Protein AF-A0A7J6W716-F1 (afdb_monomer)

Nearest PDB structures (foldseek):
  7cjy-assembly1_B  TM=8.929E-01  e=1.922E-19  Persicaria hydropiper
  1n24-assembly1_B  TM=8.857E-01  e=1.465E-18  Salvia officinalis
  1n22-assembly1_B  TM=8.892E-01  e=1.691E-17  Salvia officinalis
  2onh-assembly1_B  TM=9.138E-01  e=9.829E-16  Mentha spicata
  5c05-assembly1_B  TM=8.851E-01  e=3.634E-16  Thymus vulgaris

Radius of gyration: 28.32 Å; Cα contacts (8 Å, |Δi|>4): 798; chains: 1; bounding box: 72×81×78 Å

pLDDT: mean 77.02, std 19.98, range [22.62, 98.19]

Organism: Thalictrum thalictroides (NCBI:txid46969)

Solvent-accessible surface area (backbone atoms only — not comparable to full-atom values): 36866 Å² total; per-residue (Å²): 100,53,29,57,55,14,29,61,54,41,56,72,76,32,62,84,74,71,49,82,65,94,66,73,98,67,82,97,74,86,86,79,91,78,83,81,88,77,86,83,85,79,82,90,82,82,87,91,85,83,88,79,91,78,86,90,80,94,74,96,78,80,86,82,75,71,83,64,84,63,74,76,47,94,60,71,90,64,63,62,62,69,86,64,60,69,87,73,61,58,64,66,59,51,53,52,38,49,50,55,52,48,51,54,48,64,56,27,52,79,45,27,74,38,64,70,31,50,50,51,51,49,52,34,47,46,39,55,51,38,88,81,43,54,69,62,53,49,54,22,52,53,51,39,68,68,49,81,65,66,67,49,70,45,82,83,68,58,84,86,42,75,84,60,35,58,33,45,52,21,43,52,50,34,56,38,46,74,74,69,45,91,69,73,72,65,59,54,53,73,53,33,47,97,88,70,41,70,46,75,77,54,70,76,40,62,64,24,33,50,27,34,33,54,31,27,76,71,59,57,95,88,45,61,70,31,57,51,38,32,54,52,26,50,54,45,53,61,66,42,59,83,72,52,65,99,40,49,65,44,54,50,51,55,42,39,78,72,52,36,72,78,50,43,22,55,66,63,46,13,65,54,40,49,57,38,47,67,67,35,92,83,52,58,65,64,58,53,53,38,34,54,52,50,51,52,53,49,49,55,52,52,29,50,52,51,47,51,49,53,53,50,53,61,71,66,38,55,60,80,73,55,73,61,75,67,80,60,47,56,70,58,28,33,53,49,29,42,38,65,48,64,56,75,92,38,50,66,40,32,53,53,43,14,50,47,45,44,52,48,50,54,52,47,42,38,66,75,64,75,47,51,72,71,58,47,53,49,50,40,50,27,51,68,70,70,40,81,81,57,40,76,85,44,53,74,54,55,37,51,55,52,49,54,54,49,53,51,47,55,54,50,46,51,52,20,47,77,53,65,18,58,60,48,45,64,56,56,53,50,47,57,38,50,42,40,52,29,45,52,50,39,48,54,54,68,68,42,95,62,80,70,52,74,69,61,42,48,73,36,46,23,70,43,44,55,42,75,61,61,64,64,42,74,22,39,78,35,81,86,60,38,40,57,68,53,52,56,53,55,73,68,54,45,69,70,52,51,53,45,11,42,51,45,27,54,58,65,59,51,38,75,46,77,47,69,41,54,20,33,26,85,86,37,49,46,90,48,25,37,28,35,27,42,54,55,44,50,78,62,71,63,69,53,70,71,42,34,33,33,25,47,34,94,92,41,76,92,41,76,42,66,30,32,30,67,29,46,54,71,32,76,44,76,46,64,78,39,76,90,42,90,88,41,71,48,75,46,66,31,52,85,69,17,25,34,37,40,30,69,18,70,87,50,44,95,31,28,90,77,73,41,70,40,57,52,88,40,48,63,20,35,49,52,33,33,64,31,56,63,95,67,48,40,67,69,81,83,75,81,84,127

Structure (mmCIF, N/CA/C/O backbone):
data_AF-A0A7J6W716-F1
#
_entry.id   AF-A0A7J6W716-F1
#
loop_
_atom_site.group_PDB
_atom_site.id
_atom_site.type_symbol
_atom_site.label_atom_id
_atom_site.label_alt_id
_atom_site.label_comp_id
_atom_site.label_asym_id
_atom_site.label_entity_id
_atom_site.label_seq_id
_atom_site.pdbx_PDB_ins_code
_atom_site.Cartn_x
_atom_site.Cartn_y
_atom_site.Cartn_z
_atom_site.occupancy
_atom_site.B_iso_or_equiv
_atom_site.auth_seq_id
_atom_site.auth_comp_id
_atom_site.auth_asym_id
_atom_site.auth_atom_id
_atom_site.pdbx_PDB_model_num
ATOM 1 N N . MET A 1 1 ? -2.070 4.204 -4.199 1.00 32.66 1 MET A N 1
ATOM 2 C CA . MET A 1 1 ? -2.944 3.012 -4.345 1.00 32.66 1 MET A CA 1
ATOM 3 C C . MET A 1 1 ? -2.184 1.701 -4.316 1.00 32.66 1 MET A C 1
ATOM 5 O O . MET A 1 1 ? -2.396 0.956 -3.375 1.00 32.66 1 MET A O 1
ATOM 9 N N . ALA A 1 2 ? -1.282 1.422 -5.268 1.00 30.73 2 ALA A N 1
ATOM 10 C CA . ALA A 1 2 ? -0.441 0.216 -5.219 1.00 30.73 2 ALA A CA 1
ATOM 11 C C . ALA A 1 2 ? 0.304 0.091 -3.872 1.00 30.73 2 ALA A C 1
ATOM 13 O O . ALA A 1 2 ? 0.270 -0.961 -3.243 1.00 30.73 2 ALA A O 1
ATOM 14 N N . ALA A 1 3 ? 0.814 1.216 -3.354 1.00 37.56 3 ALA A N 1
ATOM 15 C CA . ALA A 1 3 ? 1.367 1.357 -2.006 1.00 37.56 3 ALA A CA 1
ATOM 16 C C . ALA A 1 3 ? 0.407 0.893 -0.884 1.00 37.56 3 ALA A C 1
ATOM 18 O O . ALA A 1 3 ? 0.750 -0.014 -0.133 1.00 37.56 3 ALA A O 1
ATOM 19 N N . LEU A 1 4 ? -0.828 1.408 -0.814 1.00 39.44 4 LEU A N 1
ATOM 20 C CA . LEU A 1 4 ? -1.859 0.954 0.140 1.00 39.44 4 LEU A CA 1
ATOM 21 C C . LEU A 1 4 ? -2.100 -0.561 0.051 1.00 39.44 4 LEU A C 1
ATOM 23 O O . LEU A 1 4 ? -2.164 -1.247 1.066 1.00 39.44 4 LEU A O 1
ATOM 27 N N . CYS A 1 5 ? -2.150 -1.105 -1.161 1.00 35.47 5 CYS A N 1
ATOM 28 C CA . CYS A 1 5 ? -2.485 -2.512 -1.370 1.00 35.47 5 CYS A CA 1
ATOM 29 C C . CYS A 1 5 ? -1.336 -3.454 -1.000 1.00 35.47 5 CYS A C 1
ATOM 31 O O . CYS A 1 5 ? -1.506 -4.448 -0.297 1.00 35.47 5 CYS A O 1
ATOM 33 N N . SER A 1 6 ? -0.127 -3.067 -1.385 1.00 38.44 6 SER A N 1
ATOM 34 C CA . SER A 1 6 ? 1.107 -3.732 -0.988 1.00 38.44 6 SER A CA 1
ATOM 35 C C . SER A 1 6 ? 1.318 -3.731 0.531 1.00 38.44 6 SER A C 1
ATOM 37 O O . SER A 1 6 ? 1.852 -4.686 1.093 1.00 38.44 6 SER A O 1
ATOM 39 N N . THR A 1 7 ? 0.831 -2.697 1.219 1.00 41.31 7 THR A N 1
ATOM 40 C CA . THR A 1 7 ? 0.965 -2.511 2.665 1.00 41.31 7 THR A CA 1
ATOM 41 C C . THR A 1 7 ? 0.164 -3.529 3.469 1.00 41.31 7 THR A C 1
ATOM 43 O O . THR A 1 7 ? 0.710 -4.140 4.387 1.00 41.31 7 THR A O 1
ATOM 46 N N . PHE A 1 8 ? -1.103 -3.765 3.113 1.00 35.91 8 PHE A N 1
ATOM 47 C CA . PHE A 1 8 ? -1.943 -4.750 3.806 1.00 35.91 8 PHE A CA 1
ATOM 48 C C . PHE A 1 8 ? -1.423 -6.180 3.640 1.00 35.91 8 PHE A C 1
ATOM 50 O O . PHE A 1 8 ? -1.408 -6.940 4.611 1.00 35.91 8 PHE A O 1
ATOM 57 N N . MET A 1 9 ? -0.929 -6.534 2.447 1.00 32.28 9 MET A N 1
ATOM 58 C CA . MET A 1 9 ? -0.270 -7.826 2.224 1.00 32.28 9 MET A CA 1
ATOM 59 C C . MET A 1 9 ? 1.047 -7.931 2.999 1.00 32.28 9 MET A C 1
ATOM 61 O O . MET A 1 9 ? 1.310 -8.943 3.647 1.00 32.28 9 MET A O 1
ATOM 65 N N . SER A 1 10 ? 1.849 -6.867 3.003 1.00 31.86 10 SER A N 1
ATOM 66 C CA . SER A 1 10 ? 3.148 -6.859 3.668 1.00 31.86 10 SER A CA 1
ATOM 67 C C . SER A 1 10 ? 3.013 -7.006 5.183 1.00 31.86 10 SER A C 1
ATOM 69 O O . SER A 1 10 ? 3.679 -7.862 5.757 1.00 31.86 10 SER A O 1
ATOM 71 N N . VAL A 1 11 ? 2.143 -6.226 5.844 1.00 32.84 11 VAL A N 1
ATOM 72 C CA . VAL A 1 11 ? 1.958 -6.261 7.314 1.00 32.84 11 VAL A CA 1
ATOM 73 C C . VAL A 1 11 ? 1.521 -7.649 7.794 1.00 32.84 11 VAL A C 1
ATOM 75 O O . VAL A 1 11 ? 1.956 -8.098 8.855 1.00 32.84 11 VAL A O 1
ATOM 78 N N . ARG A 1 12 ? 0.734 -8.370 6.983 1.00 34.41 12 ARG A N 1
ATOM 79 C CA . ARG A 1 12 ? 0.287 -9.743 7.273 1.00 34.41 12 ARG A CA 1
ATOM 80 C C . ARG A 1 12 ? 1.361 -10.808 7.019 1.00 34.41 12 ARG A C 1
ATOM 82 O O . ARG A 1 12 ? 1.456 -11.757 7.793 1.00 34.41 12 ARG A O 1
ATOM 89 N N . VAL A 1 13 ? 2.181 -10.662 5.976 1.00 30.59 13 VAL A N 1
ATOM 90 C CA . VAL A 1 13 ? 3.191 -11.668 5.580 1.00 30.59 13 VAL A CA 1
ATOM 91 C C . VAL A 1 13 ? 4.524 -11.480 6.315 1.00 30.59 13 VAL A C 1
ATOM 93 O O . VAL A 1 13 ? 5.177 -12.451 6.699 1.00 30.59 13 VAL A O 1
ATOM 96 N N . PHE A 1 14 ? 4.916 -10.234 6.566 1.00 29.53 14 PHE A N 1
ATOM 97 C CA . PHE A 1 14 ? 6.269 -9.856 6.965 1.00 29.53 14 PHE A CA 1
ATOM 98 C C . PHE A 1 14 ? 6.314 -9.058 8.273 1.00 29.53 14 PHE A C 1
ATOM 100 O O . PHE A 1 14 ? 7.301 -8.370 8.506 1.00 29.53 14 PHE A O 1
ATOM 107 N N . GLY A 1 15 ? 5.306 -9.139 9.150 1.00 27.08 15 GLY A N 1
ATOM 108 C CA . GLY A 1 15 ? 5.210 -8.315 10.372 1.00 27.08 15 GLY A CA 1
ATOM 109 C C . GLY A 1 15 ? 6.507 -8.173 11.198 1.00 27.08 15 GLY A C 1
ATOM 110 O O . GLY A 1 15 ? 6.764 -7.104 11.741 1.00 27.08 15 GLY A O 1
ATOM 111 N N . ASN A 1 16 ? 7.385 -9.186 11.205 1.00 26.75 16 ASN A N 1
ATOM 112 C CA . ASN A 1 16 ? 8.697 -9.129 11.872 1.00 26.75 16 ASN A CA 1
ATOM 113 C C . ASN A 1 16 ? 9.864 -8.604 11.000 1.00 26.75 16 ASN A C 1
ATOM 115 O O . ASN A 1 16 ? 10.894 -8.214 11.540 1.00 26.75 16 ASN A O 1
ATOM 119 N N . HIS A 1 17 ? 9.735 -8.611 9.671 1.00 28.97 17 HIS A N 1
ATOM 120 C CA . HIS A 1 17 ? 10.759 -8.183 8.703 1.00 28.97 17 HIS A CA 1
ATOM 121 C C . HIS A 1 17 ? 10.520 -6.780 8.120 1.00 28.97 17 HIS A C 1
ATOM 123 O O . HIS A 1 17 ? 11.457 -6.178 7.603 1.00 28.97 17 HIS A O 1
ATOM 129 N N . LEU A 1 18 ? 9.294 -6.254 8.208 1.00 31.28 18 LEU A N 1
ATOM 130 C CA . LEU A 1 18 ? 8.938 -4.911 7.724 1.00 31.28 18 LEU A CA 1
ATOM 131 C C . LEU A 1 18 ? 9.355 -3.790 8.652 1.00 31.28 18 LEU A C 1
ATOM 133 O O . LEU A 1 18 ? 9.464 -2.638 8.236 1.00 31.28 18 LEU A O 1
ATOM 137 N N . LEU A 1 19 ? 9.506 -4.110 9.930 1.00 37.53 19 LEU A N 1
ATOM 138 C CA . LEU A 1 19 ? 9.822 -3.107 10.920 1.00 37.53 19 LEU A CA 1
ATOM 139 C C . LEU A 1 19 ? 11.321 -2.847 10.854 1.00 37.53 19 LEU A C 1
ATOM 141 O O . LEU A 1 19 ? 12.100 -3.793 10.710 1.00 37.53 19 LEU A O 1
ATOM 145 N N . PRO A 1 20 ? 11.731 -1.567 10.878 1.00 34.78 20 PRO A N 1
ATOM 146 C CA . PRO A 1 20 ? 13.106 -1.172 10.637 1.00 34.78 20 PRO A CA 1
ATOM 147 C C . PRO A 1 20 ? 14.020 -2.009 11.520 1.00 34.78 20 PRO A C 1
ATOM 149 O O . PRO A 1 20 ? 13.976 -1.884 12.745 1.00 34.78 20 PRO A O 1
ATOM 152 N N . SER A 1 21 ? 14.832 -2.872 10.897 1.00 34.19 21 SER A N 1
ATOM 153 C CA . SER A 1 21 ? 15.797 -3.680 11.633 1.00 34.19 21 SER A CA 1
ATOM 154 C C . SER A 1 21 ? 16.558 -2.761 12.582 1.00 34.19 21 SER A C 1
ATOM 156 O O . SER A 1 21 ? 17.002 -1.682 12.181 1.00 34.19 21 SER A O 1
ATOM 158 N N . SER A 1 22 ? 16.738 -3.179 13.833 1.00 31.70 22 SER A N 1
ATOM 159 C CA . SER A 1 22 ? 17.485 -2.404 14.833 1.00 31.70 22 SER A CA 1
ATOM 160 C C . SER A 1 22 ? 18.919 -2.076 14.389 1.00 31.70 22 SER A C 1
ATOM 162 O O . SER A 1 22 ? 19.551 -1.187 14.954 1.00 31.70 22 SER A O 1
ATOM 164 N N . ARG A 1 23 ? 19.417 -2.746 13.340 1.00 38.34 23 ARG A N 1
ATOM 165 C CA . ARG A 1 23 ? 20.729 -2.526 12.737 1.00 38.34 23 ARG A CA 1
ATOM 166 C C . ARG A 1 23 ? 20.658 -1.518 11.580 1.00 38.34 23 ARG A C 1
ATOM 168 O O . ARG A 1 23 ? 20.037 -1.833 10.563 1.00 38.34 23 ARG A O 1
ATOM 175 N N . PRO A 1 24 ? 21.305 -0.345 11.699 1.00 43.06 24 PRO A N 1
ATOM 176 C CA . PRO A 1 24 ? 21.602 0.481 10.536 1.00 43.06 24 PRO A CA 1
ATOM 177 C C . PRO A 1 24 ? 22.583 -0.251 9.608 1.00 43.06 24 PRO A C 1
ATOM 179 O O . PRO A 1 24 ? 23.283 -1.174 10.037 1.00 43.06 24 PRO A O 1
ATOM 182 N N . PHE A 1 25 ? 22.659 0.167 8.343 1.00 43.25 25 PHE A N 1
ATOM 183 C CA . PHE A 1 25 ? 23.738 -0.263 7.449 1.00 43.25 25 PHE A CA 1
ATOM 184 C C . PHE A 1 25 ? 25.066 0.323 7.959 1.00 43.25 25 PHE A C 1
ATOM 186 O O . PHE A 1 25 ? 25.418 1.451 7.624 1.00 43.25 25 PHE A O 1
ATOM 193 N N . ILE A 1 26 ? 25.770 -0.408 8.827 1.00 36.31 26 ILE A N 1
ATOM 194 C CA . ILE A 1 26 ? 27.101 -0.041 9.328 1.00 36.31 26 ILE A CA 1
ATOM 195 C C . ILE A 1 26 ? 28.150 -0.882 8.593 1.00 36.31 26 ILE A C 1
ATOM 197 O O . ILE A 1 26 ? 27.977 -2.084 8.408 1.00 36.31 26 ILE A O 1
ATOM 201 N N . ASN A 1 27 ? 29.256 -0.239 8.219 1.00 29.80 27 ASN A N 1
ATOM 202 C CA . ASN A 1 27 ? 30.462 -0.868 7.680 1.00 29.80 27 ASN A CA 1
ATOM 203 C C . ASN A 1 27 ? 31.002 -1.951 8.653 1.00 29.80 27 ASN A C 1
ATOM 205 O O . ASN A 1 27 ? 31.122 -1.669 9.850 1.00 29.80 27 ASN A O 1
ATOM 209 N N . PRO A 1 28 ? 31.351 -3.174 8.212 1.00 24.73 28 PRO A N 1
ATOM 210 C CA . PRO A 1 28 ? 31.671 -4.264 9.125 1.00 24.73 28 PRO A CA 1
ATOM 211 C C . PRO A 1 28 ? 33.100 -4.130 9.662 1.00 24.73 28 PRO A C 1
ATOM 213 O O . PRO A 1 28 ? 34.038 -4.707 9.120 1.00 24.73 28 PRO A O 1
ATOM 216 N N . ARG A 1 29 ? 33.287 -3.400 10.768 1.00 25.22 29 ARG A N 1
ATOM 217 C CA . ARG A 1 29 ? 34.438 -3.600 11.663 1.00 25.22 29 ARG A CA 1
ATOM 218 C C . ARG A 1 29 ? 34.006 -3.516 13.127 1.00 25.22 29 ARG A C 1
ATOM 220 O O . ARG A 1 29 ? 33.436 -2.523 13.562 1.00 25.22 29 ARG A O 1
ATOM 227 N N . SER A 1 30 ? 34.357 -4.572 13.865 1.00 27.58 30 SER A N 1
ATOM 228 C CA . SER A 1 30 ? 34.134 -4.848 15.297 1.00 27.58 30 SER A CA 1
ATOM 229 C C . SER A 1 30 ? 32.725 -5.324 15.706 1.00 27.58 30 SER A C 1
ATOM 231 O O . SER A 1 30 ? 31.849 -4.552 16.078 1.00 27.58 30 SER A O 1
ATOM 233 N N . VAL A 1 31 ? 32.527 -6.649 15.690 1.00 27.42 31 VAL A N 1
ATOM 234 C CA . VAL A 1 31 ? 31.437 -7.323 16.414 1.00 27.42 31 VAL A CA 1
ATOM 235 C C . VAL A 1 31 ? 32.018 -7.875 17.714 1.00 27.42 31 VAL A C 1
ATOM 237 O O . VAL A 1 31 ? 32.787 -8.832 17.699 1.00 27.42 31 VAL A O 1
ATOM 240 N N . GLY A 1 32 ? 31.671 -7.245 18.834 1.00 25.17 32 GLY A N 1
ATOM 241 C CA . GLY A 1 32 ? 31.781 -7.844 20.161 1.00 25.17 32 GLY A CA 1
ATOM 242 C C . GLY A 1 32 ? 30.534 -8.682 20.442 1.00 25.17 32 GLY A C 1
ATOM 243 O O . GLY A 1 32 ? 29.415 -8.221 20.217 1.00 25.17 32 GLY A O 1
ATOM 244 N N . ASN A 1 33 ? 30.733 -9.916 20.903 1.00 28.59 33 ASN A N 1
ATOM 245 C CA . ASN A 1 33 ? 29.673 -10.856 21.270 1.00 28.59 33 ASN A CA 1
ATOM 246 C C . ASN A 1 33 ? 28.765 -10.287 22.375 1.00 28.59 33 ASN A C 1
ATOM 248 O O . ASN A 1 33 ? 29.259 -9.867 23.419 1.00 28.59 33 ASN A O 1
ATOM 252 N N . LEU A 1 34 ? 27.444 -10.359 22.181 1.00 26.27 34 LEU A N 1
ATOM 253 C CA . LEU A 1 34 ? 26.431 -10.166 23.228 1.00 26.27 34 LEU A CA 1
ATOM 254 C C . LEU A 1 34 ? 25.325 -11.238 23.108 1.00 26.27 34 LEU A C 1
ATOM 256 O O . LEU A 1 34 ? 25.131 -11.791 22.023 1.00 26.27 34 LEU A O 1
ATOM 260 N N . PRO A 1 35 ? 24.656 -11.589 24.224 1.00 24.94 35 PRO A N 1
ATOM 261 C CA . PRO A 1 35 ? 24.131 -12.931 24.460 1.00 24.94 35 PRO A CA 1
ATOM 262 C C . PRO A 1 35 ? 22.679 -13.130 24.002 1.00 24.94 35 PRO A C 1
ATOM 264 O O . PRO A 1 35 ? 21.895 -12.189 23.896 1.00 24.94 35 PRO A O 1
ATOM 267 N N . SER A 1 36 ? 22.322 -14.397 23.776 1.00 23.77 36 SER A N 1
ATOM 268 C CA . SER A 1 36 ? 20.973 -14.868 23.439 1.00 23.77 36 SER A CA 1
ATOM 269 C C . SER A 1 36 ? 19.940 -14.545 24.534 1.00 23.77 36 SER A C 1
ATOM 271 O O . SER A 1 36 ? 20.248 -14.759 25.714 1.00 23.77 36 SER A O 1
ATOM 273 N N . PRO A 1 37 ? 18.696 -14.150 24.199 1.00 26.02 37 PRO A N 1
ATOM 274 C CA . PRO A 1 37 ? 17.634 -14.014 25.190 1.00 26.02 37 PRO A CA 1
ATOM 275 C C . PRO A 1 37 ? 17.253 -15.387 25.757 1.00 26.02 37 PRO A C 1
ATOM 277 O O . PRO A 1 37 ? 16.909 -16.310 25.018 1.00 26.02 37 PRO A O 1
ATOM 280 N N . ARG A 1 38 ? 17.331 -15.516 27.084 1.00 23.31 38 ARG A N 1
ATOM 281 C CA . ARG A 1 38 ? 16.851 -16.673 27.846 1.00 23.31 38 ARG A CA 1
ATOM 282 C C . ARG A 1 38 ? 15.326 -16.767 27.756 1.00 23.31 38 ARG A C 1
ATOM 284 O O . ARG A 1 38 ? 14.631 -15.774 27.947 1.00 23.31 38 ARG A O 1
ATOM 291 N N . SER A 1 39 ? 14.830 -17.981 27.539 1.00 25.55 39 SER A N 1
ATOM 292 C CA . SER A 1 39 ? 13.426 -18.365 27.678 1.00 25.55 39 SER A CA 1
ATOM 293 C C . SER A 1 39 ? 12.932 -18.105 29.106 1.00 25.55 39 SER A C 1
ATOM 295 O O . SER A 1 39 ? 13.405 -18.746 30.048 1.00 25.55 39 SER A O 1
ATOM 297 N N . ALA A 1 40 ? 11.977 -17.193 29.272 1.00 23.31 40 ALA A N 1
ATOM 298 C CA . ALA A 1 40 ? 11.234 -17.055 30.517 1.00 23.31 40 ALA A CA 1
ATOM 299 C C . ALA A 1 40 ? 10.070 -18.056 30.511 1.00 23.31 40 ALA A C 1
ATOM 301 O O . ALA A 1 40 ? 9.108 -17.917 29.763 1.00 23.31 40 ALA A O 1
ATOM 302 N N . ILE A 1 41 ? 10.213 -19.096 31.329 1.00 25.94 41 ILE A N 1
ATOM 303 C CA . ILE A 1 41 ? 9.141 -19.998 31.746 1.00 25.94 41 ILE A CA 1
ATOM 304 C C . ILE A 1 41 ? 8.412 -19.301 32.899 1.00 25.94 41 ILE A C 1
ATOM 306 O O . ILE A 1 41 ? 9.063 -18.916 33.872 1.00 25.94 41 ILE A O 1
ATOM 310 N N . THR A 1 42 ? 7.085 -19.191 32.838 1.00 23.81 42 THR A N 1
ATOM 311 C CA . THR A 1 42 ? 6.261 -18.828 34.004 1.00 23.81 42 THR A CA 1
ATOM 312 C C . THR A 1 42 ? 5.067 -19.782 34.159 1.00 23.81 42 THR A C 1
ATOM 314 O O . THR A 1 42 ? 4.586 -20.325 33.163 1.00 23.81 42 THR A O 1
ATOM 317 N N . PRO A 1 43 ? 4.646 -20.067 35.409 1.00 24.97 43 PRO A N 1
ATOM 318 C CA . PRO A 1 43 ? 3.980 -21.312 35.785 1.00 24.97 43 PRO A CA 1
ATOM 319 C C . PRO A 1 43 ? 2.447 -21.246 35.754 1.00 24.97 43 PRO A C 1
ATOM 321 O O . PRO A 1 43 ? 1.840 -20.179 35.758 1.00 24.97 43 PRO A O 1
ATOM 324 N N . GLY A 1 44 ? 1.844 -22.439 35.733 1.00 26.77 44 GLY A N 1
ATOM 325 C CA . GLY A 1 44 ? 0.420 -22.679 35.520 1.00 26.77 44 GLY A CA 1
ATOM 326 C C . GLY A 1 44 ? -0.536 -22.014 36.510 1.00 26.77 44 GLY A C 1
ATOM 327 O O . GLY A 1 44 ? -0.262 -21.890 37.704 1.00 26.77 44 GLY A O 1
ATOM 328 N N . LEU A 1 45 ? -1.717 -21.680 35.992 1.00 24.34 45 LEU A N 1
ATOM 329 C CA . LEU A 1 45 ? -2.880 -21.278 36.771 1.00 24.34 45 LEU A CA 1
ATOM 330 C C . LEU A 1 45 ? -4.028 -22.260 36.530 1.00 24.34 45 LEU A C 1
ATOM 332 O O . LEU A 1 45 ? -4.326 -22.661 35.407 1.00 24.34 45 LEU A O 1
ATOM 336 N N . LYS A 1 46 ? -4.586 -22.700 37.657 1.00 24.34 46 LYS A N 1
ATOM 337 C CA . LYS A 1 46 ? -5.566 -23.769 37.821 1.00 24.34 46 LYS A CA 1
ATOM 338 C C . LYS A 1 46 ? -6.966 -23.339 37.368 1.00 24.34 46 LYS A C 1
ATOM 340 O O . LYS A 1 46 ? -7.385 -22.218 37.623 1.00 24.34 46 LYS A O 1
ATOM 345 N N . ASN A 1 47 ? -7.663 -24.310 36.780 1.00 24.36 47 ASN A N 1
ATOM 346 C CA . ASN A 1 47 ? -9.108 -24.478 36.599 1.00 24.36 47 ASN A CA 1
ATOM 347 C C . ASN A 1 47 ? -10.036 -23.540 37.386 1.00 24.36 47 ASN A C 1
ATOM 349 O O . ASN A 1 47 ? -9.998 -23.565 38.613 1.00 24.36 47 ASN A O 1
ATOM 353 N N . VAL A 1 48 ? -11.022 -22.959 36.688 1.00 24.34 48 VAL A N 1
ATOM 354 C CA . VAL A 1 48 ? -12.445 -23.080 37.060 1.00 24.34 48 VAL A CA 1
ATOM 355 C C . VAL A 1 48 ? -13.279 -23.171 35.777 1.00 24.34 48 VAL A C 1
ATOM 357 O O . VAL A 1 48 ? -13.484 -22.186 35.076 1.00 24.34 48 VAL A O 1
ATOM 360 N N . ALA A 1 49 ? -13.758 -24.375 35.475 1.00 22.62 49 ALA A N 1
ATOM 361 C CA . ALA A 1 49 ? -14.862 -24.615 34.560 1.00 22.62 49 ALA A CA 1
ATOM 362 C C . ALA A 1 49 ? -15.960 -25.300 35.372 1.00 22.62 49 ALA A C 1
ATOM 364 O O . ALA A 1 49 ? -15.764 -26.422 35.836 1.00 22.62 49 ALA A O 1
ATOM 365 N N . THR A 1 50 ? -17.108 -24.643 35.521 1.00 25.56 50 THR A N 1
ATOM 366 C CA . THR A 1 50 ? -18.331 -25.308 35.974 1.00 25.56 50 THR A CA 1
ATOM 367 C C . THR A 1 50 ? -19.517 -24.715 35.222 1.00 25.56 50 THR A C 1
ATOM 369 O O . THR A 1 50 ? -19.984 -23.622 35.528 1.00 25.56 50 THR A O 1
ATOM 372 N N . ARG A 1 51 ? -19.999 -25.443 34.210 1.00 25.50 51 ARG A N 1
ATOM 373 C CA . ARG A 1 51 ? -21.373 -25.328 33.711 1.00 25.50 51 ARG A CA 1
ATOM 374 C C . ARG A 1 51 ? -22.207 -26.359 34.464 1.00 25.50 51 ARG A C 1
ATOM 376 O O . ARG A 1 51 ? -21.873 -27.537 34.411 1.00 25.50 51 ARG A O 1
ATOM 383 N N . CYS A 1 52 ? -23.305 -25.930 35.073 1.00 22.91 52 CYS A N 1
ATOM 384 C CA . CYS A 1 52 ? -24.448 -26.801 35.318 1.00 22.91 52 CYS A CA 1
ATOM 385 C C . CYS A 1 52 ? -25.702 -26.127 34.775 1.00 22.91 52 CYS A C 1
ATOM 387 O O . CYS A 1 52 ? -26.124 -25.072 35.237 1.00 22.91 52 CYS A O 1
ATOM 389 N N . SER A 1 53 ? -26.271 -26.779 33.772 1.00 26.31 53 SER A N 1
ATOM 390 C CA . SER A 1 53 ? -27.666 -26.703 33.378 1.00 26.31 53 SER A CA 1
ATOM 391 C C . SER A 1 53 ? -28.580 -27.088 34.543 1.00 26.31 53 SER A C 1
ATOM 393 O O . SER A 1 53 ? -28.410 -28.167 35.106 1.00 26.31 53 SER A O 1
ATOM 395 N N . ASN A 1 54 ? -29.570 -26.249 34.848 1.00 24.66 54 ASN A N 1
ATOM 396 C CA . ASN A 1 54 ? -30.936 -26.679 35.154 1.00 24.66 54 ASN A CA 1
ATOM 397 C C . ASN A 1 54 ? -31.907 -25.494 35.061 1.00 24.66 54 ASN A C 1
ATOM 399 O O . ASN A 1 54 ? -31.574 -24.364 35.406 1.00 24.66 54 ASN A O 1
ATOM 403 N N . ALA A 1 55 ? -33.084 -25.789 34.518 1.00 29.66 55 ALA A N 1
ATOM 404 C CA . ALA A 1 55 ? -34.128 -24.848 34.151 1.00 29.66 55 ALA A CA 1
ATOM 405 C C . ALA A 1 55 ? -34.880 -24.240 35.353 1.00 29.66 55 ALA A C 1
ATOM 407 O O . ALA A 1 55 ? -34.947 -24.839 36.425 1.00 29.66 55 ALA A O 1
ATOM 408 N N . ASN A 1 56 ? -35.543 -23.115 35.055 1.00 27.83 56 ASN A N 1
ATOM 409 C CA . ASN A 1 56 ? -36.611 -22.418 35.788 1.00 27.83 56 ASN A CA 1
ATOM 410 C C . ASN A 1 56 ? -36.203 -21.519 36.968 1.00 27.83 56 ASN A C 1
ATOM 412 O O . ASN A 1 56 ? -36.174 -21.950 38.116 1.00 27.83 56 ASN A O 1
ATOM 416 N N . ASN A 1 57 ? -36.028 -20.222 36.694 1.00 24.23 57 ASN A N 1
ATOM 417 C CA . ASN A 1 57 ? -36.941 -19.166 37.158 1.00 24.23 57 ASN A CA 1
ATOM 418 C C . ASN A 1 57 ? -36.513 -17.794 36.615 1.00 24.23 57 ASN A C 1
ATOM 420 O O . ASN A 1 57 ? -35.336 -17.526 36.401 1.00 24.23 57 ASN A O 1
ATOM 424 N N . VAL A 1 58 ? -37.511 -16.950 36.366 1.00 35.81 58 VAL A N 1
ATOM 425 C CA . VAL A 1 58 ? -37.399 -15.581 35.855 1.00 35.81 58 VAL A CA 1
ATOM 426 C C . VAL A 1 58 ? -36.629 -14.688 36.836 1.00 35.81 58 VAL A C 1
ATOM 428 O O . VAL A 1 58 ? -37.062 -14.521 37.972 1.00 35.81 58 VAL A O 1
ATOM 431 N N . SER A 1 59 ? -35.562 -14.045 36.362 1.00 24.09 59 SER A N 1
ATOM 432 C CA . SER A 1 59 ? -35.165 -12.694 36.778 1.00 24.09 59 SER A CA 1
ATOM 433 C C . SER A 1 59 ? -34.291 -12.064 35.694 1.00 24.09 59 SER A C 1
ATOM 435 O O . SER A 1 59 ? -33.280 -12.634 35.288 1.00 24.09 59 SER A O 1
ATOM 437 N N . SER A 1 60 ? -34.717 -10.899 35.224 1.00 36.69 60 SER A N 1
ATOM 438 C CA . SER A 1 60 ? -33.962 -9.966 34.394 1.00 36.69 60 SER A CA 1
ATOM 439 C C . SER A 1 60 ? -32.660 -9.551 35.083 1.00 36.69 60 SER A C 1
ATOM 441 O O . SER A 1 60 ? -32.743 -8.916 36.129 1.00 36.69 60 SER A O 1
ATOM 443 N N . ASP A 1 61 ? -31.500 -9.894 34.516 1.00 26.41 61 ASP A N 1
ATOM 444 C CA . ASP A 1 61 ? -30.319 -9.018 34.509 1.00 26.41 61 ASP A CA 1
ATOM 445 C C . ASP A 1 61 ? -29.130 -9.585 33.714 1.00 26.41 61 ASP A C 1
ATOM 447 O O . ASP A 1 61 ? -28.910 -10.794 33.650 1.00 26.41 61 ASP A O 1
ATOM 451 N N . ALA A 1 62 ? -28.343 -8.634 33.201 1.00 26.98 62 ALA A N 1
ATOM 452 C CA . ALA A 1 62 ? -26.991 -8.714 32.643 1.00 26.98 62 ALA A CA 1
ATOM 453 C C . ALA A 1 62 ? -26.817 -9.239 31.202 1.00 26.98 62 ALA A C 1
ATOM 455 O O . ALA A 1 62 ? -26.774 -10.437 30.915 1.00 26.98 62 ALA A O 1
ATOM 456 N N . SER A 1 63 ? -26.583 -8.278 30.303 1.00 30.19 63 SER A N 1
ATOM 457 C CA . SER A 1 63 ? -25.935 -8.460 29.009 1.00 30.19 63 SER A CA 1
ATOM 458 C C . SER A 1 63 ? -24.625 -9.240 29.172 1.00 30.19 63 SER A C 1
ATOM 460 O O . SER A 1 63 ? -23.665 -8.788 29.799 1.00 30.19 63 SER A O 1
ATOM 462 N N . ALA A 1 64 ? -24.573 -10.439 28.596 1.00 27.86 64 ALA A N 1
ATOM 463 C CA . ALA A 1 64 ? -23.339 -11.199 28.473 1.00 27.86 64 ALA A CA 1
ATOM 464 C C . ALA A 1 64 ? -22.422 -10.484 27.466 1.00 27.86 64 ALA A C 1
ATOM 466 O O . ALA A 1 64 ? -22.440 -10.775 26.273 1.00 27.86 64 ALA A O 1
ATOM 467 N N . THR A 1 65 ? -21.642 -9.514 27.942 1.00 37.75 65 THR A N 1
ATOM 468 C CA . THR A 1 65 ? -20.564 -8.903 27.163 1.00 37.75 65 THR A CA 1
ATOM 469 C C . THR A 1 65 ? -19.522 -9.986 26.907 1.00 37.75 65 THR A C 1
ATOM 471 O O . THR A 1 65 ? -18.915 -10.536 27.827 1.00 37.75 65 THR A O 1
ATOM 474 N N . GLN A 1 66 ? -19.367 -10.364 25.643 1.00 41.53 66 GLN A N 1
ATOM 475 C CA . GLN A 1 66 ? -18.396 -11.357 25.218 1.00 41.53 66 GLN A CA 1
ATOM 476 C C . GLN A 1 66 ? -16.999 -10.763 25.459 1.00 41.53 66 GLN A C 1
ATOM 478 O O . GLN A 1 66 ? -16.591 -9.825 24.782 1.00 41.53 66 GLN A O 1
ATOM 483 N N . HIS A 1 67 ? -16.277 -11.242 26.475 1.00 44.31 67 HIS A N 1
ATOM 484 C CA . HIS A 1 67 ? -14.915 -10.776 26.743 1.00 44.31 67 HIS A CA 1
ATOM 485 C C . HIS A 1 67 ? -13.971 -11.292 25.651 1.00 44.31 67 HIS A C 1
ATOM 487 O O . HIS A 1 67 ? -13.482 -12.421 25.712 1.00 44.31 67 HIS A O 1
ATOM 493 N N . PHE A 1 68 ? -13.729 -10.467 24.635 1.00 52.84 68 PHE A N 1
ATOM 494 C CA . PHE A 1 68 ? -12.630 -10.665 23.699 1.00 52.84 68 PHE A CA 1
ATOM 495 C C . PHE A 1 68 ? -11.320 -10.325 24.407 1.00 52.84 68 PHE A C 1
ATOM 497 O O . PHE A 1 68 ? -11.226 -9.279 25.041 1.00 52.84 68 PHE A O 1
ATOM 504 N N . GLN A 1 69 ? -10.335 -11.224 24.325 1.00 64.12 69 GLN A N 1
ATOM 505 C CA . GLN A 1 69 ? -8.993 -10.979 24.846 1.00 64.12 69 GLN A CA 1
ATOM 506 C C . GLN A 1 69 ? -8.034 -10.746 23.675 1.00 64.12 69 GLN A C 1
ATOM 508 O O . GLN A 1 69 ? -7.703 -11.680 22.936 1.00 64.12 69 GLN A O 1
ATOM 513 N N . PHE A 1 70 ? -7.603 -9.505 23.480 1.00 71.62 70 PHE A N 1
ATOM 514 C CA . PHE A 1 70 ? -6.633 -9.133 22.463 1.00 71.62 70 PHE A CA 1
ATOM 515 C C . PHE A 1 70 ? -5.207 -9.329 22.981 1.00 71.62 70 PHE A C 1
ATOM 517 O O . PHE A 1 70 ? -4.889 -9.132 24.152 1.00 71.62 70 PHE A O 1
ATOM 524 N N . HIS A 1 71 ? -4.302 -9.732 22.087 1.00 73.62 71 HIS A N 1
ATOM 525 C CA . HIS A 1 71 ? -2.886 -9.817 22.438 1.00 73.62 71 HIS A CA 1
ATOM 526 C C . HIS A 1 71 ? -2.305 -8.400 22.620 1.00 73.62 71 HIS A C 1
ATOM 528 O O . HIS A 1 71 ? -2.542 -7.555 21.740 1.00 73.62 71 HIS A O 1
ATOM 534 N N . PRO A 1 72 ? -1.486 -8.146 23.664 1.00 75.56 72 PRO A N 1
ATOM 535 C CA . PRO A 1 72 ? -0.834 -6.852 23.883 1.00 75.56 72 PRO A CA 1
ATOM 536 C C . PRO A 1 72 ? 0.044 -6.436 22.696 1.00 75.56 72 PRO A C 1
ATOM 538 O O . PRO A 1 72 ? 0.343 -7.245 21.809 1.00 75.56 72 PRO A O 1
ATOM 541 N N . SER A 1 73 ? 0.455 -5.168 22.640 1.00 80.50 73 SER A N 1
ATOM 542 C CA . SER A 1 73 ? 1.375 -4.750 21.583 1.00 80.50 73 SER A CA 1
ATOM 543 C C . SER A 1 73 ? 2.745 -5.371 21.834 1.00 80.50 73 SER A C 1
ATOM 545 O O . SER A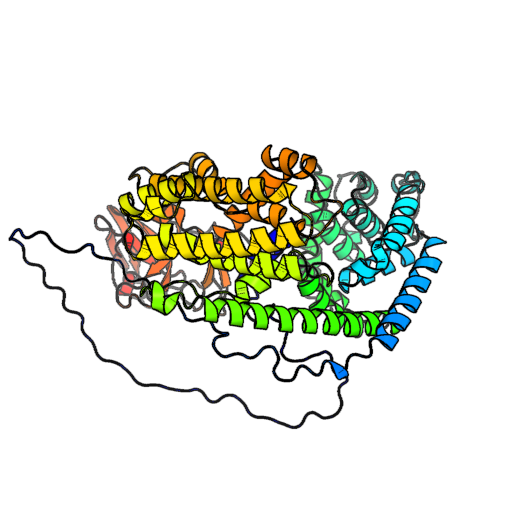 1 73 ? 3.285 -5.312 22.937 1.00 80.50 73 SER A O 1
ATOM 547 N N . VAL A 1 74 ? 3.352 -5.942 20.794 1.00 82.38 74 VAL A N 1
ATOM 548 C CA . VAL A 1 74 ? 4.726 -6.467 20.885 1.00 82.38 74 VAL A CA 1
ATOM 549 C C . VAL A 1 74 ? 5.770 -5.348 21.038 1.00 82.38 74 VAL A C 1
ATOM 551 O O . VAL A 1 74 ? 6.938 -5.627 21.295 1.00 82.38 74 VAL A O 1
ATOM 554 N N . TRP A 1 75 ? 5.346 -4.087 20.894 1.00 82.50 75 TRP A N 1
ATOM 555 C CA . TRP A 1 75 ? 6.168 -2.878 21.001 1.00 82.50 75 TRP A CA 1
ATOM 556 C C . TRP A 1 75 ? 5.973 -2.129 22.320 1.00 82.50 75 TRP A C 1
ATOM 558 O O . TRP A 1 75 ? 6.525 -1.037 22.491 1.00 82.50 75 TRP A O 1
ATOM 568 N N . ASP A 1 76 ? 5.183 -2.672 23.247 1.00 79.50 76 ASP A N 1
ATOM 569 C CA . ASP A 1 76 ? 4.938 -2.025 24.531 1.00 79.50 76 ASP A CA 1
ATOM 570 C C . ASP A 1 76 ? 6.256 -1.831 25.298 1.00 79.50 76 ASP A C 1
ATOM 572 O O . ASP A 1 76 ? 7.046 -2.752 25.502 1.00 79.50 76 ASP A O 1
ATOM 576 N N . GLY A 1 77 ? 6.522 -0.581 25.689 1.00 76.31 77 GLY A N 1
ATOM 577 C CA . GLY A 1 77 ? 7.759 -0.191 26.372 1.00 76.31 77 GLY A CA 1
ATOM 578 C C . GLY A 1 77 ? 8.996 -0.046 25.475 1.00 76.31 77 GLY A C 1
ATOM 579 O O . GLY A 1 77 ? 10.043 0.352 25.981 1.00 76.31 77 GLY A O 1
ATOM 580 N N . TYR A 1 78 ? 8.899 -0.308 24.168 1.00 83.44 78 TYR A N 1
ATOM 581 C CA . TYR A 1 78 ? 10.026 -0.134 23.250 1.00 83.44 78 TYR A CA 1
ATOM 582 C C . TYR A 1 78 ? 10.315 1.352 22.990 1.00 83.44 78 TYR A C 1
ATOM 584 O O . TYR A 1 78 ? 9.414 2.115 22.637 1.00 83.44 78 TYR A O 1
ATOM 592 N N . ASP A 1 79 ? 11.583 1.752 23.120 1.00 83.81 79 ASP A N 1
ATOM 593 C CA . ASP A 1 79 ? 12.058 3.101 22.807 1.00 83.81 79 ASP A CA 1
ATOM 594 C C . ASP A 1 79 ? 12.716 3.137 21.419 1.00 83.81 79 ASP A C 1
ATOM 596 O O . ASP A 1 79 ? 13.866 2.733 21.236 1.00 83.81 79 ASP A O 1
ATOM 600 N N . PHE A 1 80 ? 11.997 3.673 20.429 1.00 83.38 80 PHE A N 1
ATOM 601 C CA . PHE A 1 80 ? 12.502 3.833 19.060 1.00 83.38 80 PHE A CA 1
ATOM 602 C C . PHE A 1 80 ? 13.600 4.896 18.921 1.00 83.38 80 PHE A C 1
ATOM 604 O O . PHE A 1 80 ? 14.252 4.972 17.878 1.00 83.38 80 PHE A O 1
ATOM 611 N N . THR A 1 81 ? 13.837 5.700 19.958 1.00 78.62 81 THR A N 1
ATOM 612 C CA . THR A 1 81 ? 14.923 6.683 20.004 1.00 78.62 81 THR A CA 1
ATOM 613 C C . THR A 1 81 ? 16.182 6.160 20.694 1.00 78.62 81 THR A C 1
ATOM 615 O O . THR A 1 81 ? 17.249 6.764 20.545 1.00 78.62 81 THR A O 1
ATOM 618 N N . ALA A 1 82 ? 16.111 5.004 21.363 1.00 76.38 82 ALA A N 1
ATOM 619 C CA . ALA A 1 82 ? 17.266 4.380 21.991 1.00 76.38 82 ALA A CA 1
ATOM 620 C C . ALA A 1 82 ? 18.354 4.070 20.947 1.00 76.38 82 ALA A C 1
ATOM 622 O O . ALA A 1 82 ? 18.140 3.352 19.968 1.00 76.38 82 ALA A O 1
ATOM 623 N N . GLY A 1 83 ? 19.546 4.642 21.138 1.00 67.81 83 GLY A N 1
ATOM 624 C CA . GLY A 1 83 ? 20.674 4.463 20.220 1.00 67.81 83 GLY A CA 1
ATOM 625 C C . GLY A 1 83 ? 20.574 5.241 18.899 1.00 67.81 83 GLY A C 1
ATOM 626 O O . GLY A 1 83 ? 21.437 5.057 18.038 1.00 67.81 83 GLY A O 1
ATOM 627 N N . CYS A 1 84 ? 19.586 6.130 18.724 1.00 65.69 84 CYS A N 1
ATOM 628 C CA . CYS A 1 84 ? 19.535 7.051 17.586 1.00 65.69 84 CYS A CA 1
ATOM 629 C C . CYS A 1 84 ? 20.686 8.060 17.663 1.00 65.69 84 CYS A C 1
ATOM 631 O O . CYS A 1 84 ? 20.604 9.096 18.319 1.00 65.69 84 CYS A O 1
ATOM 633 N N . LYS A 1 85 ? 21.775 7.775 16.952 1.00 67.19 85 LYS A N 1
ATOM 634 C CA . LYS A 1 85 ? 22.910 8.689 16.824 1.00 67.19 85 LYS A CA 1
ATOM 635 C C . LYS A 1 85 ? 22.670 9.666 15.671 1.00 67.19 85 LYS A C 1
ATOM 637 O O . LYS A 1 85 ? 23.318 9.574 14.637 1.00 67.19 85 LYS A O 1
ATOM 642 N N . SER A 1 86 ? 21.721 10.592 15.835 1.00 63.50 86 SER A N 1
ATOM 643 C CA . SER A 1 86 ? 21.372 11.571 14.787 1.00 63.50 86 SER A CA 1
ATOM 644 C C . SER A 1 86 ? 22.565 12.417 14.328 1.00 63.50 86 SER A C 1
ATOM 646 O O . SER A 1 86 ? 22.637 12.777 13.162 1.00 63.50 86 SER A O 1
ATOM 648 N N . HIS A 1 87 ? 23.526 12.673 15.220 1.00 62.31 87 HIS A N 1
ATOM 649 C CA . HIS A 1 87 ? 24.775 13.385 14.927 1.00 62.31 87 HIS A CA 1
ATOM 650 C C . HIS A 1 87 ? 25.747 12.613 14.014 1.00 62.31 87 HIS A C 1
ATOM 652 O O . HIS A 1 87 ? 26.737 13.187 13.580 1.00 62.31 87 HIS A O 1
ATOM 658 N N . LEU A 1 88 ? 25.511 11.320 13.750 1.00 60.62 88 LEU A N 1
ATOM 659 C CA . LEU A 1 88 ? 26.326 10.527 12.821 1.00 60.62 88 LEU A CA 1
ATOM 660 C C . LEU A 1 88 ? 25.848 10.615 11.371 1.00 60.62 88 LEU A C 1
ATOM 662 O O . LEU A 1 88 ? 26.517 10.075 10.490 1.00 60.62 88 LEU A O 1
ATOM 666 N N . ILE A 1 89 ? 24.700 11.246 11.107 1.00 70.62 89 ILE A N 1
ATOM 667 C CA . ILE A 1 89 ? 24.308 11.520 9.730 1.00 70.62 89 ILE A CA 1
ATOM 668 C C . ILE A 1 89 ? 25.064 12.761 9.272 1.00 70.62 89 ILE A C 1
ATOM 670 O O . ILE A 1 89 ? 24.787 13.875 9.708 1.00 70.62 89 ILE A O 1
ATOM 674 N N . ASP A 1 90 ? 25.994 12.555 8.350 1.00 83.19 90 ASP A N 1
ATOM 675 C CA . ASP A 1 90 ? 26.647 13.638 7.633 1.00 83.19 90 ASP A CA 1
ATOM 676 C C . ASP A 1 90 ? 25.707 14.181 6.540 1.00 83.19 90 ASP A C 1
ATOM 678 O O . ASP A 1 90 ? 25.672 13.690 5.407 1.00 83.19 90 ASP A O 1
ATOM 682 N N . GLU A 1 91 ? 24.891 15.175 6.903 1.00 86.06 91 GLU A N 1
ATOM 683 C CA . GLU A 1 91 ? 23.957 15.834 5.979 1.00 86.06 91 GLU A CA 1
ATOM 684 C C . GLU A 1 91 ? 24.670 16.530 4.812 1.00 86.06 91 GLU A C 1
ATOM 686 O O . GLU A 1 91 ? 24.113 16.612 3.714 1.00 86.06 91 GLU A O 1
ATOM 691 N N . TRP A 1 92 ? 25.893 17.024 5.026 1.00 88.50 92 TRP A N 1
ATOM 692 C CA . TRP A 1 92 ? 26.691 17.643 3.969 1.00 88.50 92 TRP A CA 1
ATOM 693 C C . TRP A 1 92 ? 27.096 16.601 2.942 1.00 88.50 92 TRP A C 1
ATOM 695 O O . TRP A 1 92 ? 26.821 16.770 1.753 1.00 88.50 92 TRP A O 1
ATOM 705 N N . ARG A 1 93 ? 27.624 15.463 3.401 1.00 92.19 93 ARG A N 1
ATOM 706 C CA . ARG A 1 93 ? 27.966 14.365 2.501 1.00 92.19 93 ARG A CA 1
ATOM 707 C C . ARG A 1 93 ? 26.745 13.809 1.768 1.00 92.19 93 ARG A C 1
ATOM 709 O O . ARG A 1 93 ? 26.865 13.468 0.593 1.00 92.19 93 ARG A O 1
ATOM 716 N N . LEU A 1 94 ? 25.573 13.751 2.409 1.00 92.31 94 LEU A N 1
ATOM 717 C CA . LEU A 1 94 ? 24.325 13.353 1.743 1.00 92.31 94 LEU A CA 1
ATOM 718 C C . LEU A 1 94 ? 23.959 14.312 0.596 1.00 92.31 94 LEU A C 1
ATOM 720 O O . LEU A 1 94 ? 23.584 13.856 -0.485 1.00 92.31 94 LEU A O 1
ATOM 724 N N . LYS A 1 95 ? 24.096 15.630 0.802 1.00 94.12 95 LYS A N 1
ATOM 725 C CA . LYS A 1 95 ? 23.856 16.648 -0.238 1.00 94.12 95 LYS A CA 1
ATOM 726 C C . LYS A 1 95 ? 24.851 16.538 -1.394 1.00 94.12 95 LYS A C 1
ATOM 728 O O . LYS A 1 95 ? 24.437 16.640 -2.549 1.00 94.12 95 LYS A O 1
ATOM 733 N N . ASP A 1 96 ? 26.124 16.291 -1.099 1.00 96.00 96 ASP A N 1
ATOM 734 C CA . ASP A 1 96 ? 27.156 16.111 -2.126 1.00 96.00 96 ASP A CA 1
ATOM 735 C C . ASP A 1 96 ? 26.881 14.870 -2.980 1.00 96.00 96 ASP A C 1
ATOM 737 O O . ASP A 1 96 ? 26.840 14.959 -4.206 1.00 96.00 96 ASP A O 1
ATOM 741 N N . LEU A 1 97 ? 26.584 13.734 -2.342 1.00 97.19 97 LEU A N 1
ATOM 742 C CA . LEU A 1 97 ? 26.200 12.501 -3.034 1.00 97.19 97 LEU A CA 1
ATOM 743 C C . LEU A 1 97 ? 24.941 12.691 -3.888 1.00 97.19 97 LEU A C 1
ATOM 745 O O . LEU A 1 97 ? 24.909 12.242 -5.032 1.00 97.19 97 LEU A O 1
ATOM 749 N N . LYS A 1 98 ? 23.926 13.406 -3.378 1.00 97.44 98 LYS A N 1
ATOM 750 C CA . LYS A 1 98 ? 22.730 13.753 -4.160 1.00 97.44 98 LYS A CA 1
ATOM 751 C C . LYS A 1 98 ? 23.104 14.515 -5.434 1.00 97.44 98 LYS A C 1
ATOM 753 O O . LYS A 1 98 ? 22.568 14.221 -6.499 1.00 97.44 98 LYS A O 1
ATOM 758 N N . LYS A 1 99 ? 24.018 15.485 -5.342 1.00 97.31 99 LYS A N 1
ATOM 759 C CA . LYS A 1 99 ? 24.491 16.259 -6.499 1.00 97.31 99 LYS A CA 1
ATOM 760 C C . LYS A 1 99 ? 25.255 15.384 -7.497 1.00 97.31 99 LYS A C 1
ATOM 762 O O . LYS A 1 99 ? 25.047 15.528 -8.696 1.00 97.31 99 LYS A O 1
ATOM 767 N N . GLU A 1 100 ? 26.105 14.476 -7.019 1.00 97.38 100 GLU A N 1
ATOM 768 C CA . GLU A 1 100 ? 26.822 13.523 -7.875 1.00 97.38 100 GLU A CA 1
ATOM 769 C C . GLU A 1 100 ? 25.847 12.615 -8.648 1.00 97.38 100 GLU A C 1
ATOM 771 O O . GLU A 1 100 ? 25.962 12.502 -9.867 1.00 97.38 100 GLU A O 1
ATOM 776 N N . VAL A 1 101 ? 24.841 12.039 -7.978 1.00 97.19 101 VAL A N 1
ATOM 777 C CA . VAL A 1 101 ? 23.812 11.202 -8.628 1.00 97.19 101 VAL A CA 1
ATOM 778 C C . VAL A 1 101 ? 22.962 12.019 -9.607 1.00 97.19 101 VAL A C 1
ATOM 780 O O . VAL A 1 101 ? 22.701 11.564 -10.719 1.00 97.19 101 VAL A O 1
ATOM 783 N N . LYS A 1 102 ? 22.594 13.257 -9.253 1.00 96.75 102 LYS A N 1
ATOM 784 C CA . LYS A 1 102 ? 21.907 14.176 -10.172 1.00 96.75 102 LYS A CA 1
ATOM 785 C C . LYS A 1 102 ? 22.725 14.421 -11.444 1.00 96.75 102 LYS A C 1
ATOM 787 O O . LYS A 1 102 ? 22.169 14.362 -12.532 1.00 96.75 102 LYS A O 1
ATOM 792 N N . ASN A 1 103 ? 24.039 14.620 -11.331 1.00 95.00 103 ASN A N 1
ATOM 793 C CA . ASN A 1 103 ? 24.907 14.773 -12.502 1.00 95.00 103 ASN A CA 1
ATOM 794 C C . ASN A 1 103 ? 24.940 13.506 -13.374 1.00 95.00 103 ASN A C 1
ATOM 796 O O . ASN A 1 103 ? 24.991 13.624 -14.595 1.00 95.00 103 ASN A O 1
ATOM 800 N N . MET A 1 104 ? 24.892 12.306 -12.779 1.00 94.62 104 MET A N 1
ATOM 801 C CA . MET A 1 104 ? 24.787 11.056 -13.547 1.00 94.62 104 MET A CA 1
ATOM 802 C C . MET A 1 104 ? 23.503 11.025 -14.385 1.00 94.62 104 MET A C 1
ATOM 804 O O . MET A 1 104 ? 23.556 10.688 -15.565 1.00 94.62 104 MET A O 1
ATOM 808 N N . LEU A 1 105 ? 22.370 11.434 -13.803 1.00 92.88 105 LEU A N 1
ATOM 809 C CA . LEU A 1 105 ? 21.102 11.561 -14.527 1.00 92.88 105 LEU A CA 1
ATOM 810 C C . LEU A 1 105 ? 21.171 12.639 -15.615 1.00 92.88 105 LEU A C 1
ATOM 812 O O . LEU A 1 105 ? 20.774 12.378 -16.745 1.00 92.88 105 LEU A O 1
ATOM 816 N N . SER A 1 106 ? 21.750 13.811 -15.331 1.00 90.56 106 SER A N 1
ATOM 817 C CA . SER A 1 106 ? 21.956 14.862 -16.342 1.00 90.56 106 SER A CA 1
ATOM 818 C C . SER A 1 106 ? 22.782 14.385 -17.544 1.00 90.56 106 SER A C 1
ATOM 820 O O . SER A 1 106 ? 22.567 14.862 -18.653 1.00 90.56 106 SER A O 1
ATOM 822 N N . LEU A 1 107 ? 23.731 13.462 -17.348 1.00 89.56 107 LEU A N 1
ATOM 823 C CA . LEU A 1 107 ? 24.477 12.844 -18.448 1.00 89.56 107 LEU A CA 1
ATOM 824 C C . LEU A 1 107 ? 23.620 11.820 -19.206 1.00 89.56 107 LEU A C 1
ATOM 826 O O . LEU A 1 107 ? 23.655 11.791 -20.434 1.00 89.56 107 LEU A O 1
ATOM 830 N N . ALA A 1 108 ? 22.818 11.026 -18.492 1.00 84.81 108 ALA A N 1
ATOM 831 C CA . ALA A 1 108 ? 21.900 10.053 -19.087 1.00 84.81 108 ALA A CA 1
ATOM 832 C C . ALA A 1 108 ? 20.825 10.710 -19.975 1.00 84.81 108 ALA A C 1
ATOM 834 O O . ALA A 1 108 ? 20.431 10.137 -20.984 1.00 84.81 108 ALA A O 1
ATOM 835 N N . VAL A 1 109 ? 20.422 11.946 -19.667 1.00 80.44 109 VAL A N 1
ATOM 836 C CA . VAL A 1 109 ? 19.497 12.766 -20.472 1.00 80.44 109 VAL A CA 1
ATOM 837 C C . VAL A 1 109 ? 19.953 12.946 -21.934 1.00 80.44 109 VAL A C 1
ATOM 839 O O . VAL A 1 109 ? 19.116 13.140 -22.819 1.00 80.44 109 VAL A O 1
ATOM 842 N N . VAL A 1 110 ? 21.261 12.880 -22.215 1.00 78.69 110 VAL A N 1
ATOM 843 C CA . VAL A 1 110 ? 21.816 12.998 -23.580 1.00 78.69 110 VAL A CA 1
ATOM 844 C C . VAL A 1 110 ? 21.543 11.745 -24.424 1.00 78.69 110 VAL A C 1
ATOM 846 O O . VAL A 1 110 ? 21.439 11.850 -25.641 1.00 78.69 110 VAL A O 1
ATOM 849 N N . ALA A 1 111 ? 21.386 10.585 -23.785 1.00 78.12 111 ALA A N 1
ATOM 850 C CA . ALA A 1 111 ? 21.085 9.296 -24.406 1.00 78.12 111 ALA A CA 1
ATOM 851 C C . ALA A 1 111 ? 19.848 8.680 -23.732 1.00 78.12 111 ALA A C 1
ATOM 853 O O . ALA A 1 111 ? 19.896 7.564 -23.211 1.00 78.12 111 ALA A O 1
ATOM 854 N N . ALA A 1 112 ? 18.769 9.464 -23.649 1.00 72.56 112 ALA A N 1
ATOM 855 C CA . ALA A 1 112 ? 17.608 9.170 -22.810 1.00 72.56 112 ALA A CA 1
ATOM 856 C C . ALA A 1 112 ? 16.921 7.832 -23.147 1.00 72.56 112 ALA A C 1
ATOM 858 O O . ALA A 1 112 ? 16.397 7.175 -22.255 1.00 72.56 112 ALA A O 1
ATOM 859 N N . ASP A 1 113 ? 16.969 7.420 -24.410 1.00 72.25 113 AS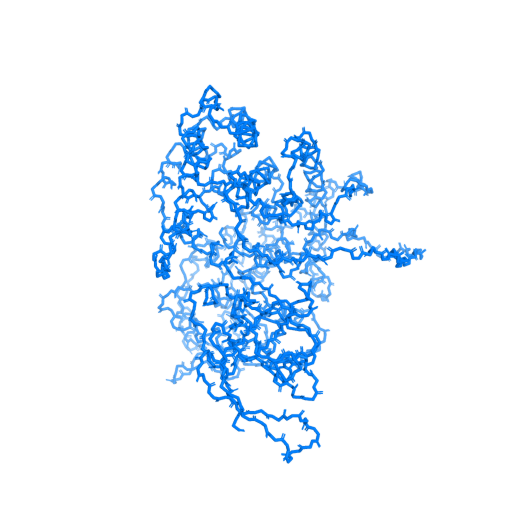P A N 1
ATOM 860 C CA . ASP A 1 113 ? 16.420 6.180 -24.955 1.00 72.25 113 ASP A CA 1
ATOM 861 C C . ASP A 1 113 ? 17.354 4.964 -24.807 1.00 72.25 113 ASP A C 1
ATOM 863 O O . ASP A 1 113 ? 16.941 3.837 -25.086 1.00 72.25 113 ASP A O 1
ATOM 867 N N . SER A 1 114 ? 18.591 5.154 -24.340 1.00 83.44 114 SER A N 1
ATOM 868 C CA . SER A 1 114 ? 19.552 4.064 -24.149 1.00 83.44 114 SER A CA 1
ATOM 869 C C . SER A 1 114 ? 19.154 3.120 -23.010 1.00 83.44 114 SER A C 1
ATOM 871 O O . SER A 1 114 ? 18.533 3.520 -22.017 1.00 83.44 114 SER A O 1
ATOM 873 N N . PHE A 1 115 ? 19.573 1.854 -23.101 1.00 85.94 115 PHE A N 1
ATOM 874 C CA . PHE A 1 115 ? 19.374 0.894 -22.012 1.00 85.94 115 PHE A CA 1
ATOM 875 C C . PHE A 1 115 ? 20.004 1.389 -20.702 1.00 85.94 115 PHE A C 1
ATOM 877 O O . PHE A 1 115 ? 19.405 1.250 -19.640 1.00 85.94 115 PHE A O 1
ATOM 884 N N . GLN A 1 116 ? 21.176 2.024 -20.769 1.00 90.31 116 GLN A N 1
ATOM 885 C CA . GLN A 1 116 ? 21.917 2.5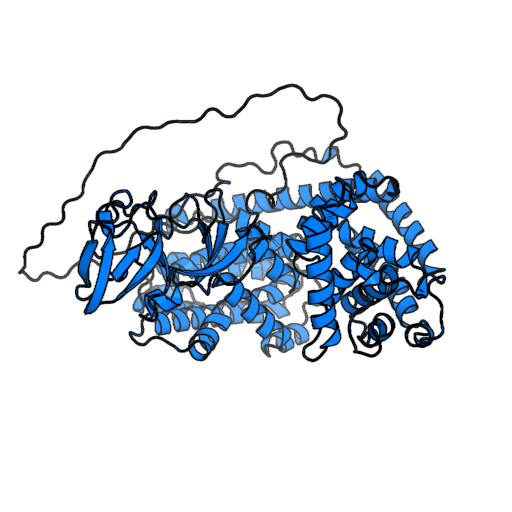01 -19.602 1.00 90.31 116 GLN A CA 1
ATOM 886 C C . GLN A 1 116 ? 21.178 3.631 -18.868 1.00 90.31 116 GLN A C 1
ATOM 888 O O . GLN A 1 116 ? 21.216 3.683 -17.637 1.00 90.31 116 GLN A O 1
ATOM 893 N N . ALA A 1 117 ? 20.484 4.517 -19.592 1.00 92.38 117 ALA A N 1
ATOM 894 C CA . ALA A 1 117 ? 19.667 5.564 -18.981 1.00 92.38 117 ALA A CA 1
ATOM 895 C C . ALA A 1 117 ? 18.463 4.972 -18.229 1.00 92.38 117 ALA A C 1
ATOM 897 O O . ALA A 1 117 ? 18.218 5.322 -17.072 1.00 92.38 117 ALA A O 1
ATOM 898 N N . LEU A 1 118 ? 17.751 4.030 -18.854 1.00 94.19 118 LEU A N 1
ATOM 899 C CA . LEU A 1 118 ? 16.591 3.371 -18.249 1.00 94.19 118 LEU A CA 1
ATOM 900 C C . LEU A 1 118 ? 16.976 2.457 -17.077 1.00 94.19 118 LEU A C 1
ATOM 902 O O . LEU A 1 118 ? 16.293 2.449 -16.055 1.00 94.19 118 LEU A O 1
ATOM 906 N N . ASP A 1 119 ? 18.090 1.734 -17.184 1.00 93.88 119 ASP A N 1
ATOM 907 C CA . ASP A 1 119 ? 18.642 0.907 -16.106 1.00 93.88 119 ASP A CA 1
ATOM 908 C C . ASP A 1 119 ? 19.069 1.760 -14.898 1.00 93.88 119 ASP A C 1
ATOM 910 O O . ASP A 1 119 ? 18.813 1.392 -13.749 1.00 93.88 119 ASP A O 1
ATOM 914 N N . LEU A 1 120 ? 19.640 2.950 -15.130 1.00 96.38 120 LEU A N 1
ATOM 915 C CA . LEU A 1 120 ? 19.945 3.896 -14.054 1.00 96.38 120 LEU A CA 1
ATOM 916 C C . LEU A 1 120 ? 18.673 4.361 -13.328 1.00 96.38 120 LEU A C 1
ATOM 918 O O . LEU A 1 120 ? 18.657 4.389 -12.095 1.00 96.38 120 LEU A O 1
ATOM 922 N N . ILE A 1 121 ? 17.607 4.692 -14.067 1.00 97.25 121 ILE A N 1
ATOM 923 C CA . ILE A 1 121 ? 16.306 5.054 -13.479 1.00 97.25 121 ILE A CA 1
ATOM 924 C C . ILE A 1 121 ? 15.751 3.892 -12.656 1.00 97.25 121 ILE A C 1
ATOM 926 O O . ILE A 1 121 ? 15.335 4.102 -11.515 1.00 97.25 121 ILE A O 1
ATOM 930 N N . ASP A 1 122 ? 15.787 2.672 -13.196 1.00 96.31 122 ASP A N 1
ATOM 931 C CA . ASP A 1 122 ? 15.295 1.482 -12.504 1.00 96.31 122 ASP A CA 1
ATOM 932 C C . ASP A 1 122 ? 16.034 1.260 -11.183 1.00 96.31 122 ASP A C 1
ATOM 934 O O . ASP A 1 122 ? 15.408 1.126 -10.133 1.00 96.31 122 ASP A O 1
ATOM 938 N N . LYS A 1 123 ? 17.370 1.318 -11.195 1.00 96.94 123 LYS A N 1
ATOM 939 C CA . LYS A 1 123 ? 18.197 1.200 -9.984 1.00 96.94 123 LYS A CA 1
ATOM 940 C C . LYS A 1 123 ? 17.864 2.286 -8.962 1.00 96.94 123 LYS A C 1
ATOM 942 O O . LYS A 1 123 ? 17.728 1.986 -7.777 1.00 96.94 123 LYS A O 1
ATOM 947 N N . ILE A 1 124 ? 17.685 3.533 -9.396 1.00 97.88 124 ILE A N 1
ATOM 948 C CA . ILE A 1 124 ? 17.319 4.665 -8.528 1.00 97.88 124 ILE A CA 1
ATOM 949 C C . ILE A 1 124 ? 15.934 4.471 -7.884 1.00 97.88 124 ILE A C 1
ATOM 951 O O . ILE A 1 124 ? 15.776 4.736 -6.686 1.00 97.88 124 ILE A O 1
ATOM 955 N N . GLN A 1 125 ? 14.949 3.976 -8.639 1.00 96.12 125 GLN A N 1
ATOM 956 C CA . GLN A 1 125 ? 13.617 3.635 -8.124 1.00 96.12 125 GLN A CA 1
ATOM 957 C C . GLN A 1 125 ? 13.677 2.460 -7.144 1.00 96.12 125 GLN A C 1
ATOM 959 O O . GLN A 1 125 ? 13.184 2.560 -6.022 1.00 96.12 125 GLN A O 1
ATOM 964 N N . ARG A 1 126 ? 14.352 1.368 -7.515 1.00 95.62 126 ARG A N 1
ATOM 965 C CA . ARG A 1 126 ? 14.496 0.170 -6.677 1.00 95.62 126 ARG A CA 1
ATOM 966 C C . ARG A 1 126 ? 15.250 0.433 -5.373 1.00 95.62 126 ARG A C 1
ATOM 968 O O . ARG A 1 126 ? 14.944 -0.190 -4.363 1.00 95.62 126 ARG A O 1
ATOM 975 N N . LEU A 1 127 ? 16.205 1.365 -5.371 1.00 97.50 127 LEU A N 1
ATOM 976 C CA . LEU A 1 127 ? 16.921 1.815 -4.171 1.00 97.50 127 LEU A CA 1
ATOM 977 C C . LEU A 1 127 ? 16.096 2.764 -3.283 1.00 97.50 127 LEU A C 1
ATOM 979 O O . LEU A 1 127 ? 16.558 3.132 -2.202 1.00 97.50 127 LEU A O 1
ATOM 983 N N . GLY A 1 128 ? 14.887 3.150 -3.700 1.00 95.62 128 GLY A N 1
ATOM 984 C CA . GLY A 1 128 ? 13.976 3.984 -2.915 1.00 95.62 128 GLY A CA 1
ATOM 985 C C . GLY A 1 128 ? 14.444 5.431 -2.760 1.00 95.62 128 GLY A C 1
ATOM 986 O O . GLY A 1 128 ? 14.190 6.043 -1.719 1.00 95.62 128 GLY A O 1
ATOM 987 N N . VAL A 1 129 ? 15.177 5.947 -3.757 1.00 97.69 129 VAL A N 1
ATOM 988 C CA . VAL A 1 129 ? 15.731 7.314 -3.773 1.00 97.69 129 VAL A CA 1
ATOM 989 C C . VAL A 1 129 ? 15.268 8.152 -4.969 1.00 97.69 129 VAL A C 1
ATOM 991 O O . VAL A 1 129 ? 15.672 9.308 -5.099 1.00 97.69 129 VAL A O 1
ATOM 994 N N . ALA A 1 130 ? 14.379 7.622 -5.816 1.00 96.44 130 ALA A N 1
ATOM 995 C CA . ALA A 1 130 ? 13.827 8.333 -6.974 1.00 96.44 130 ALA A CA 1
ATOM 996 C C . ALA A 1 130 ? 13.106 9.637 -6.612 1.00 96.44 130 ALA A C 1
ATOM 998 O O . ALA A 1 130 ? 13.137 10.594 -7.381 1.00 96.44 130 ALA A O 1
ATOM 999 N N . TYR A 1 131 ? 12.519 9.722 -5.414 1.00 94.31 131 TYR A N 1
ATOM 1000 C CA . TYR A 1 131 ? 11.812 10.919 -4.955 1.00 94.31 131 TYR A CA 1
ATOM 1001 C C . TYR A 1 131 ? 12.691 12.182 -4.884 1.00 94.31 131 TYR A C 1
ATOM 1003 O O . TYR A 1 131 ? 12.159 13.290 -4.815 1.00 94.31 131 TYR A O 1
ATOM 1011 N N . HIS A 1 132 ? 14.022 12.037 -4.912 1.00 96.31 132 HIS A N 1
ATOM 1012 C CA . HIS A 1 132 ? 14.969 13.153 -4.968 1.00 96.31 132 HIS A CA 1
ATOM 1013 C C . HIS A 1 132 ? 15.178 13.744 -6.360 1.00 96.31 132 HIS A C 1
ATOM 1015 O O . HIS A 1 132 ? 15.726 14.847 -6.428 1.00 96.31 132 HIS A O 1
ATOM 1021 N N . PHE A 1 133 ? 14.798 13.012 -7.411 1.00 97.00 133 PHE A N 1
ATOM 1022 C CA . PHE A 1 133 ? 15.184 13.259 -8.804 1.00 97.00 133 PHE A CA 1
ATOM 1023 C C . PHE A 1 133 ? 13.985 13.196 -9.765 1.00 97.00 133 PHE A C 1
ATOM 1025 O O . PHE A 1 133 ? 14.098 12.688 -10.880 1.00 97.00 133 PHE A O 1
ATOM 1032 N N . LYS A 1 134 ? 12.802 13.620 -9.299 1.00 93.44 134 LYS A N 1
ATOM 1033 C CA . LYS A 1 134 ? 11.551 13.506 -10.067 1.00 93.44 134 LYS A CA 1
ATOM 1034 C C . LYS A 1 134 ? 11.661 14.200 -11.426 1.00 93.44 134 LYS A C 1
ATOM 1036 O O . LYS A 1 134 ? 11.376 13.565 -12.433 1.00 93.44 134 LYS A O 1
ATOM 1041 N N . ASP A 1 135 ? 12.158 15.435 -11.436 1.00 93.88 135 ASP A N 1
ATOM 1042 C CA . ASP A 1 135 ? 12.282 16.252 -12.645 1.00 93.88 135 ASP A CA 1
ATOM 1043 C C . ASP A 1 135 ? 13.237 15.615 -13.670 1.00 93.88 135 ASP A C 1
ATOM 1045 O O . ASP A 1 135 ? 12.932 15.551 -14.858 1.00 93.88 135 ASP A O 1
ATOM 1049 N N . GLU A 1 136 ? 14.394 15.105 -13.225 1.00 95.44 136 GLU A N 1
ATOM 1050 C CA . GLU A 1 136 ? 15.365 14.464 -14.118 1.00 95.44 136 GLU A CA 1
ATOM 1051 C C . GLU A 1 136 ? 14.834 13.150 -14.701 1.00 95.44 136 GLU A C 1
ATOM 1053 O O . GLU A 1 136 ? 15.047 12.863 -15.878 1.00 95.44 136 GLU A O 1
ATOM 1058 N N . ILE A 1 137 ? 14.147 12.346 -13.883 1.00 96.06 137 ILE A N 1
ATOM 1059 C CA . ILE A 1 137 ? 13.522 11.096 -14.333 1.00 96.06 137 ILE A CA 1
ATOM 1060 C C . ILE A 1 137 ? 12.411 11.403 -15.344 1.00 96.06 137 ILE A C 1
ATOM 1062 O O . ILE A 1 137 ? 12.323 10.731 -16.371 1.00 96.06 137 ILE A O 1
ATOM 1066 N N . GLU A 1 138 ? 11.584 12.416 -15.080 1.00 94.69 138 GLU A N 1
ATOM 1067 C CA . GLU A 1 138 ? 10.498 12.821 -15.972 1.00 94.69 138 GLU A CA 1
ATOM 1068 C C . GLU A 1 138 ? 11.021 13.289 -17.337 1.00 94.69 138 GLU A C 1
ATOM 1070 O O . GLU A 1 138 ? 10.505 12.829 -18.353 1.00 94.69 138 GLU A O 1
ATOM 1075 N N . ASP A 1 139 ? 12.089 14.096 -17.384 1.00 93.81 139 ASP A N 1
ATOM 1076 C CA . ASP A 1 139 ? 12.716 14.540 -18.642 1.00 93.81 139 ASP A CA 1
ATOM 1077 C C . ASP A 1 139 ? 13.236 13.349 -19.472 1.00 93.81 139 ASP A C 1
ATOM 1079 O O . ASP A 1 139 ? 12.960 13.243 -20.671 1.00 93.81 139 ASP A O 1
ATOM 1083 N N . ILE A 1 140 ? 13.928 12.390 -18.841 1.00 94.12 140 ILE A N 1
ATOM 1084 C CA . ILE A 1 140 ? 14.421 11.186 -19.535 1.00 94.12 140 ILE A CA 1
ATOM 1085 C C . ILE A 1 140 ? 13.254 10.356 -20.085 1.00 94.12 140 ILE A C 1
ATOM 1087 O O . ILE A 1 140 ? 13.278 9.957 -21.253 1.00 94.12 140 ILE A O 1
ATOM 1091 N N . LEU A 1 141 ? 12.222 10.099 -19.277 1.00 95.00 141 LEU A N 1
ATOM 1092 C CA . LEU A 1 141 ? 11.076 9.288 -19.699 1.00 95.00 141 LEU A CA 1
ATOM 1093 C C . LEU A 1 141 ? 10.240 9.991 -20.771 1.00 95.00 141 LEU A C 1
ATOM 1095 O O . LEU A 1 141 ? 9.786 9.334 -21.706 1.00 95.00 141 LEU A O 1
ATOM 1099 N N . GLN A 1 142 ? 10.088 11.314 -20.695 1.00 93.75 142 GLN A N 1
ATOM 1100 C CA . GLN A 1 142 ? 9.406 12.100 -21.719 1.00 93.75 142 GLN A CA 1
ATOM 1101 C C . GLN A 1 142 ? 10.138 12.016 -23.063 1.00 93.75 142 GLN A C 1
ATOM 1103 O O . GLN A 1 142 ? 9.507 11.786 -24.094 1.00 93.75 142 GLN A O 1
ATOM 1108 N N . ARG A 1 143 ? 11.470 12.148 -23.073 1.00 91.19 143 ARG A N 1
ATOM 1109 C CA . ARG A 1 143 ? 12.276 11.987 -24.296 1.00 91.19 143 ARG A CA 1
ATOM 1110 C C . ARG A 1 143 ? 12.218 10.567 -24.834 1.00 91.19 143 ARG A C 1
ATOM 1112 O O . ARG A 1 143 ? 11.987 10.389 -26.023 1.00 91.19 143 ARG A O 1
ATOM 1119 N N . THR A 1 144 ? 12.331 9.574 -23.953 1.00 89.62 144 THR A N 1
ATOM 1120 C CA . THR A 1 144 ? 12.161 8.156 -24.302 1.00 89.62 144 THR A CA 1
ATOM 1121 C C . THR A 1 144 ? 10.797 7.905 -24.941 1.00 89.62 144 THR A C 1
ATOM 1123 O O . THR A 1 144 ? 10.690 7.112 -25.872 1.00 89.62 144 THR A O 1
ATOM 1126 N N . ASN A 1 145 ? 9.748 8.577 -24.459 1.00 88.44 145 ASN A N 1
ATOM 1127 C CA . ASN A 1 145 ? 8.405 8.476 -25.016 1.00 88.44 145 ASN A CA 1
ATOM 1128 C C . ASN A 1 145 ? 8.234 9.195 -26.363 1.00 88.44 145 ASN A C 1
ATOM 1130 O O . ASN A 1 145 ? 7.312 8.878 -27.104 1.00 88.44 145 ASN A O 1
ATOM 1134 N N . ASN A 1 146 ? 9.075 10.175 -26.674 1.00 86.25 146 ASN A N 1
ATOM 1135 C CA . ASN A 1 146 ? 9.021 10.896 -27.944 1.00 86.25 146 ASN A CA 1
ATOM 1136 C C . ASN A 1 146 ? 9.898 10.252 -29.031 1.00 86.25 146 ASN A C 1
ATOM 1138 O O . ASN A 1 146 ? 9.836 10.683 -30.181 1.00 86.25 146 ASN A O 1
ATOM 1142 N N . ASP A 1 147 ? 10.704 9.251 -28.669 1.00 81.94 147 ASP A N 1
ATOM 1143 C CA . ASP A 1 147 ? 11.499 8.452 -29.600 1.00 81.94 147 ASP A CA 1
ATOM 1144 C C . ASP A 1 147 ? 10.620 7.703 -30.621 1.00 81.94 147 ASP A C 1
ATOM 1146 O O . ASP A 1 147 ? 9.466 7.365 -30.341 1.00 81.94 147 ASP A O 1
ATOM 1150 N N . ASP A 1 148 ? 11.156 7.441 -31.816 1.00 72.88 148 ASP A N 1
ATOM 1151 C CA . ASP A 1 148 ? 10.425 6.753 -32.880 1.00 72.88 148 ASP A CA 1
ATOM 1152 C C . ASP A 1 148 ? 10.245 5.266 -32.554 1.00 72.88 148 ASP A C 1
ATOM 1154 O O . ASP A 1 148 ? 11.150 4.456 -32.720 1.00 72.88 148 ASP A O 1
ATOM 1158 N N . TYR A 1 149 ? 9.032 4.873 -32.166 1.00 71.69 149 TYR A N 1
ATOM 1159 C CA . TYR A 1 149 ? 8.715 3.487 -31.820 1.00 71.69 149 TYR A CA 1
ATOM 1160 C C . TYR A 1 149 ? 8.665 2.522 -33.014 1.00 71.69 149 TYR A C 1
ATOM 1162 O O . TYR A 1 149 ? 8.489 1.319 -32.798 1.00 71.69 149 TYR A O 1
ATOM 1170 N N . SER A 1 150 ? 8.760 3.004 -34.257 1.00 71.31 150 SER A N 1
ATOM 1171 C CA . SER A 1 150 ? 8.556 2.189 -35.461 1.00 71.31 150 SER A CA 1
ATOM 1172 C C . SER A 1 150 ? 9.472 0.958 -35.511 1.00 71.31 150 SER A C 1
ATOM 1174 O O . SER A 1 150 ? 9.021 -0.140 -35.846 1.00 71.31 150 SER A O 1
ATOM 1176 N N . HIS A 1 151 ? 10.719 1.104 -35.059 1.00 70.69 151 HIS A N 1
ATOM 1177 C CA . HIS A 1 151 ? 11.717 0.037 -35.026 1.00 70.69 151 HIS A CA 1
ATOM 1178 C C . HIS A 1 151 ? 11.364 -1.112 -34.060 1.00 70.69 151 HIS A C 1
ATOM 1180 O O . HIS A 1 151 ? 11.782 -2.249 -34.270 1.00 70.69 151 HIS A O 1
ATOM 1186 N N . PHE A 1 152 ? 10.531 -0.886 -33.035 1.00 70.75 152 PHE A N 1
ATOM 1187 C CA . PHE A 1 152 ? 10.058 -1.976 -32.167 1.00 70.75 152 PHE A CA 1
ATOM 1188 C C . PHE A 1 152 ? 9.040 -2.889 -32.850 1.00 70.75 152 PHE A C 1
ATOM 1190 O O . PHE A 1 152 ? 8.826 -4.009 -32.385 1.00 70.75 152 PHE A O 1
ATOM 1197 N N . PHE A 1 153 ? 8.415 -2.427 -33.931 1.00 72.31 153 PHE A N 1
ATOM 1198 C CA . PHE A 1 153 ? 7.422 -3.187 -34.688 1.00 72.31 153 PHE A CA 1
ATOM 1199 C C . PHE A 1 153 ? 7.997 -3.801 -35.969 1.00 72.31 153 PHE A C 1
ATOM 1201 O O . PHE A 1 153 ? 7.320 -4.609 -36.608 1.00 72.31 153 PHE A O 1
ATOM 1208 N N . ASP A 1 154 ? 9.235 -3.458 -36.336 1.00 69.19 154 ASP A N 1
ATOM 1209 C CA . ASP A 1 154 ? 9.907 -4.038 -37.493 1.00 69.19 154 ASP A CA 1
ATOM 1210 C C . ASP A 1 154 ? 10.465 -5.431 -37.163 1.00 69.19 154 ASP A C 1
ATOM 1212 O O . ASP A 1 154 ? 11.408 -5.604 -36.389 1.00 69.19 154 ASP A O 1
ATOM 1216 N N . GLN A 1 155 ? 9.868 -6.449 -37.783 1.00 63.59 155 GLN A N 1
ATOM 1217 C CA . GLN A 1 155 ? 10.259 -7.851 -37.626 1.00 63.59 155 GLN A CA 1
ATOM 1218 C C . GLN A 1 155 ? 11.584 -8.193 -38.331 1.00 63.59 155 GLN A C 1
ATOM 1220 O O . GLN A 1 155 ? 12.117 -9.284 -38.125 1.00 63.59 155 GLN A O 1
ATOM 1225 N N . ASN A 1 156 ? 12.123 -7.290 -39.158 1.00 62.91 156 ASN A N 1
ATOM 1226 C CA . ASN A 1 156 ? 13.362 -7.506 -39.907 1.00 62.91 156 ASN A CA 1
ATOM 1227 C C . ASN A 1 156 ? 14.624 -7.060 -39.149 1.00 62.91 156 ASN A C 1
ATOM 1229 O O . ASN A 1 156 ? 15.735 -7.396 -39.575 1.00 62.91 156 ASN A O 1
ATOM 1233 N N . ILE A 1 157 ? 14.480 -6.338 -38.031 1.00 59.69 157 ILE A N 1
ATOM 1234 C CA . ILE A 1 157 ? 15.612 -5.880 -37.217 1.00 59.69 157 ILE A CA 1
ATOM 1235 C C . ILE A 1 157 ? 16.152 -7.049 -36.378 1.00 59.69 157 ILE A C 1
ATOM 1237 O O . ILE A 1 157 ? 15.418 -7.771 -35.701 1.00 59.69 157 ILE A O 1
ATOM 1241 N N . ARG A 1 158 ? 17.465 -7.287 -36.466 1.00 52.19 158 ARG A N 1
ATOM 1242 C CA . ARG A 1 158 ? 18.130 -8.472 -35.898 1.00 52.19 158 ARG A CA 1
ATOM 1243 C C . ARG A 1 158 ? 18.433 -8.304 -34.402 1.00 52.19 158 ARG A C 1
ATOM 1245 O O . ARG A 1 158 ? 18.715 -7.212 -33.933 1.00 52.19 158 ARG A O 1
ATOM 1252 N N . LYS A 1 159 ? 18.527 -9.437 -33.686 1.00 51.12 159 LYS A N 1
ATOM 1253 C CA . LYS A 1 159 ? 18.862 -9.580 -32.245 1.00 51.12 159 LYS A CA 1
ATOM 1254 C C . LYS A 1 159 ? 20.160 -8.900 -31.750 1.00 51.12 159 LYS A C 1
ATOM 1256 O O . LYS A 1 159 ? 20.455 -8.995 -30.568 1.00 51.12 159 LYS A O 1
ATOM 1261 N N . GLN A 1 160 ? 20.976 -8.312 -32.626 1.00 47.44 160 GLN A N 1
ATOM 1262 C CA . GLN A 1 160 ? 22.271 -7.715 -32.260 1.00 47.44 160 GLN A CA 1
ATOM 1263 C C . GLN A 1 160 ? 22.192 -6.211 -31.944 1.00 47.44 160 GLN A C 1
ATOM 1265 O O . GLN A 1 160 ? 23.210 -5.629 -31.585 1.00 47.44 160 GLN A O 1
ATOM 1270 N N . GLU A 1 161 ? 21.015 -5.592 -32.048 1.00 55.44 161 GLU A N 1
ATOM 1271 C CA . GLU A 1 161 ? 20.789 -4.197 -31.653 1.00 55.44 161 GLU A CA 1
ATOM 1272 C C . GLU A 1 161 ? 20.201 -4.130 -30.232 1.00 55.44 161 GLU A C 1
ATOM 1274 O O . GLU A 1 161 ? 19.256 -4.861 -29.926 1.00 55.44 161 GLU A O 1
ATOM 1279 N N . GLU A 1 162 ? 20.736 -3.250 -29.369 1.00 52.66 162 GLU A N 1
ATOM 1280 C CA . GLU A 1 162 ? 20.271 -3.058 -27.976 1.00 52.66 162 GLU A CA 1
ATOM 1281 C C . GLU A 1 162 ? 18.744 -2.837 -27.902 1.00 52.66 162 GLU A C 1
ATOM 1283 O O . GLU A 1 162 ? 18.083 -3.344 -26.996 1.00 52.66 162 GLU A O 1
ATOM 1288 N N . HIS A 1 163 ? 18.155 -2.182 -28.912 1.00 53.06 163 HIS A N 1
ATOM 1289 C CA . HIS A 1 163 ? 16.721 -1.876 -28.994 1.00 53.06 163 HIS A CA 1
ATOM 1290 C C . HIS A 1 163 ? 15.814 -3.082 -29.336 1.00 53.06 163 HIS A C 1
ATOM 1292 O O . HIS A 1 163 ? 14.581 -2.974 -29.393 1.00 53.06 163 HIS A O 1
ATOM 1298 N N . VAL A 1 164 ? 16.394 -4.271 -29.542 1.00 58.88 164 VAL A N 1
ATOM 1299 C CA . VAL A 1 164 ? 15.659 -5.507 -29.867 1.00 58.88 164 VAL A CA 1
ATOM 1300 C C . VAL A 1 164 ? 15.652 -6.525 -28.727 1.00 58.88 164 VAL A C 1
ATOM 1302 O O . VAL A 1 164 ? 14.908 -7.505 -28.785 1.00 58.88 164 VAL A O 1
ATOM 1305 N N . ASP A 1 165 ? 16.397 -6.256 -27.659 1.00 83.00 165 ASP A N 1
ATOM 1306 C CA . ASP A 1 165 ? 16.501 -7.137 -26.505 1.00 83.00 165 ASP A CA 1
ATOM 1307 C C . ASP A 1 165 ? 15.220 -7.167 -25.647 1.00 83.00 165 ASP A C 1
ATOM 1309 O O . ASP A 1 165 ? 14.543 -6.152 -25.447 1.00 83.00 165 ASP A O 1
ATOM 1313 N N . LEU A 1 166 ? 14.875 -8.349 -25.124 1.00 90.75 166 LEU A N 1
ATOM 1314 C CA . LEU A 1 166 ? 13.665 -8.540 -24.325 1.00 90.75 166 LEU A CA 1
ATOM 1315 C C . LEU A 1 166 ? 13.732 -7.754 -23.015 1.00 90.75 166 LEU A C 1
ATOM 1317 O O . LEU A 1 166 ? 12.716 -7.190 -22.594 1.00 90.75 166 LEU A O 1
ATOM 1321 N N . CYS A 1 167 ? 14.909 -7.693 -22.386 1.00 92.19 167 CYS A N 1
ATOM 1322 C CA . CYS A 1 167 ? 15.094 -6.918 -21.167 1.00 92.19 167 CYS A CA 1
ATOM 1323 C C . CYS A 1 167 ? 14.818 -5.436 -21.419 1.00 92.19 167 CYS A C 1
ATOM 1325 O O . CYS A 1 167 ? 13.989 -4.852 -20.719 1.00 92.19 167 CYS A O 1
ATOM 1327 N N . TYR A 1 168 ? 15.439 -4.856 -22.449 1.00 91.12 168 TYR A N 1
ATOM 1328 C CA . TYR A 1 168 ? 15.257 -3.449 -22.798 1.00 91.12 168 TYR A CA 1
ATOM 1329 C C . TYR A 1 168 ? 13.797 -3.105 -23.125 1.00 91.12 168 TYR A C 1
ATOM 1331 O O . TYR A 1 168 ? 13.243 -2.180 -22.529 1.00 91.12 168 TYR A O 1
ATOM 1339 N N . VAL A 1 169 ? 13.137 -3.872 -24.006 1.00 92.00 169 VAL A N 1
ATOM 1340 C CA . VAL A 1 169 ? 11.735 -3.603 -24.385 1.00 92.00 169 VAL A CA 1
ATOM 1341 C C . VAL A 1 169 ? 10.812 -3.680 -23.170 1.00 92.00 169 VAL A C 1
ATOM 1343 O O . VAL A 1 169 ? 9.967 -2.805 -22.977 1.00 92.00 169 VAL A O 1
ATOM 1346 N N . SER A 1 170 ? 10.996 -4.694 -22.323 1.00 95.50 170 SER A N 1
ATOM 1347 C CA . SER A 1 170 ? 10.181 -4.875 -21.119 1.00 95.50 170 SER A CA 1
ATOM 1348 C C . SER A 1 170 ? 10.428 -3.771 -20.087 1.00 95.50 170 SER A C 1
ATOM 1350 O O . SER A 1 170 ? 9.479 -3.257 -19.494 1.00 95.50 170 SER A O 1
ATOM 1352 N N . LEU A 1 171 ? 11.690 -3.369 -19.893 1.00 95.12 171 LEU A N 1
ATOM 1353 C CA . LEU A 1 171 ? 12.075 -2.285 -18.991 1.00 95.12 171 LEU A CA 1
ATOM 1354 C C . LEU A 1 171 ? 11.478 -0.949 -19.443 1.00 95.12 171 LEU A C 1
ATOM 1356 O O . LEU A 1 171 ? 10.830 -0.269 -18.649 1.00 95.12 171 LEU A O 1
ATOM 1360 N N . ARG A 1 172 ? 11.638 -0.606 -20.725 1.00 93.56 172 ARG A N 1
ATOM 1361 C CA . ARG A 1 172 ? 11.086 0.615 -21.319 1.00 93.56 172 ARG A CA 1
ATOM 1362 C C . ARG A 1 172 ? 9.566 0.656 -21.199 1.00 93.56 172 ARG A C 1
ATOM 1364 O O . ARG A 1 172 ? 9.025 1.641 -20.704 1.00 93.56 172 ARG A O 1
ATOM 1371 N N . PHE A 1 173 ? 8.885 -0.429 -21.573 1.00 94.81 173 PHE A N 1
ATOM 1372 C CA . PHE A 1 173 ? 7.434 -0.562 -21.420 1.00 94.81 173 PHE A CA 1
ATOM 1373 C C . PHE A 1 173 ? 6.992 -0.314 -19.974 1.00 94.81 173 PHE A C 1
ATOM 1375 O O . PHE A 1 173 ? 6.070 0.466 -19.729 1.00 94.81 173 PHE A O 1
ATOM 1382 N N . ARG A 1 174 ? 7.671 -0.951 -19.012 1.00 96.25 174 ARG A N 1
ATOM 1383 C CA . ARG A 1 174 ? 7.356 -0.830 -17.589 1.00 96.25 174 ARG A CA 1
ATOM 1384 C C . ARG A 1 174 ? 7.538 0.600 -17.084 1.00 96.25 174 ARG A C 1
ATOM 1386 O O . ARG A 1 174 ? 6.595 1.145 -16.517 1.00 96.25 174 ARG A O 1
ATOM 1393 N N . LEU A 1 175 ? 8.707 1.206 -17.297 1.00 96.25 175 LEU A N 1
ATOM 1394 C CA . LEU A 1 175 ? 9.013 2.548 -16.786 1.00 96.25 175 LEU A CA 1
ATOM 1395 C C . LEU A 1 175 ? 8.078 3.614 -17.372 1.00 96.25 175 LEU A C 1
ATOM 1397 O O . LEU A 1 175 ? 7.576 4.466 -16.640 1.00 96.25 175 LEU A O 1
ATOM 1401 N N . LEU A 1 176 ? 7.784 3.533 -18.672 1.00 94.88 176 LEU A N 1
ATOM 1402 C CA . LEU A 1 176 ? 6.866 4.457 -19.337 1.00 94.88 176 LEU A CA 1
ATOM 1403 C C . LEU A 1 176 ? 5.433 4.328 -18.809 1.00 94.88 176 LEU A C 1
ATOM 1405 O O . LEU A 1 176 ? 4.822 5.339 -18.458 1.00 94.88 176 LEU A 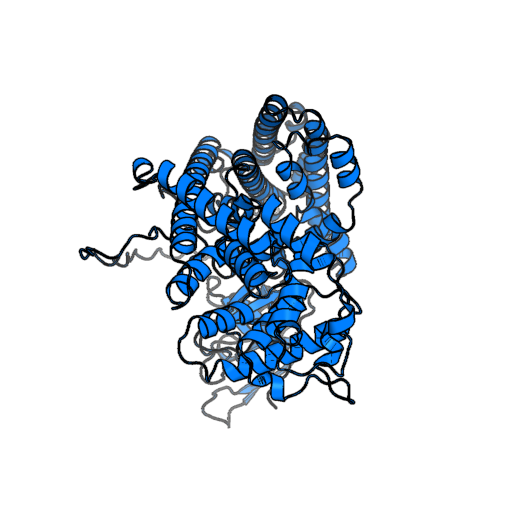O 1
ATOM 1409 N N . ARG A 1 177 ? 4.908 3.100 -18.676 1.00 94.75 177 ARG A N 1
ATOM 1410 C CA . ARG A 1 177 ? 3.572 2.884 -18.096 1.00 94.75 177 ARG A CA 1
ATOM 1411 C C . ARG A 1 177 ? 3.499 3.301 -16.629 1.00 94.75 177 ARG A C 1
ATOM 1413 O O . ARG A 1 177 ? 2.483 3.855 -16.217 1.00 94.75 177 ARG A O 1
ATOM 1420 N N . GLN A 1 178 ? 4.561 3.089 -15.849 1.00 93.12 178 GLN A N 1
ATOM 1421 C CA . GLN A 1 178 ? 4.644 3.572 -14.464 1.00 93.12 178 GLN A CA 1
ATOM 1422 C C . GLN A 1 178 ? 4.587 5.102 -14.380 1.00 93.12 178 GLN A C 1
ATOM 1424 O O . GLN A 1 178 ? 3.965 5.629 -13.460 1.00 93.12 178 GLN A O 1
ATOM 1429 N N . ALA A 1 179 ? 5.172 5.806 -15.352 1.00 92.31 179 ALA A N 1
ATOM 1430 C CA . ALA A 1 179 ? 5.095 7.262 -15.469 1.00 92.31 179 ALA A CA 1
ATOM 1431 C C . ALA A 1 179 ? 3.783 7.778 -16.096 1.00 92.31 179 ALA A C 1
ATOM 1433 O O . ALA A 1 179 ? 3.595 8.985 -16.211 1.00 92.31 179 ALA A O 1
ATOM 1434 N N . GLY A 1 180 ? 2.857 6.891 -16.474 1.00 92.00 180 GLY A N 1
ATOM 1435 C CA . GLY A 1 180 ? 1.546 7.260 -17.017 1.00 92.00 180 GLY A CA 1
ATOM 1436 C C . GLY A 1 180 ? 1.490 7.406 -18.539 1.00 92.00 180 GLY A C 1
ATOM 1437 O O . GLY A 1 180 ? 0.441 7.771 -19.069 1.00 92.00 180 GLY A O 1
ATOM 1438 N N . TYR A 1 181 ? 2.567 7.084 -19.259 1.00 92.50 181 TYR A N 1
ATOM 1439 C CA . TYR A 1 181 ? 2.551 7.040 -20.719 1.00 92.50 181 TYR A CA 1
ATOM 1440 C C . TYR A 1 181 ? 1.865 5.765 -21.218 1.00 92.50 181 TYR A C 1
ATOM 1442 O O . TYR A 1 181 ? 2.101 4.661 -20.717 1.00 92.50 181 TYR A O 1
ATOM 1450 N N . TYR A 1 182 ? 1.021 5.902 -22.241 1.00 91.12 182 TYR A N 1
ATOM 1451 C CA . TYR A 1 182 ? 0.458 4.743 -22.921 1.00 91.12 182 TYR A CA 1
ATOM 1452 C C . TYR A 1 182 ? 1.510 4.108 -23.833 1.00 91.12 182 TYR A C 1
ATOM 1454 O O . TYR A 1 182 ? 2.018 4.751 -24.747 1.00 91.12 182 TYR A O 1
ATOM 1462 N N . VAL A 1 183 ? 1.777 2.821 -23.622 1.00 91.31 183 VAL A N 1
ATOM 1463 C CA . VAL A 1 183 ? 2.623 2.004 -24.500 1.00 91.31 183 VAL A CA 1
ATOM 1464 C C . VAL A 1 183 ? 1.817 0.791 -24.937 1.00 91.31 183 VAL A C 1
ATOM 1466 O O . VAL A 1 183 ? 1.320 0.059 -24.081 1.00 91.31 183 VAL A O 1
ATOM 1469 N N . SER A 1 184 ? 1.673 0.569 -26.244 1.00 92.62 184 SER A N 1
ATOM 1470 C CA . SER A 1 184 ? 0.943 -0.592 -26.773 1.00 92.62 184 SER A CA 1
ATOM 1471 C C . SER A 1 184 ? 1.658 -1.901 -26.431 1.00 92.62 184 SER A C 1
ATOM 1473 O O . SER A 1 184 ? 2.881 -1.984 -26.516 1.00 92.62 184 SER A O 1
ATOM 1475 N N . THR A 1 185 ? 0.904 -2.947 -26.091 1.00 93.81 185 THR A N 1
ATOM 1476 C CA . THR A 1 185 ? 1.442 -4.296 -25.823 1.00 93.81 185 THR A CA 1
ATOM 1477 C C . THR A 1 185 ? 1.942 -4.993 -27.086 1.00 93.81 185 THR A C 1
ATOM 1479 O O . THR A 1 185 ? 2.670 -5.982 -27.014 1.00 93.81 185 THR A O 1
ATOM 1482 N N . ASP A 1 186 ? 1.638 -4.426 -28.254 1.00 91.94 186 ASP A N 1
ATOM 1483 C CA . ASP A 1 186 ? 2.112 -4.899 -29.550 1.00 91.94 186 ASP A CA 1
ATOM 1484 C C . ASP A 1 186 ? 3.638 -4.888 -29.681 1.00 91.94 186 ASP A C 1
ATOM 1486 O O . ASP A 1 186 ? 4.175 -5.649 -30.485 1.00 91.94 186 ASP A O 1
ATOM 1490 N N . VAL A 1 187 ? 4.346 -4.106 -28.856 1.00 90.56 187 VAL A N 1
ATOM 1491 C CA . VAL A 1 187 ? 5.818 -4.130 -28.780 1.00 90.56 187 VAL A CA 1
ATOM 1492 C C . VAL A 1 187 ? 6.361 -5.523 -28.442 1.00 90.56 187 VAL A C 1
ATOM 1494 O O . VAL A 1 187 ? 7.506 -5.835 -28.765 1.00 90.56 187 VAL A O 1
ATOM 1497 N N . PHE A 1 188 ? 5.536 -6.389 -27.839 1.00 92.19 188 PHE A N 1
ATOM 1498 C CA . PHE A 1 188 ? 5.904 -7.764 -27.520 1.00 92.19 188 PHE A CA 1
ATOM 1499 C C . PHE A 1 188 ? 5.609 -8.772 -28.640 1.00 92.19 188 PHE A C 1
ATOM 1501 O O . PHE A 1 188 ? 6.073 -9.909 -28.561 1.00 92.19 188 PHE A O 1
ATOM 1508 N N . LYS A 1 189 ? 4.895 -8.389 -29.712 1.00 90.25 189 LYS A N 1
ATOM 1509 C CA . LYS A 1 189 ? 4.571 -9.300 -30.830 1.00 90.25 189 LYS A CA 1
ATOM 1510 C C . LYS A 1 189 ? 5.816 -9.856 -31.515 1.00 90.25 189 LYS A C 1
ATOM 1512 O O . LYS A 1 189 ? 5.797 -10.997 -31.955 1.00 90.25 189 LYS A O 1
ATOM 1517 N N . LYS A 1 190 ? 6.909 -9.089 -31.550 1.00 85.62 190 LYS A N 1
ATOM 1518 C CA . LYS A 1 190 ? 8.186 -9.519 -32.141 1.00 85.62 190 LYS A CA 1
ATOM 1519 C C . LYS A 1 190 ? 8.872 -10.669 -31.394 1.00 85.62 190 LYS A C 1
ATOM 1521 O O . LYS A 1 190 ? 9.778 -11.293 -31.930 1.00 85.62 190 LYS A O 1
ATOM 1526 N N . PHE A 1 191 ? 8.463 -10.934 -30.153 1.00 89.69 191 PHE A N 1
ATOM 1527 C CA . PHE A 1 191 ? 8.969 -12.041 -29.337 1.00 89.69 191 PHE A CA 1
ATOM 1528 C C . PHE A 1 191 ? 8.106 -13.300 -29.457 1.00 89.69 191 PHE A C 1
ATOM 1530 O O . PHE A 1 191 ? 8.325 -14.268 -28.722 1.00 89.69 191 PHE A O 1
ATOM 1537 N N . LYS A 1 192 ? 7.114 -13.280 -30.353 1.00 89.56 192 LYS A N 1
ATOM 1538 C CA . LYS A 1 192 ? 6.161 -14.361 -30.563 1.00 89.56 192 LYS A CA 1
ATOM 1539 C C . LYS A 1 192 ? 6.357 -14.983 -31.941 1.00 89.56 192 LYS A C 1
ATOM 1541 O O . LYS A 1 192 ? 6.727 -14.307 -32.896 1.00 89.56 192 LYS A O 1
ATOM 1546 N N . ASP A 1 193 ? 6.090 -16.277 -32.036 1.00 85.88 193 ASP A N 1
ATOM 1547 C CA . ASP A 1 193 ? 6.132 -17.024 -33.286 1.00 85.88 193 ASP A CA 1
ATOM 1548 C C . ASP A 1 193 ? 4.836 -16.885 -34.110 1.00 85.88 193 ASP A C 1
ATOM 1550 O O . ASP A 1 193 ? 3.883 -16.200 -33.731 1.00 85.88 193 ASP A O 1
ATOM 1554 N N . GLU A 1 194 ? 4.788 -17.565 -35.258 1.00 85.31 194 GLU A N 1
ATOM 1555 C CA . GLU A 1 194 ? 3.625 -17.587 -36.157 1.00 85.31 194 GLU A CA 1
ATOM 1556 C C . GLU A 1 194 ? 2.360 -18.166 -35.499 1.00 85.31 194 GLU A C 1
ATOM 1558 O O . GLU A 1 194 ? 1.242 -17.841 -35.906 1.00 85.31 194 GLU A O 1
ATOM 1563 N N . LYS A 1 195 ? 2.517 -18.994 -34.456 1.00 86.25 195 LYS A N 1
ATOM 1564 C CA . LYS A 1 195 ? 1.413 -19.542 -33.655 1.00 86.25 195 LYS A CA 1
ATOM 1565 C C . LYS A 1 195 ? 0.953 -18.579 -32.562 1.00 86.25 195 LYS A C 1
ATOM 1567 O O . LYS A 1 195 ? 0.015 -18.899 -31.839 1.00 86.25 195 LYS A O 1
ATOM 1572 N N . ARG A 1 196 ? 1.560 -17.388 -32.483 1.00 85.81 196 ARG A N 1
ATOM 1573 C CA . ARG A 1 196 ? 1.348 -16.380 -31.440 1.00 85.81 196 ARG A CA 1
ATOM 1574 C C . ARG A 1 196 ? 1.769 -16.880 -30.059 1.00 85.81 196 ARG A C 1
ATOM 1576 O O . ARG A 1 196 ? 1.211 -16.442 -29.060 1.00 85.81 196 ARG A O 1
ATOM 1583 N N . GLU A 1 197 ? 2.788 -17.725 -29.969 1.00 89.81 197 GLU A N 1
ATOM 1584 C CA . GLU A 1 197 ? 3.387 -18.144 -28.698 1.00 89.81 197 GLU A CA 1
ATOM 1585 C C . GLU A 1 197 ? 4.737 -17.452 -28.495 1.00 89.81 197 GLU A C 1
ATOM 1587 O O . GLU A 1 197 ? 5.454 -17.195 -29.457 1.00 89.81 197 GLU A O 1
ATOM 1592 N N . PHE A 1 198 ? 5.103 -17.120 -27.252 1.00 91.25 198 PHE A N 1
ATOM 1593 C CA . PHE A 1 198 ? 6.436 -16.572 -26.974 1.00 91.25 198 PHE A CA 1
ATOM 1594 C C . PHE A 1 198 ? 7.521 -17.585 -27.347 1.00 91.25 198 PHE A C 1
ATOM 1596 O O . PHE A 1 198 ? 7.416 -18.770 -27.021 1.00 91.25 198 PHE A O 1
ATOM 1603 N N . HIS A 1 199 ? 8.583 -17.125 -28.013 1.00 88.44 199 HIS A N 1
ATOM 1604 C CA . HIS A 1 199 ? 9.644 -18.020 -28.456 1.00 88.44 199 HIS A CA 1
ATOM 1605 C C . HIS A 1 199 ? 10.307 -18.734 -27.270 1.00 88.44 199 HIS A C 1
ATOM 1607 O O . HIS A 1 199 ? 10.854 -18.105 -26.365 1.00 88.44 199 HIS A O 1
ATOM 1613 N N . ALA A 1 200 ? 10.361 -20.066 -27.324 1.00 84.38 200 ALA A N 1
ATOM 1614 C CA . ALA A 1 200 ? 10.965 -20.880 -26.267 1.00 84.38 200 ALA A CA 1
ATOM 1615 C C . ALA A 1 200 ? 12.455 -20.565 -26.015 1.00 84.38 200 ALA A C 1
ATOM 1617 O O . ALA A 1 200 ? 12.957 -20.802 -24.919 1.00 84.38 200 ALA A O 1
ATOM 1618 N N . ASN A 1 201 ? 13.167 -20.006 -27.003 1.00 84.12 201 ASN A N 1
ATOM 1619 C CA . ASN A 1 201 ? 14.568 -19.603 -26.849 1.00 84.12 201 ASN A CA 1
ATOM 1620 C C . ASN A 1 201 ? 14.764 -18.393 -25.919 1.00 84.12 201 ASN A C 1
ATOM 1622 O O . ASN A 1 201 ? 15.882 -18.174 -25.470 1.00 84.12 201 ASN A O 1
ATOM 1626 N N . LEU A 1 202 ? 13.710 -17.635 -25.598 1.00 85.94 202 LEU A N 1
ATOM 1627 C CA . LEU A 1 202 ? 13.781 -16.531 -24.638 1.00 85.94 202 LEU A CA 1
ATOM 1628 C C . LEU A 1 202 ? 14.027 -17.039 -23.212 1.00 85.94 202 LEU A C 1
ATOM 1630 O O . LEU A 1 202 ? 14.549 -16.306 -22.383 1.00 85.94 202 LEU A O 1
ATOM 1634 N N . ALA A 1 203 ? 13.728 -18.313 -22.939 1.00 80.69 203 ALA A N 1
ATOM 1635 C CA . ALA A 1 203 ? 13.920 -18.926 -21.629 1.00 80.69 203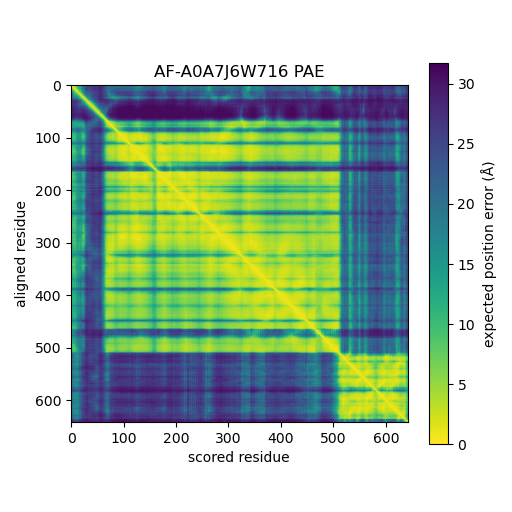 ALA A CA 1
ATOM 1636 C C . ALA A 1 203 ? 15.389 -18.973 -21.162 1.00 80.69 203 ALA A C 1
ATOM 1638 O O . ALA A 1 203 ? 15.636 -19.232 -19.988 1.00 80.69 203 ALA A O 1
ATOM 1639 N N . SER A 1 204 ? 16.373 -18.743 -22.041 1.00 83.06 204 SER A N 1
ATOM 1640 C CA . SER A 1 204 ? 17.779 -18.618 -21.628 1.00 83.06 204 SER A CA 1
ATOM 1641 C C . SER A 1 204 ? 18.135 -17.233 -21.081 1.00 83.06 204 SER A C 1
ATOM 1643 O O . SER A 1 204 ? 19.136 -17.101 -20.380 1.00 83.06 204 SER A O 1
ATOM 1645 N N . ASP A 1 205 ? 17.348 -16.203 -21.400 1.00 87.19 205 ASP A N 1
ATOM 1646 C CA . ASP A 1 205 ? 17.569 -14.831 -20.942 1.00 87.19 205 ASP A CA 1
ATOM 1647 C C . ASP A 1 205 ? 16.836 -14.583 -19.617 1.00 87.19 205 ASP A C 1
ATOM 1649 O O . ASP A 1 205 ? 15.687 -14.145 -19.568 1.00 87.19 205 ASP A O 1
ATOM 1653 N N . VAL A 1 206 ? 17.520 -14.888 -18.513 1.00 89.06 206 VAL A N 1
ATOM 1654 C CA . VAL A 1 206 ? 16.988 -14.736 -17.148 1.00 89.06 206 VAL A CA 1
ATOM 1655 C C . VAL A 1 206 ? 16.567 -13.289 -16.875 1.00 89.06 206 VAL A C 1
ATOM 1657 O O . VAL A 1 206 ? 15.522 -13.048 -16.271 1.00 89.06 206 VAL A O 1
ATOM 1660 N N . GLN A 1 207 ? 17.382 -12.326 -17.313 1.00 90.50 207 GLN A N 1
ATOM 1661 C CA . GLN A 1 207 ? 17.163 -10.912 -17.039 1.00 90.50 207 GLN A CA 1
ATOM 1662 C C . GLN A 1 207 ? 15.977 -10.385 -17.853 1.00 90.50 207 GLN A C 1
ATOM 1664 O O . GLN A 1 207 ? 15.110 -9.714 -17.293 1.00 90.50 207 GLN A O 1
ATOM 1669 N N . GLY A 1 208 ? 15.877 -10.739 -19.137 1.00 93.00 208 GLY A N 1
ATOM 1670 C CA . GLY A 1 208 ? 14.711 -10.422 -19.956 1.00 93.00 208 GLY A CA 1
ATOM 1671 C C . GLY A 1 208 ? 13.431 -11.084 -19.458 1.00 93.00 208 GLY A C 1
ATOM 1672 O O . GLY A 1 208 ? 12.392 -10.426 -19.430 1.00 93.00 208 GLY A O 1
ATOM 1673 N N . MET A 1 209 ? 13.490 -12.334 -18.980 1.00 93.62 209 MET A N 1
ATOM 1674 C CA . MET A 1 209 ? 12.343 -13.002 -18.344 1.00 93.62 209 MET A CA 1
ATOM 1675 C C . MET A 1 209 ? 11.860 -12.258 -17.102 1.00 93.62 209 MET A C 1
ATOM 1677 O O . MET A 1 209 ? 10.658 -12.043 -16.950 1.00 93.62 209 MET A O 1
ATOM 1681 N N . LEU A 1 210 ? 12.781 -11.843 -16.231 1.00 94.00 210 LEU A N 1
ATOM 1682 C CA . LEU A 1 210 ? 12.446 -11.067 -15.042 1.00 94.00 210 LEU A CA 1
ATOM 1683 C C . LEU A 1 210 ? 11.828 -9.714 -15.417 1.00 94.00 210 LEU A C 1
ATOM 1685 O O . LEU A 1 210 ? 10.793 -9.336 -14.869 1.00 94.00 210 LEU A O 1
ATOM 1689 N N . SER A 1 211 ? 12.417 -9.004 -16.381 1.00 96.06 211 SER A N 1
ATOM 1690 C CA . SER A 1 211 ? 11.886 -7.723 -16.853 1.00 96.06 211 SER A CA 1
ATOM 1691 C C . SER A 1 211 ? 10.493 -7.869 -17.477 1.00 96.06 211 SER A C 1
ATOM 1693 O O . SER A 1 211 ? 9.625 -7.040 -17.201 1.00 96.06 211 SER A O 1
ATOM 1695 N N . LEU A 1 212 ? 10.249 -8.926 -18.263 1.00 96.44 212 LEU A N 1
ATOM 1696 C CA . LEU A 1 212 ? 8.942 -9.229 -18.859 1.00 96.44 212 LEU A CA 1
ATOM 1697 C C . LEU A 1 212 ? 7.894 -9.567 -17.790 1.00 96.44 212 LEU A C 1
ATOM 1699 O O . LEU A 1 212 ? 6.767 -9.074 -17.854 1.00 96.44 212 LEU A O 1
ATOM 1703 N N . TYR A 1 213 ? 8.272 -10.368 -16.790 1.00 94.88 213 TYR A N 1
ATOM 1704 C CA . TYR A 1 213 ? 7.418 -10.691 -15.648 1.00 94.88 213 TYR A CA 1
ATOM 1705 C C . TYR A 1 213 ? 6.978 -9.421 -14.916 1.00 94.88 213 TYR A C 1
ATOM 1707 O O . TYR A 1 213 ? 5.782 -9.199 -14.740 1.00 94.88 213 TYR A O 1
ATOM 1715 N N . GLU A 1 214 ? 7.914 -8.539 -14.562 1.00 94.44 214 GLU A N 1
ATOM 1716 C CA . GLU A 1 214 ? 7.592 -7.286 -13.866 1.00 94.44 214 GLU A CA 1
ATOM 1717 C C . GLU A 1 214 ? 6.740 -6.341 -14.729 1.00 94.44 214 GLU A C 1
ATOM 1719 O O . GLU A 1 214 ? 5.811 -5.707 -14.228 1.00 94.44 214 GLU A O 1
ATOM 1724 N N . ALA A 1 215 ? 7.007 -6.272 -16.037 1.00 96.25 215 ALA A N 1
ATOM 1725 C CA . ALA A 1 215 ? 6.211 -5.491 -16.984 1.00 96.25 215 ALA A CA 1
ATOM 1726 C C . ALA A 1 215 ? 4.760 -5.994 -17.099 1.00 96.25 215 ALA A C 1
ATOM 1728 O O . ALA A 1 215 ? 3.841 -5.190 -17.262 1.00 96.25 215 ALA A O 1
ATOM 1729 N N . SER A 1 216 ? 4.536 -7.306 -16.973 1.00 94.06 216 SER A N 1
ATOM 1730 C CA . SER A 1 216 ? 3.201 -7.910 -17.085 1.00 94.06 216 SER A CA 1
ATOM 1731 C C . SER A 1 216 ? 2.206 -7.449 -16.019 1.00 94.06 216 SER A C 1
ATOM 1733 O O . SER A 1 216 ? 1.008 -7.394 -16.286 1.00 94.06 216 SER A O 1
ATOM 1735 N N . TYR A 1 217 ? 2.685 -6.986 -14.860 1.00 87.62 217 TYR A N 1
ATOM 1736 C CA . TYR A 1 217 ? 1.836 -6.439 -13.794 1.00 87.62 217 TYR A CA 1
ATOM 1737 C C . TYR A 1 217 ? 1.250 -5.052 -14.086 1.00 87.62 217 TYR A C 1
ATOM 1739 O O . TYR A 1 217 ? 0.471 -4.539 -13.281 1.00 87.62 217 TYR A O 1
ATOM 1747 N N . LEU A 1 218 ? 1.610 -4.442 -15.217 1.00 89.12 218 LEU A N 1
ATOM 1748 C CA . LEU A 1 218 ? 1.054 -3.175 -15.700 1.00 89.12 218 LEU A CA 1
ATOM 1749 C C . LEU A 1 218 ? 0.024 -3.380 -16.817 1.00 89.12 218 LEU A C 1
ATOM 1751 O O . LEU A 1 218 ? -0.240 -2.447 -17.577 1.00 89.12 218 LEU A O 1
ATOM 1755 N N . SER A 1 219 ? -0.526 -4.590 -16.950 1.00 86.56 219 SER A N 1
ATOM 1756 C CA . SER A 1 219 ? -1.557 -4.908 -17.934 1.00 86.56 219 SER A CA 1
ATOM 1757 C C . SER A 1 219 ? -2.892 -4.217 -17.644 1.00 86.56 219 SER A C 1
ATOM 1759 O O . SER A 1 219 ? -3.276 -3.968 -16.498 1.00 86.56 219 SER A O 1
ATOM 1761 N N . PHE A 1 220 ? -3.630 -3.935 -18.714 1.00 84.50 220 PHE A N 1
ATOM 1762 C CA . PHE A 1 220 ? -5.038 -3.562 -18.671 1.00 84.50 220 PHE A CA 1
ATOM 1763 C C . PHE A 1 220 ? -5.923 -4.731 -19.108 1.00 84.50 220 PHE A C 1
ATOM 1765 O O . PHE A 1 220 ? -5.508 -5.637 -19.828 1.00 84.50 220 PHE A O 1
ATOM 1772 N N . ARG A 1 221 ? -7.196 -4.694 -18.697 1.00 82.19 221 ARG A N 1
ATOM 1773 C CA . ARG A 1 221 ? -8.187 -5.689 -19.124 1.00 82.19 221 ARG A CA 1
ATOM 1774 C C . ARG A 1 221 ? -8.310 -5.692 -20.654 1.00 82.19 221 ARG A C 1
ATOM 1776 O O . ARG A 1 221 ? -8.598 -4.651 -21.238 1.00 82.19 221 ARG A O 1
ATOM 1783 N N . GLY A 1 222 ? -8.182 -6.873 -21.259 1.00 83.12 222 GLY A N 1
ATOM 1784 C CA . GLY A 1 222 ? -8.236 -7.071 -22.713 1.00 83.12 222 GLY A CA 1
ATOM 1785 C C . GLY A 1 222 ? -6.868 -7.060 -23.400 1.00 83.12 222 GLY A C 1
ATOM 1786 O O . GLY A 1 222 ? -6.803 -7.163 -24.620 1.00 83.12 222 GLY A O 1
ATOM 1787 N N . GLU A 1 223 ? -5.776 -6.937 -22.643 1.00 90.50 223 GLU A N 1
ATOM 1788 C CA . GLU A 1 223 ? -4.414 -7.059 -23.161 1.00 90.50 223 GLU A CA 1
ATOM 1789 C C . GLU A 1 223 ? -3.895 -8.501 -23.045 1.00 90.50 223 GLU A C 1
ATOM 1791 O O . GLU A 1 223 ? -2.957 -8.769 -22.296 1.00 90.50 223 GLU A O 1
ATOM 1796 N N . ASP A 1 224 ? -4.480 -9.424 -23.816 1.00 89.31 224 ASP A N 1
ATOM 1797 C CA . ASP A 1 224 ? -4.209 -10.874 -23.734 1.00 89.31 224 ASP A CA 1
ATOM 1798 C C . ASP A 1 224 ? -2.707 -11.225 -23.828 1.00 89.31 224 ASP A C 1
ATOM 1800 O O . ASP A 1 224 ? -2.220 -12.122 -23.140 1.00 89.31 224 ASP A O 1
ATOM 1804 N N . ILE A 1 225 ? -1.936 -10.462 -24.617 1.00 93.69 225 ILE A N 1
ATOM 1805 C CA . ILE A 1 225 ? -0.474 -10.620 -24.747 1.00 93.69 225 ILE A CA 1
ATOM 1806 C C . ILE A 1 225 ? 0.232 -10.512 -23.386 1.00 93.69 225 ILE A C 1
ATOM 1808 O O . ILE A 1 225 ? 1.224 -11.203 -23.157 1.00 93.69 225 ILE A O 1
ATOM 1812 N N . MET A 1 226 ? -0.255 -9.659 -22.482 1.00 91.94 226 MET A N 1
ATOM 1813 C CA . MET A 1 226 ? 0.359 -9.471 -21.166 1.00 91.94 226 MET A CA 1
ATOM 1814 C C . MET A 1 226 ? 0.024 -10.613 -20.210 1.00 91.94 226 MET A C 1
ATOM 1816 O O . MET A 1 226 ? 0.887 -11.010 -19.429 1.00 91.94 226 MET A O 1
ATOM 1820 N N . ASP A 1 227 ? -1.178 -11.184 -20.300 1.00 84.56 227 ASP A N 1
ATOM 1821 C CA . ASP A 1 227 ? -1.549 -12.376 -19.529 1.00 84.56 227 ASP A CA 1
ATOM 1822 C C . ASP A 1 227 ? -0.713 -13.586 -19.977 1.00 84.56 227 ASP A C 1
ATOM 1824 O O . ASP A 1 227 ? -0.180 -14.341 -19.159 1.00 84.56 227 ASP A O 1
ATOM 1828 N N . GLU A 1 228 ? -0.511 -13.731 -21.288 1.00 89.94 228 GLU A N 1
ATOM 1829 C CA . GLU A 1 228 ? 0.401 -14.721 -21.862 1.00 89.94 228 GLU A CA 1
ATOM 1830 C C . GLU A 1 228 ? 1.853 -14.485 -21.420 1.00 89.94 228 GLU A C 1
ATOM 1832 O O . GLU A 1 228 ? 2.542 -15.439 -21.052 1.00 89.94 228 GLU A O 1
ATOM 1837 N N . ALA A 1 229 ? 2.317 -13.229 -21.409 1.00 91.75 229 ALA A N 1
ATOM 1838 C CA . ALA A 1 229 ? 3.659 -12.860 -20.961 1.00 91.75 229 ALA A CA 1
ATOM 1839 C C . ALA A 1 229 ? 3.876 -13.191 -19.479 1.00 91.75 229 ALA A C 1
ATOM 1841 O O . ALA A 1 229 ? 4.917 -13.748 -19.119 1.00 91.75 229 ALA A O 1
ATOM 1842 N N . MET A 1 230 ? 2.886 -12.904 -18.627 1.00 88.69 230 MET A N 1
ATOM 1843 C CA . MET A 1 230 ? 2.902 -13.242 -17.204 1.00 88.69 230 MET A CA 1
ATOM 1844 C C . MET A 1 230 ? 3.008 -14.755 -17.010 1.00 88.69 230 MET A C 1
ATOM 1846 O O . MET A 1 230 ? 3.874 -15.222 -16.272 1.00 88.69 230 MET A O 1
ATOM 1850 N N . ASN A 1 231 ? 2.182 -15.537 -17.709 1.00 86.69 231 ASN A N 1
ATOM 1851 C CA . ASN A 1 231 ? 2.195 -16.998 -17.614 1.00 86.69 231 ASN A CA 1
ATOM 1852 C C . ASN A 1 231 ? 3.522 -17.597 -18.102 1.00 86.69 231 ASN A C 1
ATOM 1854 O O . ASN A 1 231 ? 4.111 -18.446 -17.428 1.00 86.69 231 ASN A O 1
ATOM 1858 N N . PHE A 1 232 ? 4.010 -17.139 -19.258 1.00 89.56 232 PHE A N 1
ATOM 1859 C CA . PHE A 1 232 ? 5.264 -17.591 -19.855 1.00 89.56 232 PHE A CA 1
ATOM 1860 C C . PHE A 1 232 ? 6.457 -17.303 -18.937 1.00 89.56 232 PHE A C 1
ATOM 1862 O O . PHE A 1 232 ? 7.172 -18.224 -18.535 1.00 89.56 232 PHE A O 1
ATOM 1869 N N . SER A 1 233 ? 6.635 -16.040 -18.546 1.00 91.94 233 SER A N 1
ATOM 1870 C CA . SER A 1 233 ? 7.751 -15.618 -17.695 1.00 91.94 233 SER A CA 1
ATOM 1871 C C . SER A 1 233 ? 7.708 -16.292 -16.320 1.00 91.94 233 SER A C 1
ATOM 1873 O O . SER A 1 233 ? 8.726 -16.815 -15.875 1.00 91.94 233 SER A O 1
ATOM 1875 N N . THR A 1 234 ? 6.533 -16.403 -15.687 1.00 86.94 234 THR A N 1
ATOM 1876 C CA . THR A 1 234 ? 6.365 -17.085 -14.389 1.00 86.94 234 THR A CA 1
ATOM 1877 C C . THR A 1 234 ? 6.806 -18.545 -14.458 1.00 86.94 234 THR A C 1
ATOM 1879 O O . THR A 1 234 ? 7.556 -19.015 -13.600 1.00 86.94 234 THR A O 1
ATOM 1882 N N . LYS A 1 235 ? 6.364 -19.284 -15.485 1.00 86.94 235 LYS A N 1
ATOM 1883 C CA . LYS A 1 235 ? 6.735 -20.691 -15.685 1.00 86.94 235 LYS A CA 1
ATOM 1884 C C . LYS A 1 235 ? 8.250 -20.853 -15.821 1.00 86.94 235 LYS A C 1
ATOM 1886 O O . LYS A 1 235 ? 8.837 -21.722 -15.176 1.00 86.94 235 LYS A O 1
ATOM 1891 N N . HIS A 1 236 ? 8.878 -20.029 -16.656 1.00 88.81 236 HIS A N 1
ATOM 1892 C CA . HIS A 1 236 ? 10.308 -20.136 -16.929 1.00 88.81 236 HIS A CA 1
ATOM 1893 C C . HIS A 1 236 ? 11.159 -19.690 -15.738 1.00 88.81 236 HIS A C 1
ATOM 1895 O O . HIS A 1 236 ? 12.048 -20.436 -15.338 1.00 88.81 236 HIS A O 1
ATOM 1901 N N . LEU A 1 237 ? 10.832 -18.572 -15.087 1.00 87.25 237 LEU A N 1
ATOM 1902 C CA . LEU A 1 237 ? 11.534 -18.109 -13.887 1.00 87.25 237 LEU A CA 1
ATOM 1903 C C . LEU A 1 237 ? 11.493 -19.146 -12.751 1.00 87.25 237 LEU A C 1
ATOM 1905 O O . LEU A 1 237 ? 12.528 -19.413 -12.141 1.00 87.25 237 LEU A O 1
ATOM 1909 N N . ASN A 1 238 ? 10.343 -19.793 -12.515 1.00 85.25 238 ASN A N 1
ATOM 1910 C CA . ASN A 1 238 ? 10.239 -20.887 -11.539 1.00 85.25 238 ASN A CA 1
ATOM 1911 C C . ASN A 1 238 ? 11.153 -22.070 -11.897 1.00 85.25 238 ASN A C 1
ATOM 1913 O O . ASN A 1 238 ? 11.849 -22.597 -11.032 1.00 85.25 238 ASN A O 1
ATOM 1917 N N . SER A 1 239 ? 11.192 -22.464 -13.175 1.00 84.38 239 SER A N 1
ATOM 1918 C CA . SER A 1 239 ? 12.075 -23.538 -13.645 1.00 84.38 239 SER A CA 1
ATOM 1919 C C . SER A 1 239 ? 13.559 -23.176 -13.551 1.00 84.38 239 SER A C 1
ATOM 1921 O O . SER A 1 239 ? 14.395 -24.063 -13.413 1.00 84.38 239 SER A O 1
ATOM 1923 N N . MET A 1 240 ? 13.904 -21.896 -13.680 1.00 82.31 240 MET A N 1
ATOM 1924 C CA . MET A 1 240 ? 15.289 -21.427 -13.679 1.00 82.31 240 MET A CA 1
ATOM 1925 C C . MET A 1 240 ? 15.835 -21.279 -12.261 1.00 82.31 240 MET A C 1
ATOM 1927 O O . MET A 1 240 ? 17.027 -21.489 -12.051 1.00 82.31 240 MET A O 1
ATOM 1931 N N . LEU A 1 241 ? 14.978 -20.989 -11.276 1.00 77.06 241 LEU A N 1
ATOM 1932 C CA . LEU A 1 241 ? 15.376 -20.787 -9.881 1.00 77.06 241 LEU A CA 1
ATOM 1933 C C . LEU A 1 241 ? 16.143 -21.986 -9.296 1.00 77.06 241 LEU A C 1
ATOM 1935 O O . LEU A 1 241 ? 17.058 -21.795 -8.502 1.00 77.06 241 LEU A O 1
ATOM 1939 N N . THR A 1 242 ? 15.837 -23.213 -9.730 1.00 73.44 242 THR A N 1
ATOM 1940 C CA . THR A 1 242 ? 16.556 -24.428 -9.302 1.00 73.44 242 THR A CA 1
ATOM 1941 C C . THR A 1 242 ? 17.976 -24.537 -9.861 1.00 73.44 242 THR A C 1
ATOM 1943 O O . THR A 1 242 ? 18.774 -25.319 -9.353 1.00 73.44 242 THR A O 1
ATOM 1946 N N . CYS A 1 243 ? 18.286 -23.792 -10.922 1.00 71.88 243 CYS A N 1
ATOM 1947 C CA . CYS A 1 243 ? 19.549 -23.859 -11.657 1.00 71.88 243 CYS A CA 1
ATOM 1948 C C . CYS A 1 243 ? 20.408 -22.596 -11.501 1.00 71.88 243 CYS A C 1
ATOM 1950 O O . CYS A 1 243 ? 21.568 -22.598 -11.913 1.00 71.88 243 CYS A O 1
ATOM 1952 N N . LEU A 1 244 ? 19.862 -21.518 -10.931 1.00 75.50 244 LEU A N 1
ATOM 1953 C CA . LEU A 1 244 ? 20.597 -20.282 -10.696 1.00 75.50 244 LEU A CA 1
ATOM 1954 C C . LEU A 1 244 ? 21.493 -20.421 -9.460 1.00 75.50 244 LEU A C 1
ATOM 1956 O O . LEU A 1 244 ? 21.021 -20.668 -8.353 1.00 75.50 244 LEU A O 1
ATOM 1960 N N . SER A 1 245 ? 22.796 -20.211 -9.642 1.00 72.38 245 SER A N 1
ATOM 1961 C CA . SER A 1 245 ? 23.725 -20.014 -8.525 1.00 72.38 245 SER A CA 1
ATOM 1962 C C . SER A 1 245 ? 23.298 -18.807 -7.685 1.00 72.38 245 SER A C 1
ATOM 1964 O O . SER A 1 245 ? 22.766 -17.838 -8.237 1.00 72.38 245 SER A O 1
ATOM 1966 N N . SER A 1 246 ? 23.582 -18.837 -6.376 1.00 67.81 246 SER A N 1
ATOM 1967 C CA . SER A 1 246 ? 23.356 -17.723 -5.441 1.00 67.81 246 SER A CA 1
ATOM 1968 C C . SER A 1 246 ? 24.036 -16.442 -5.940 1.00 67.81 246 SER A C 1
ATOM 1970 O O . SER A 1 246 ? 25.218 -16.213 -5.701 1.00 67.81 246 SER A O 1
ATOM 1972 N N . SER A 1 247 ? 23.284 -15.640 -6.684 1.00 80.62 247 SER A N 1
ATOM 1973 C CA . SER A 1 247 ? 23.702 -14.413 -7.358 1.00 80.62 247 SER A CA 1
ATOM 1974 C C . SER A 1 247 ? 22.682 -13.318 -7.068 1.00 80.62 247 SER A C 1
ATOM 1976 O O . SER A 1 247 ? 21.531 -13.614 -6.728 1.00 80.62 247 SER A O 1
ATOM 1978 N N . SER A 1 248 ? 23.072 -12.055 -7.254 1.00 84.31 248 SER A N 1
ATOM 1979 C CA . SER A 1 248 ? 22.160 -10.912 -7.122 1.00 84.31 248 SER A CA 1
ATOM 1980 C C . SER A 1 248 ? 20.912 -11.073 -8.004 1.00 84.31 248 SER A C 1
ATOM 1982 O O . SER A 1 248 ? 19.806 -10.739 -7.585 1.00 84.31 248 SER A O 1
ATOM 1984 N N . LEU A 1 249 ? 21.056 -11.659 -9.197 1.00 86.19 249 LEU A N 1
ATOM 1985 C CA . LEU A 1 249 ? 19.941 -11.956 -10.096 1.00 86.19 249 LEU A CA 1
ATOM 1986 C C . LEU A 1 249 ? 19.017 -13.057 -9.553 1.00 86.19 249 LEU A C 1
ATOM 1988 O O . LEU A 1 249 ? 17.799 -12.907 -9.603 1.00 86.19 249 LEU A O 1
ATOM 1992 N N . ALA A 1 250 ? 19.567 -14.131 -8.980 1.00 86.12 250 ALA A N 1
ATOM 1993 C CA . ALA A 1 250 ? 18.761 -15.191 -8.368 1.00 86.12 250 ALA A CA 1
ATOM 1994 C C . ALA A 1 250 ? 17.895 -14.659 -7.214 1.00 86.12 250 ALA A C 1
ATOM 1996 O O . ALA A 1 250 ? 16.716 -15.002 -7.118 1.00 86.12 250 ALA A O 1
ATOM 1997 N N . LEU A 1 251 ? 18.454 -13.769 -6.385 1.00 85.00 251 LEU A N 1
ATOM 1998 C CA . LEU A 1 251 ? 17.717 -13.105 -5.305 1.00 85.00 251 LEU A CA 1
ATOM 1999 C C . LEU A 1 251 ? 16.581 -12.229 -5.845 1.00 85.00 251 LEU A C 1
ATOM 2001 O O . LEU A 1 251 ? 15.477 -12.255 -5.302 1.00 85.00 251 LEU A O 1
ATOM 2005 N N . GLN A 1 252 ? 16.816 -11.501 -6.941 1.00 88.38 252 GLN A N 1
ATOM 2006 C CA . GLN A 1 252 ? 15.774 -10.698 -7.586 1.00 88.38 252 GLN A CA 1
ATOM 2007 C C . GLN A 1 252 ? 14.650 -11.561 -8.158 1.00 88.38 252 GLN A C 1
ATOM 2009 O O . GLN A 1 252 ? 13.484 -11.239 -7.948 1.00 88.38 252 GLN A O 1
ATOM 2014 N N . VAL A 1 253 ? 14.979 -12.672 -8.825 1.00 88.31 253 VAL A N 1
ATOM 2015 C CA . VAL A 1 253 ? 13.978 -13.614 -9.351 1.00 88.31 253 VAL A CA 1
ATOM 2016 C C . VAL A 1 253 ? 13.153 -14.220 -8.217 1.00 88.31 253 VAL A C 1
ATOM 2018 O O . VAL A 1 253 ? 11.923 -14.210 -8.278 1.00 88.31 253 VAL A O 1
ATOM 2021 N N . GLN A 1 254 ? 13.808 -14.695 -7.153 1.00 84.25 254 GLN A N 1
ATOM 2022 C CA . GLN A 1 254 ? 13.129 -15.244 -5.979 1.00 84.25 254 GLN A CA 1
ATOM 2023 C C . GLN A 1 254 ? 12.180 -14.218 -5.350 1.00 84.25 254 GLN A C 1
ATOM 2025 O O . GLN A 1 254 ? 11.039 -14.542 -5.006 1.00 84.25 254 GLN A O 1
ATOM 2030 N N . HIS A 1 255 ? 12.642 -12.975 -5.214 1.00 83.75 255 HIS A N 1
ATOM 2031 C CA . HIS A 1 255 ? 11.826 -11.899 -4.681 1.00 83.75 255 HIS A CA 1
ATOM 2032 C C . HIS A 1 255 ? 10.632 -11.596 -5.592 1.00 83.75 255 HIS A C 1
ATOM 2034 O O . HIS A 1 255 ? 9.508 -11.559 -5.106 1.00 83.75 255 HIS A O 1
ATOM 2040 N N . ALA A 1 256 ? 10.838 -11.403 -6.896 1.00 82.56 256 ALA A N 1
ATOM 2041 C CA . ALA A 1 256 ? 9.779 -11.044 -7.841 1.00 82.56 256 ALA A CA 1
ATOM 2042 C C . ALA A 1 256 ? 8.664 -12.104 -7.909 1.00 82.56 256 ALA A C 1
ATOM 2044 O O . ALA A 1 256 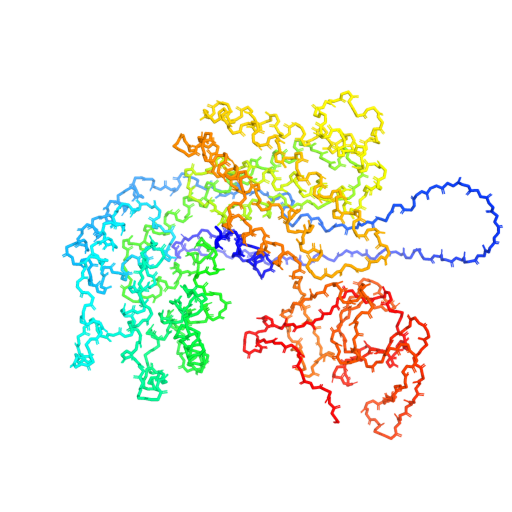? 7.478 -11.768 -7.895 1.00 82.56 256 ALA A O 1
ATOM 2045 N N . LEU A 1 257 ? 9.031 -13.391 -7.900 1.00 80.12 257 LEU A N 1
ATOM 2046 C CA . LEU A 1 257 ? 8.074 -14.503 -7.825 1.00 80.12 257 LEU A CA 1
ATOM 2047 C C . LEU A 1 257 ? 7.316 -14.548 -6.487 1.00 80.12 257 LEU A C 1
ATOM 2049 O O . LEU A 1 257 ? 6.210 -15.076 -6.427 1.00 80.12 257 LEU A O 1
ATOM 2053 N N . THR A 1 258 ? 7.890 -13.982 -5.420 1.00 76.62 258 THR A N 1
ATOM 2054 C CA . THR A 1 258 ? 7.227 -13.838 -4.114 1.00 76.62 258 THR A CA 1
ATOM 2055 C C . THR A 1 258 ? 6.274 -12.659 -4.083 1.00 76.62 258 THR A C 1
ATOM 2057 O O . THR A 1 258 ? 5.118 -12.784 -3.679 1.00 76.62 258 THR A O 1
ATOM 2060 N N . MET A 1 259 ? 6.773 -11.495 -4.473 1.00 75.81 259 MET A N 1
ATOM 2061 C CA . MET A 1 259 ? 6.021 -10.262 -4.530 1.00 75.81 259 MET A CA 1
ATOM 2062 C C . MET A 1 259 ? 6.613 -9.409 -5.656 1.00 75.81 259 MET A C 1
ATOM 2064 O O . MET A 1 259 ? 7.746 -8.934 -5.527 1.00 75.81 259 MET A O 1
ATOM 2068 N N . PRO A 1 260 ? 5.875 -9.224 -6.762 1.00 81.25 260 PRO A N 1
ATOM 2069 C CA . PRO A 1 260 ? 6.348 -8.438 -7.893 1.00 81.25 260 PRO A CA 1
ATOM 2070 C C . PRO A 1 260 ? 6.508 -6.977 -7.477 1.00 81.25 260 PRO A C 1
ATOM 2072 O O . PRO A 1 260 ? 5.812 -6.498 -6.572 1.00 81.25 260 PRO A O 1
ATOM 2075 N N . LEU A 1 261 ? 7.377 -6.249 -8.174 1.00 81.94 261 LEU A N 1
ATOM 2076 C CA . LEU A 1 261 ? 7.720 -4.860 -7.875 1.00 81.94 261 LEU A CA 1
ATOM 2077 C C . LEU A 1 261 ? 6.477 -3.963 -7.786 1.00 81.94 261 LEU A C 1
ATOM 2079 O O . LEU A 1 261 ? 6.373 -3.120 -6.900 1.00 81.94 261 LEU A O 1
ATOM 2083 N N . GLN A 1 262 ? 5.483 -4.196 -8.646 1.00 83.69 262 GLN A N 1
ATOM 2084 C CA . GLN A 1 262 ? 4.246 -3.410 -8.678 1.00 83.69 262 GLN A CA 1
ATOM 2085 C C . GLN A 1 262 ? 3.323 -3.641 -7.462 1.00 83.69 262 GLN A C 1
ATOM 2087 O O . GLN A 1 262 ? 2.369 -2.889 -7.253 1.00 83.69 262 GLN A O 1
ATOM 2092 N N . ARG A 1 263 ? 3.570 -4.686 -6.660 1.00 77.94 263 ARG A N 1
ATOM 2093 C CA . ARG A 1 263 ? 2.745 -5.070 -5.501 1.00 77.94 263 ARG A CA 1
ATOM 2094 C C . ARG A 1 263 ? 3.478 -5.000 -4.165 1.00 77.94 263 ARG A C 1
ATOM 2096 O O . ARG A 1 263 ? 2.878 -5.397 -3.169 1.00 77.94 263 ARG A O 1
ATOM 2103 N N . ILE A 1 264 ? 4.718 -4.514 -4.115 1.00 77.69 264 ILE A N 1
ATOM 2104 C CA . ILE A 1 264 ? 5.488 -4.350 -2.872 1.00 77.69 264 ILE A CA 1
ATOM 2105 C C . ILE A 1 264 ? 5.624 -2.862 -2.498 1.00 77.69 264 ILE A C 1
ATOM 2107 O O . ILE A 1 264 ? 5.748 -2.029 -3.398 1.00 77.69 264 ILE A O 1
ATOM 2111 N N . PRO A 1 265 ? 5.622 -2.482 -1.200 1.00 80.31 265 PRO A N 1
ATOM 2112 C CA . PRO A 1 265 ? 5.907 -1.105 -0.824 1.00 80.31 265 PRO A CA 1
ATOM 2113 C C . PRO A 1 265 ? 7.359 -0.744 -1.153 1.00 80.31 265 PRO A C 1
ATOM 2115 O O . PRO A 1 265 ? 8.285 -1.487 -0.815 1.00 80.31 265 PRO A O 1
ATOM 2118 N N . GLU A 1 266 ? 7.568 0.432 -1.742 1.00 85.62 266 GLU A N 1
ATOM 2119 C CA . GLU A 1 266 ? 8.871 0.871 -2.262 1.00 85.62 266 GLU A CA 1
ATOM 2120 C C . GLU A 1 266 ? 9.988 0.777 -1.217 1.00 85.62 266 GLU A C 1
ATOM 2122 O O . GLU A 1 266 ? 11.053 0.229 -1.487 1.00 85.62 266 GLU A O 1
ATOM 2127 N N . ARG A 1 267 ? 9.745 1.235 0.016 1.00 87.38 267 ARG A N 1
ATOM 2128 C CA . ARG A 1 267 ? 10.780 1.218 1.063 1.00 87.38 267 ARG A CA 1
ATOM 2129 C C . ARG A 1 267 ? 11.081 -0.155 1.628 1.00 87.38 267 ARG A C 1
ATOM 2131 O O . ARG A 1 267 ? 12.215 -0.395 2.043 1.00 87.38 267 ARG A O 1
ATOM 2138 N N . VAL A 1 268 ? 10.103 -1.055 1.614 1.00 84.00 268 VAL A N 1
ATOM 2139 C CA . VAL A 1 268 ? 10.322 -2.458 1.975 1.00 84.00 268 VAL A CA 1
ATOM 2140 C C . VAL A 1 268 ? 11.230 -3.099 0.934 1.00 84.00 268 VAL A C 1
ATOM 2142 O O . VAL A 1 268 ? 12.230 -3.724 1.290 1.00 84.00 268 VAL A O 1
ATOM 2145 N N . TYR A 1 269 ? 10.934 -2.865 -0.346 1.00 86.44 269 TYR A N 1
ATOM 2146 C CA . TYR A 1 269 ? 11.762 -3.362 -1.434 1.00 86.44 269 TYR A CA 1
ATOM 2147 C C . TYR A 1 269 ? 13.167 -2.754 -1.415 1.00 86.44 269 TYR A C 1
ATOM 2149 O O . TYR A 1 269 ? 14.146 -3.493 -1.474 1.00 86.44 269 TYR A O 1
ATOM 2157 N N . ALA A 1 270 ? 13.291 -1.440 -1.216 1.00 92.00 270 ALA A N 1
ATOM 2158 C CA . ALA A 1 270 ? 14.574 -0.746 -1.147 1.00 92.00 270 ALA A CA 1
ATOM 2159 C C . ALA A 1 270 ? 15.510 -1.341 -0.089 1.00 92.00 270 ALA A C 1
ATOM 2161 O O . ALA A 1 270 ? 16.703 -1.513 -0.336 1.00 92.00 270 ALA A O 1
ATOM 2162 N N . ARG A 1 271 ? 14.985 -1.735 1.080 1.00 89.69 271 ARG A N 1
ATOM 2163 C CA . ARG A 1 271 ? 15.801 -2.375 2.123 1.00 89.69 271 ARG A CA 1
ATOM 2164 C C . ARG A 1 271 ? 16.444 -3.675 1.655 1.00 89.69 271 ARG A C 1
ATOM 2166 O O . ARG A 1 271 ? 17.582 -3.951 2.046 1.00 89.69 271 ARG A O 1
ATOM 2173 N N . HIS A 1 272 ? 15.695 -4.476 0.902 1.00 86.88 272 HIS A N 1
ATOM 2174 C CA . HIS A 1 272 ? 16.168 -5.723 0.316 1.00 86.88 272 HIS A CA 1
ATOM 2175 C C . HIS A 1 272 ? 17.125 -5.437 -0.848 1.00 86.88 272 HIS A C 1
ATOM 2177 O O . HIS A 1 272 ? 18.248 -5.939 -0.862 1.00 86.88 272 HIS A O 1
ATOM 2183 N N . TYR A 1 273 ? 16.721 -4.559 -1.766 1.00 93.44 273 TYR A N 1
ATOM 2184 C CA . TYR A 1 273 ? 17.468 -4.253 -2.978 1.00 93.44 273 TYR A CA 1
ATOM 2185 C C . TYR A 1 273 ? 18.816 -3.579 -2.708 1.00 93.44 273 TYR A C 1
ATOM 2187 O O . TYR A 1 273 ? 19.769 -3.867 -3.415 1.00 93.44 273 TYR A O 1
ATOM 2195 N N . ILE A 1 274 ? 18.963 -2.768 -1.652 1.00 94.88 274 ILE A N 1
ATOM 2196 C CA . ILE A 1 274 ? 20.275 -2.215 -1.257 1.00 94.88 274 ILE A CA 1
ATOM 2197 C C . ILE A 1 274 ? 21.307 -3.330 -1.026 1.00 94.88 274 ILE A C 1
ATOM 2199 O O . ILE A 1 274 ? 22.459 -3.179 -1.421 1.00 94.88 274 ILE A O 1
ATOM 2203 N N . SER A 1 275 ? 20.911 -4.441 -0.395 1.00 91.44 275 SER A N 1
ATOM 2204 C CA . SER A 1 275 ? 21.810 -5.580 -0.167 1.00 91.44 275 SER A CA 1
ATOM 2205 C C . SER A 1 275 ? 22.106 -6.333 -1.464 1.00 91.44 275 SER A C 1
ATOM 2207 O O . SER A 1 275 ? 23.256 -6.666 -1.717 1.00 91.44 275 SER A O 1
ATOM 2209 N N . VAL A 1 276 ? 21.097 -6.528 -2.315 1.00 91.50 276 VAL A N 1
ATOM 2210 C CA . VAL A 1 276 ? 21.267 -7.143 -3.643 1.00 91.50 276 VAL A CA 1
ATOM 2211 C C . VAL A 1 276 ? 22.202 -6.315 -4.531 1.00 91.50 276 VAL A C 1
ATOM 2213 O O . VAL A 1 276 ? 23.063 -6.866 -5.208 1.00 91.50 276 VAL A O 1
ATOM 2216 N N . TYR A 1 277 ? 22.043 -4.992 -4.519 1.00 94.81 277 TYR A N 1
ATOM 2217 C CA . TYR A 1 277 ? 22.839 -4.057 -5.305 1.00 94.81 277 TYR A CA 1
ATOM 2218 C C . TYR A 1 277 ? 24.279 -3.959 -4.792 1.00 94.81 277 TYR A C 1
ATOM 2220 O O . TYR A 1 277 ? 25.194 -3.799 -5.583 1.00 94.81 277 TYR A O 1
ATOM 2228 N N . GLU A 1 278 ? 24.510 -4.107 -3.486 1.00 94.44 278 GLU A N 1
ATOM 2229 C CA . GLU A 1 278 ? 25.864 -4.193 -2.922 1.00 94.44 278 GLU A CA 1
ATOM 2230 C C . GLU A 1 278 ? 26.619 -5.459 -3.359 1.00 94.44 278 GLU A C 1
ATOM 2232 O O . GLU A 1 278 ? 27.838 -5.422 -3.512 1.00 94.44 278 GLU A O 1
ATOM 2237 N N . GLU A 1 279 ? 25.911 -6.569 -3.581 1.00 90.12 279 GLU A N 1
ATOM 2238 C CA . GLU A 1 279 ? 26.496 -7.823 -4.076 1.00 90.12 279 GLU A CA 1
ATOM 2239 C C . GLU A 1 279 ? 26.748 -7.819 -5.594 1.00 90.12 279 GLU A C 1
ATOM 2241 O O . GLU A 1 279 ? 27.487 -8.665 -6.103 1.00 90.12 279 GLU A O 1
ATOM 2246 N N . ASP A 1 280 ? 26.155 -6.879 -6.333 1.00 87.56 280 ASP A N 1
ATOM 2247 C CA . ASP A 1 280 ? 26.381 -6.727 -7.768 1.00 87.56 280 ASP A CA 1
ATOM 2248 C C . ASP A 1 280 ? 27.781 -6.153 -8.030 1.00 87.56 280 ASP A C 1
ATOM 2250 O O . ASP A 1 280 ? 28.113 -5.046 -7.619 1.00 87.56 280 ASP A O 1
ATOM 2254 N N . ILE A 1 281 ? 28.619 -6.889 -8.759 1.00 86.31 281 ILE A N 1
ATOM 2255 C CA . ILE A 1 281 ? 29.998 -6.486 -9.082 1.00 86.31 281 ILE A CA 1
ATOM 2256 C C . ILE A 1 281 ? 30.034 -5.199 -9.928 1.00 86.31 281 ILE A C 1
ATOM 2258 O O . ILE A 1 281 ? 31.022 -4.468 -9.905 1.00 86.31 281 ILE A O 1
ATOM 2262 N N . SER A 1 282 ? 28.964 -4.915 -10.672 1.00 87.25 282 SER A N 1
ATOM 2263 C CA . SER A 1 282 ? 28.838 -3.756 -11.558 1.00 87.25 282 SER A CA 1
ATOM 2264 C C . SER A 1 282 ? 28.200 -2.529 -10.896 1.00 87.25 282 SER A C 1
ATOM 2266 O O . SER A 1 282 ? 27.962 -1.520 -11.567 1.00 87.25 282 SER A O 1
ATOM 2268 N N . HIS A 1 283 ? 27.905 -2.588 -9.594 1.00 93.94 283 HIS A N 1
ATOM 2269 C CA . HIS A 1 283 ? 27.183 -1.514 -8.925 1.00 93.94 283 HIS A CA 1
ATOM 2270 C C . HIS A 1 283 ? 27.957 -0.189 -8.921 1.00 93.94 283 HIS A C 1
ATOM 2272 O O . HIS A 1 283 ? 29.179 -0.119 -8.789 1.00 93.94 283 HIS A O 1
ATOM 2278 N N . ASN A 1 284 ? 27.213 0.910 -9.011 1.00 96.38 284 ASN A N 1
ATOM 2279 C CA . ASN A 1 284 ? 27.759 2.244 -8.824 1.00 96.38 284 ASN A CA 1
ATOM 2280 C C . ASN A 1 284 ? 27.899 2.565 -7.325 1.00 96.38 284 ASN A C 1
ATOM 2282 O O . ASN A 1 284 ? 26.907 2.733 -6.609 1.00 96.38 284 ASN A O 1
ATOM 2286 N N . GLU A 1 285 ? 29.145 2.696 -6.877 1.00 96.81 285 GLU A N 1
ATOM 2287 C CA . GLU A 1 285 ? 29.542 3.007 -5.498 1.00 96.81 285 GLU A CA 1
ATOM 2288 C C . GLU A 1 285 ? 28.940 4.310 -4.946 1.00 96.81 285 GLU A C 1
ATOM 2290 O O . GLU A 1 285 ? 28.532 4.369 -3.783 1.00 96.81 285 GLU A O 1
ATOM 2295 N N . THR A 1 286 ? 28.869 5.367 -5.760 1.00 97.50 286 THR A N 1
ATOM 2296 C CA . THR A 1 286 ? 28.278 6.654 -5.355 1.00 97.50 286 THR A CA 1
ATOM 2297 C C . THR A 1 286 ? 26.782 6.495 -5.094 1.00 97.50 286 THR A C 1
ATOM 2299 O O . THR A 1 286 ? 26.295 6.916 -4.042 1.00 97.50 286 THR A O 1
ATOM 2302 N N . LEU A 1 287 ? 26.065 5.826 -5.999 1.00 98.19 287 LEU A N 1
ATOM 2303 C CA . LEU A 1 287 ? 24.635 5.562 -5.860 1.00 98.19 287 LEU A CA 1
ATOM 2304 C C . LEU A 1 287 ? 24.336 4.656 -4.653 1.00 98.19 287 LEU A C 1
ATOM 2306 O O . LEU A 1 287 ? 23.419 4.950 -3.888 1.00 98.19 287 LEU A O 1
ATOM 2310 N N . LEU A 1 288 ? 25.136 3.609 -4.417 1.00 97.94 288 LEU A N 1
ATOM 2311 C CA . LEU A 1 288 ? 24.986 2.737 -3.244 1.00 97.94 288 LEU A CA 1
ATOM 2312 C C . LEU A 1 288 ? 25.179 3.510 -1.930 1.00 97.94 288 LEU A C 1
ATOM 2314 O O . LEU A 1 288 ? 24.382 3.372 -0.996 1.00 97.94 288 LEU A O 1
ATOM 2318 N N . LYS A 1 289 ? 26.221 4.349 -1.848 1.00 97.19 289 LYS A N 1
ATOM 2319 C CA . LYS A 1 289 ? 26.474 5.197 -0.670 1.00 97.19 289 LYS A CA 1
ATOM 2320 C C . LYS A 1 289 ? 25.329 6.171 -0.437 1.00 97.19 289 LYS A C 1
ATOM 2322 O O . LYS A 1 289 ? 24.867 6.288 0.699 1.00 97.19 289 LYS A O 1
ATOM 2327 N N . PHE A 1 290 ? 24.848 6.815 -1.499 1.00 97.94 290 PHE A N 1
ATOM 2328 C CA . PHE A 1 290 ? 23.701 7.712 -1.429 1.00 97.94 290 PHE A CA 1
ATOM 2329 C C . PHE A 1 290 ? 22.460 6.989 -0.894 1.00 97.94 290 PHE A C 1
ATOM 2331 O O . PHE A 1 290 ? 21.886 7.430 0.100 1.00 97.94 290 PHE A O 1
ATOM 2338 N N . ALA A 1 291 ? 22.115 5.832 -1.468 1.00 97.69 291 ALA A N 1
ATOM 2339 C CA . ALA A 1 291 ? 20.957 5.041 -1.064 1.00 97.69 291 ALA A CA 1
ATOM 2340 C C . ALA A 1 291 ? 21.013 4.605 0.406 1.00 97.69 291 ALA A C 1
ATOM 2342 O O . ALA A 1 291 ? 20.034 4.754 1.131 1.00 97.69 291 ALA A O 1
ATOM 2343 N N . LYS A 1 292 ? 22.163 4.126 0.897 1.00 95.88 292 LYS A N 1
ATOM 2344 C CA . LYS A 1 292 ? 22.322 3.744 2.313 1.00 95.88 292 LYS A CA 1
ATOM 2345 C C . LYS A 1 292 ? 22.182 4.933 3.261 1.00 95.88 292 LYS A C 1
ATOM 2347 O O . LYS A 1 292 ? 21.549 4.808 4.313 1.00 95.88 292 LYS A O 1
ATOM 2352 N N . MET A 1 293 ? 22.791 6.069 2.918 1.00 94.38 293 MET A N 1
ATOM 2353 C CA . MET A 1 293 ? 22.730 7.275 3.747 1.00 94.38 293 MET A CA 1
ATOM 2354 C C . MET A 1 293 ? 21.315 7.848 3.791 1.00 94.38 293 MET A C 1
ATOM 2356 O O . MET A 1 293 ? 20.811 8.114 4.883 1.00 94.38 293 MET A O 1
ATOM 2360 N N . ASP A 1 294 ? 20.657 7.961 2.637 1.00 95.62 294 ASP A N 1
ATOM 2361 C CA . ASP A 1 294 ? 19.256 8.364 2.549 1.00 95.62 294 ASP A CA 1
ATOM 2362 C C . ASP A 1 294 ? 18.353 7.409 3.338 1.00 95.62 294 ASP A C 1
ATOM 2364 O O . ASP A 1 294 ? 17.544 7.841 4.165 1.00 95.62 294 ASP A O 1
ATOM 2368 N N . TYR A 1 295 ? 18.549 6.096 3.162 1.00 94.06 295 TYR A N 1
ATOM 2369 C CA . TYR A 1 295 ? 17.719 5.100 3.820 1.00 94.06 295 TYR A CA 1
ATOM 2370 C C . TYR A 1 295 ? 17.735 5.274 5.342 1.00 94.06 295 TYR A C 1
ATOM 2372 O O . TYR A 1 295 ? 16.684 5.314 5.989 1.00 94.06 295 TYR A O 1
ATOM 2380 N N . ASN A 1 296 ? 18.935 5.438 5.903 1.00 91.69 296 ASN A N 1
ATOM 2381 C CA . ASN A 1 296 ? 19.142 5.668 7.328 1.00 91.69 296 ASN A CA 1
ATOM 2382 C C . ASN A 1 296 ? 18.596 7.033 7.789 1.00 91.69 296 ASN A C 1
ATOM 2384 O O . ASN A 1 296 ? 18.027 7.109 8.879 1.00 91.69 296 ASN A O 1
ATOM 2388 N N . PHE A 1 297 ? 18.734 8.094 6.983 1.00 91.62 297 PHE A N 1
ATOM 2389 C CA . PHE A 1 297 ? 18.190 9.423 7.290 1.00 91.62 297 PHE A CA 1
ATOM 2390 C C . PHE A 1 297 ? 16.668 9.385 7.451 1.00 91.62 297 PHE A C 1
ATOM 2392 O O . PHE A 1 297 ? 16.135 9.771 8.494 1.00 91.62 297 PHE A O 1
ATOM 2399 N N . VAL A 1 298 ? 15.972 8.837 6.455 1.00 92.56 298 VAL A N 1
ATOM 2400 C CA . VAL A 1 298 ? 14.511 8.698 6.468 1.00 92.56 298 VAL A CA 1
ATOM 2401 C C . VAL A 1 298 ? 14.060 7.760 7.595 1.00 92.56 298 VAL A C 1
ATOM 2403 O O . VAL A 1 298 ? 13.113 8.070 8.314 1.00 92.56 298 VAL A O 1
ATOM 2406 N N . GLN A 1 299 ? 14.769 6.648 7.830 1.00 90.06 299 GLN A N 1
ATOM 2407 C CA . GLN A 1 299 ? 14.457 5.738 8.939 1.00 90.06 299 GLN A CA 1
ATOM 2408 C C . GLN A 1 299 ? 14.561 6.436 10.305 1.00 90.06 299 GLN A C 1
ATOM 2410 O O . GLN A 1 299 ? 13.753 6.177 11.198 1.00 90.06 299 GLN A O 1
ATOM 2415 N N . LEU A 1 300 ? 15.550 7.313 10.491 1.00 89.56 300 LEU A N 1
ATOM 2416 C CA . LEU A 1 300 ? 15.716 8.065 11.733 1.00 89.56 300 LEU A CA 1
ATOM 2417 C C . LEU A 1 300 ? 14.593 9.081 11.949 1.00 89.56 300 LEU A C 1
ATOM 2419 O O . LEU A 1 300 ? 14.158 9.251 13.088 1.00 89.56 300 LEU A O 1
ATOM 2423 N N . LEU A 1 301 ? 14.097 9.707 10.882 1.00 91.31 301 LEU A N 1
ATOM 2424 C CA . LEU A 1 301 ? 12.886 10.523 10.938 1.00 91.31 301 LEU A CA 1
ATOM 2425 C C . LEU A 1 301 ? 11.682 9.675 11.377 1.00 91.31 301 LEU A C 1
ATOM 2427 O O . LEU A 1 301 ? 11.050 9.996 12.379 1.00 91.31 301 LEU A O 1
ATOM 2431 N N . HIS A 1 302 ? 11.431 8.542 10.717 1.00 92.12 302 HIS A N 1
ATOM 2432 C CA . HIS A 1 302 ? 10.298 7.667 11.043 1.00 92.12 302 HIS A CA 1
ATOM 2433 C C . HIS A 1 302 ? 10.323 7.159 12.489 1.00 92.12 302 HIS A C 1
ATOM 2435 O O . HIS A 1 302 ? 9.290 7.090 13.145 1.00 92.12 302 HIS A O 1
ATOM 2441 N N . ARG A 1 303 ? 11.503 6.848 13.036 1.00 90.81 303 ARG A N 1
ATOM 2442 C CA . ARG A 1 303 ? 11.649 6.457 14.450 1.00 90.81 303 ARG A CA 1
ATOM 2443 C C . ARG A 1 303 ? 11.243 7.567 15.423 1.00 90.81 303 ARG A C 1
ATOM 2445 O O . ARG A 1 303 ? 10.683 7.270 16.478 1.00 90.81 303 ARG A O 1
ATOM 2452 N N . LYS A 1 304 ? 11.522 8.833 15.090 1.00 91.44 304 LYS A N 1
ATOM 2453 C CA . LYS A 1 304 ? 11.073 9.984 15.891 1.00 91.44 304 LYS A CA 1
ATOM 2454 C C . LYS A 1 304 ? 9.551 10.109 15.841 1.00 91.44 304 LYS A C 1
ATOM 2456 O O . LYS A 1 304 ? 8.936 10.215 16.896 1.00 91.44 304 LYS A O 1
ATOM 2461 N N . GLU A 1 305 ? 8.969 9.996 14.649 1.00 92.75 305 GLU A N 1
ATOM 2462 C CA . GLU A 1 305 ? 7.517 10.058 14.427 1.00 92.75 305 GLU A CA 1
ATOM 2463 C C . GLU A 1 305 ? 6.776 8.942 15.196 1.00 92.75 305 GLU A C 1
ATOM 2465 O O . GLU A 1 305 ? 5.795 9.211 15.887 1.00 92.75 305 GLU A O 1
ATOM 2470 N N . ILE A 1 306 ? 7.291 7.702 15.192 1.00 92.44 306 ILE A N 1
ATOM 2471 C CA . ILE A 1 306 ? 6.727 6.589 15.987 1.00 92.44 306 ILE A CA 1
ATOM 2472 C C . ILE A 1 306 ? 6.731 6.913 17.487 1.00 92.44 306 ILE A C 1
ATOM 2474 O O . ILE A 1 306 ? 5.742 6.669 18.177 1.00 92.44 306 ILE A O 1
ATOM 2478 N N . ASN A 1 307 ? 7.822 7.476 18.011 1.00 89.94 307 ASN A N 1
ATOM 2479 C CA . ASN A 1 307 ? 7.902 7.835 19.428 1.00 89.94 307 ASN A CA 1
ATOM 2480 C C . ASN A 1 307 ? 6.914 8.958 19.792 1.00 89.94 307 ASN A C 1
ATOM 2482 O O . ASN A 1 307 ? 6.320 8.946 20.871 1.00 89.94 307 ASN A O 1
ATOM 2486 N N . GLU A 1 308 ? 6.709 9.930 18.901 1.00 91.44 308 GLU A N 1
ATOM 2487 C CA . GLU A 1 308 ? 5.681 10.963 19.072 1.00 91.44 308 GLU A CA 1
ATOM 2488 C C . GLU A 1 308 ? 4.275 10.357 19.125 1.00 91.44 308 GLU A C 1
ATOM 2490 O O . GLU A 1 308 ? 3.490 10.712 20.008 1.00 91.44 308 GLU A O 1
ATOM 2495 N N . LEU A 1 309 ? 3.986 9.380 18.263 1.00 91.81 309 LEU A N 1
ATOM 2496 C CA . LEU A 1 309 ? 2.719 8.648 18.259 1.00 91.81 309 LEU A CA 1
ATOM 2497 C C . LEU A 1 309 ? 2.513 7.809 19.515 1.00 91.81 309 LEU A C 1
ATOM 2499 O O . LEU A 1 309 ? 1.430 7.833 20.093 1.00 91.81 309 LEU A O 1
ATOM 2503 N N . GLN A 1 310 ? 3.545 7.117 19.997 1.00 90.31 310 GLN A N 1
ATOM 2504 C CA . GLN A 1 310 ? 3.461 6.382 21.259 1.00 90.31 310 GLN A CA 1
ATOM 2505 C C . GLN A 1 310 ? 3.194 7.321 22.442 1.00 90.31 310 GLN A C 1
ATOM 2507 O O . GLN A 1 310 ? 2.404 6.989 23.324 1.00 90.31 310 GLN A O 1
ATOM 2512 N N . LYS A 1 311 ? 3.825 8.504 22.477 1.00 91.12 311 LYS A N 1
ATOM 2513 C CA . LYS A 1 311 ? 3.541 9.525 23.500 1.00 91.12 311 LYS A CA 1
ATOM 2514 C C . LYS A 1 311 ? 2.106 10.027 23.397 1.00 91.12 311 LYS A C 1
ATOM 2516 O O . LYS A 1 311 ? 1.448 10.150 24.423 1.00 91.12 311 LYS A O 1
ATOM 2521 N N . TRP A 1 312 ? 1.624 10.302 22.186 1.00 92.44 312 TRP A N 1
ATOM 2522 C CA . TRP A 1 312 ? 0.234 10.690 21.942 1.00 92.44 312 TRP A CA 1
ATOM 2523 C C . TRP A 1 312 ? -0.745 9.618 22.437 1.00 92.44 312 TRP A C 1
ATOM 2525 O O . TRP A 1 312 ? -1.614 9.932 23.243 1.00 92.44 312 TRP A O 1
ATOM 2535 N N . TRP A 1 313 ? -0.529 8.352 22.081 1.00 91.19 313 TRP A N 1
ATOM 2536 C CA . TRP A 1 313 ? -1.371 7.237 22.517 1.00 91.19 313 TRP A CA 1
ATOM 2537 C C . TRP A 1 313 ? -1.405 7.075 24.039 1.00 91.19 313 TRP A C 1
ATOM 2539 O O . TRP A 1 313 ? -2.468 6.922 24.634 1.00 91.19 313 TRP A O 1
ATOM 2549 N N . LYS A 1 314 ? -0.242 7.194 24.693 1.00 90.25 314 LYS A N 1
ATOM 2550 C CA . LYS A 1 314 ? -0.150 7.178 26.160 1.00 90.25 314 LYS A CA 1
ATOM 2551 C C . LYS A 1 314 ? -0.902 8.340 26.812 1.00 90.25 314 LYS A C 1
ATOM 2553 O O . LYS A 1 314 ? -1.446 8.151 27.890 1.00 90.25 314 LYS A O 1
ATOM 2558 N N . ARG A 1 315 ? -0.932 9.528 26.191 1.00 91.75 315 ARG A N 1
ATOM 2559 C CA . ARG A 1 315 ? -1.689 10.685 26.709 1.00 91.75 315 ARG A CA 1
ATOM 2560 C C . ARG A 1 315 ? -3.200 10.499 26.598 1.00 91.75 315 ARG A C 1
ATOM 2562 O O . ARG A 1 315 ? -3.913 11.031 27.440 1.00 91.75 315 ARG A O 1
ATOM 2569 N N . ILE A 1 316 ? -3.674 9.785 25.576 1.00 90.50 316 ILE A N 1
ATOM 2570 C CA . ILE A 1 316 ? -5.099 9.453 25.441 1.00 90.50 316 ILE A CA 1
ATOM 2571 C C . ILE A 1 316 ? -5.536 8.556 26.599 1.00 90.50 316 ILE A C 1
ATOM 2573 O O . ILE A 1 316 ? -6.641 8.737 27.104 1.00 90.50 316 ILE A O 1
ATOM 2577 N N . ASP A 1 317 ? -4.668 7.634 27.031 1.00 89.56 317 ASP A N 1
ATOM 2578 C CA . ASP A 1 317 ? -4.916 6.703 28.139 1.00 89.56 317 ASP A CA 1
ATOM 2579 C C . ASP A 1 317 ? -6.252 5.951 27.987 1.00 89.56 317 ASP A C 1
ATOM 2581 O O . ASP A 1 317 ? -7.055 5.812 28.907 1.00 89.56 317 ASP A O 1
ATOM 2585 N N . LEU A 1 318 ? -6.512 5.483 26.762 1.00 87.31 318 LEU A N 1
ATOM 2586 C CA . LEU A 1 318 ? -7.803 4.907 26.386 1.00 87.31 318 LEU A CA 1
ATOM 2587 C C . LEU A 1 318 ? -8.158 3.664 27.220 1.00 87.31 318 LEU A C 1
ATOM 2589 O O . LEU A 1 318 ? -9.327 3.439 27.520 1.00 87.31 318 LEU A O 1
ATOM 2593 N N . MET A 1 319 ? -7.149 2.894 27.647 1.00 84.00 319 MET A N 1
ATOM 2594 C CA . MET A 1 319 ? -7.327 1.723 28.515 1.00 84.00 319 MET A CA 1
ATOM 2595 C C . MET A 1 319 ? -8.000 2.087 29.840 1.00 84.00 319 MET A C 1
ATOM 2597 O O . MET A 1 319 ? -8.927 1.395 30.259 1.00 84.00 319 MET A O 1
ATOM 2601 N N . SER A 1 320 ? -7.558 3.164 30.499 1.00 86.75 320 SER A N 1
ATOM 2602 C CA . SER A 1 320 ? -8.133 3.578 31.783 1.00 86.75 320 SER A CA 1
ATOM 2603 C C . SER A 1 320 ? -9.545 4.147 31.621 1.00 86.75 320 SER A C 1
ATOM 2605 O O . SER A 1 320 ? -10.391 3.951 32.496 1.00 86.75 320 SER A O 1
ATOM 2607 N N . LYS A 1 321 ? -9.814 4.801 30.481 1.00 89.00 321 LYS A N 1
ATOM 2608 C CA . LYS A 1 321 ? -11.108 5.414 30.159 1.00 89.00 321 LYS A CA 1
ATOM 2609 C C . LYS A 1 321 ? -12.175 4.390 29.763 1.00 89.00 321 LYS A C 1
ATOM 2611 O O . LYS A 1 321 ? -13.286 4.463 30.275 1.00 89.00 321 LYS A O 1
ATOM 2616 N N . LEU A 1 322 ? -11.862 3.446 28.870 1.00 84.25 322 LEU A N 1
ATOM 2617 C CA . LEU A 1 322 ? -12.835 2.464 28.366 1.00 84.25 322 LEU A CA 1
ATOM 2618 C C . LEU A 1 322 ? -13.066 1.290 29.323 1.00 84.25 322 LEU A C 1
ATOM 2620 O O . LEU A 1 322 ? -14.166 0.735 29.354 1.00 84.25 322 LEU A O 1
ATOM 2624 N N . GLN A 1 323 ? -12.042 0.900 30.093 1.00 81.19 323 GLN A N 1
ATOM 2625 C CA . GLN A 1 323 ? -12.089 -0.250 31.010 1.00 81.19 323 GLN A CA 1
ATOM 2626 C C . GLN A 1 323 ? -12.555 -1.556 30.331 1.00 81.19 323 GLN A C 1
ATOM 2628 O O . GLN A 1 323 ? -13.132 -2.439 30.968 1.00 81.19 323 GLN A O 1
ATOM 2633 N N . CYS A 1 324 ? -12.312 -1.683 29.027 1.00 73.69 324 CYS A N 1
ATOM 2634 C CA . CYS A 1 324 ? -12.536 -2.883 28.234 1.00 73.69 324 CYS A CA 1
ATOM 2635 C C . CYS A 1 324 ? -11.294 -3.178 27.391 1.00 73.69 324 CYS A C 1
ATOM 2637 O O . CYS A 1 324 ? -10.423 -2.321 27.231 1.00 73.69 324 CYS A O 1
ATOM 2639 N N . ASP A 1 325 ? -11.201 -4.402 26.882 1.00 71.38 325 ASP A N 1
ATOM 2640 C CA . ASP A 1 325 ? -10.096 -4.785 26.009 1.00 71.38 325 ASP A CA 1
ATOM 2641 C C . ASP A 1 325 ? -10.332 -4.271 24.579 1.00 71.38 325 ASP A C 1
ATOM 2643 O O . ASP A 1 325 ? -11.465 -4.280 24.095 1.00 71.38 325 ASP A O 1
ATOM 2647 N N . PHE A 1 326 ? -9.269 -3.818 23.915 1.00 73.62 326 PHE A N 1
ATOM 2648 C CA . PHE A 1 326 ? -9.275 -3.335 22.529 1.00 73.62 326 PHE A CA 1
ATOM 2649 C C . PHE A 1 326 ? -7.896 -3.518 21.886 1.00 73.62 326 PHE A C 1
ATOM 2651 O O . PHE A 1 326 ? -6.877 -3.719 22.556 1.00 73.62 326 PHE A O 1
ATOM 2658 N N . LYS A 1 327 ? -7.823 -3.434 20.557 1.00 75.50 327 LYS A N 1
ATOM 2659 C CA . LYS A 1 327 ? -6.564 -3.639 19.830 1.00 75.50 327 LYS A CA 1
ATOM 2660 C C . LYS A 1 327 ? -5.608 -2.448 20.009 1.00 75.50 327 LYS A C 1
ATOM 2662 O O . LYS A 1 327 ? -5.756 -1.410 19.373 1.00 75.50 327 LYS A O 1
ATOM 2667 N N . ASN A 1 328 ? -4.529 -2.619 20.777 1.00 81.12 328 ASN A N 1
ATOM 2668 C CA . ASN A 1 328 ? -3.406 -1.667 20.786 1.00 81.12 328 ASN A CA 1
ATOM 2669 C C . ASN A 1 328 ? -2.426 -1.954 19.629 1.00 81.12 328 ASN A C 1
ATOM 2671 O O . ASN A 1 328 ? -1.603 -2.871 19.722 1.00 81.12 328 ASN A O 1
ATOM 2675 N N . ARG A 1 329 ? -2.524 -1.188 18.531 1.00 83.75 329 ARG A N 1
ATOM 2676 C CA . ARG A 1 329 ? -1.754 -1.398 17.284 1.00 83.75 329 ARG A CA 1
ATOM 2677 C C . ARG A 1 329 ? -1.169 -0.112 16.681 1.00 83.75 329 ARG A C 1
ATOM 2679 O O . ARG A 1 329 ? -1.134 0.062 15.467 1.00 83.75 329 ARG A O 1
ATOM 2686 N N . VAL A 1 330 ? -0.719 0.819 17.523 1.00 86.31 330 VAL A N 1
ATOM 2687 C CA . VAL A 1 330 ? -0.237 2.148 17.082 1.00 86.31 330 VAL A CA 1
ATOM 2688 C C . VAL A 1 330 ? 1.014 2.079 16.205 1.00 86.31 330 VAL A C 1
ATOM 2690 O O . VAL A 1 330 ? 1.139 2.831 15.239 1.00 86.31 330 VAL A O 1
ATOM 2693 N N . VAL A 1 331 ? 1.952 1.181 16.517 1.00 86.25 331 VAL A N 1
ATOM 2694 C CA . VAL A 1 331 ? 3.183 1.030 15.722 1.00 86.25 331 VAL A CA 1
ATOM 2695 C C . VAL A 1 331 ? 2.858 0.419 14.360 1.00 86.25 331 VAL A C 1
ATOM 2697 O O . VAL A 1 331 ? 3.403 0.841 13.344 1.00 86.25 331 VAL A O 1
ATOM 2700 N N . GLU A 1 332 ? 1.927 -0.529 14.318 1.00 84.00 332 GLU A N 1
ATOM 2701 C CA . GLU A 1 332 ? 1.422 -1.142 13.095 1.00 84.00 332 GLU A CA 1
ATOM 2702 C C . GLU A 1 332 ? 0.636 -0.131 12.243 1.00 84.00 332 GLU A C 1
ATOM 2704 O O . GLU A 1 332 ? 0.853 -0.060 11.035 1.00 84.00 332 GLU A O 1
ATOM 2709 N N . ALA A 1 333 ? -0.196 0.712 12.863 1.00 83.56 333 ALA A N 1
ATOM 2710 C CA . ALA A 1 333 ? -0.890 1.827 12.212 1.00 83.56 333 ALA A CA 1
ATOM 2711 C C . ALA A 1 333 ? 0.091 2.818 11.558 1.00 83.56 333 ALA A C 1
ATOM 2713 O O . ALA A 1 333 ? -0.108 3.261 10.420 1.00 83.56 333 ALA A O 1
ATOM 2714 N N . TYR A 1 334 ? 1.203 3.118 12.236 1.00 87.12 334 TYR A N 1
ATOM 2715 C CA . TYR A 1 334 ? 2.273 3.917 11.648 1.00 87.12 334 TYR A CA 1
ATOM 2716 C C . TYR A 1 334 ? 2.998 3.179 10.518 1.00 87.12 334 TYR A C 1
ATOM 2718 O O . TYR A 1 334 ? 3.266 3.770 9.475 1.00 87.12 334 TYR A O 1
ATOM 2726 N N . ALA A 1 335 ? 3.297 1.888 10.683 1.00 83.25 335 ALA A N 1
ATOM 2727 C CA . ALA A 1 335 ? 3.943 1.099 9.638 1.00 83.25 335 ALA A CA 1
ATOM 2728 C C . ALA A 1 335 ? 3.107 1.103 8.350 1.00 83.25 335 ALA A C 1
ATOM 2730 O O . ALA A 1 335 ? 3.659 1.327 7.271 1.00 83.25 335 ALA A O 1
ATOM 2731 N N . ILE A 1 336 ? 1.780 0.961 8.467 1.00 77.50 336 ILE A N 1
ATOM 2732 C CA . ILE A 1 336 ? 0.856 1.078 7.333 1.00 77.50 336 ILE A CA 1
ATOM 2733 C C . ILE A 1 336 ? 1.014 2.439 6.655 1.00 77.50 336 ILE A C 1
ATOM 2735 O O . ILE A 1 336 ? 1.256 2.533 5.457 1.00 77.50 336 ILE A O 1
ATOM 2739 N N . THR A 1 337 ? 0.952 3.495 7.452 1.00 81.25 337 THR A N 1
ATOM 2740 C CA . THR A 1 337 ? 1.065 4.878 6.994 1.00 81.25 337 THR A CA 1
ATOM 2741 C C . THR A 1 337 ? 2.388 5.179 6.282 1.00 81.25 337 THR A C 1
ATOM 2743 O O . THR A 1 337 ? 2.405 5.810 5.224 1.00 81.25 337 THR A O 1
ATOM 2746 N N . SER A 1 338 ? 3.503 4.698 6.831 1.00 83.31 338 SER A N 1
ATOM 2747 C CA . SER A 1 338 ? 4.842 4.916 6.278 1.00 83.31 338 SER A CA 1
ATOM 2748 C C . SER A 1 338 ? 5.036 4.288 4.899 1.00 83.31 338 SER A C 1
ATOM 2750 O O . SER A 1 338 ? 5.830 4.792 4.112 1.00 83.31 338 SER A O 1
ATOM 2752 N N . ASN A 1 339 ? 4.280 3.236 4.579 1.00 77.62 339 ASN A N 1
ATOM 2753 C CA . ASN A 1 339 ? 4.300 2.615 3.260 1.00 77.62 339 ASN A CA 1
ATOM 2754 C C . ASN A 1 339 ? 3.481 3.390 2.215 1.00 77.62 339 ASN A C 1
ATOM 2756 O O . ASN A 1 339 ? 3.658 3.148 1.026 1.00 77.62 339 ASN A O 1
ATOM 2760 N N . ILE A 1 340 ? 2.599 4.306 2.635 1.00 76.50 340 ILE A N 1
ATOM 2761 C CA . ILE A 1 340 ? 1.801 5.157 1.737 1.00 76.50 340 ILE A CA 1
ATOM 2762 C C . ILE A 1 340 ? 2.605 6.396 1.324 1.00 76.50 340 ILE A C 1
ATOM 2764 O O . ILE A 1 340 ? 2.673 6.697 0.136 1.00 76.50 340 ILE A O 1
ATOM 2768 N N . TYR A 1 341 ? 3.219 7.079 2.298 1.00 77.06 341 TYR A N 1
ATOM 2769 C CA . TYR A 1 341 ? 4.051 8.273 2.101 1.00 77.06 341 TYR A CA 1
ATOM 2770 C C . TYR A 1 341 ? 5.328 8.147 2.922 1.00 77.06 341 TYR A C 1
ATOM 2772 O O . TYR A 1 341 ? 5.354 8.559 4.080 1.00 77.06 341 TYR A O 1
ATOM 2780 N N . PHE A 1 342 ? 6.399 7.581 2.378 1.00 87.25 342 PHE A N 1
ATOM 2781 C CA . PHE A 1 342 ? 7.631 7.406 3.153 1.00 87.25 342 PHE A CA 1
ATOM 2782 C C . PHE A 1 342 ? 8.513 8.658 3.164 1.00 87.25 342 PHE A C 1
ATOM 2784 O O . PHE A 1 342 ? 9.375 8.802 4.035 1.00 87.25 342 PHE A O 1
ATOM 2791 N N . GLU A 1 343 ? 8.317 9.560 2.207 1.00 89.69 343 GLU A N 1
ATOM 2792 C CA . GLU A 1 343 ? 9.235 10.650 1.915 1.00 89.69 343 GLU A CA 1
ATOM 2793 C C . GLU A 1 343 ? 9.226 11.720 3.020 1.00 89.69 343 GLU A C 1
ATOM 2795 O O . GLU A 1 343 ? 8.161 12.050 3.556 1.00 89.69 343 GLU A O 1
ATOM 2800 N N . PRO A 1 344 ? 10.379 12.310 3.386 1.00 90.69 344 PRO A N 1
ATOM 2801 C CA . PRO A 1 344 ? 10.481 13.221 4.528 1.00 90.69 344 PRO A CA 1
ATOM 2802 C C . PRO A 1 344 ? 9.481 14.381 4.551 1.00 90.69 344 PRO A C 1
ATOM 2804 O O . PRO A 1 344 ? 8.969 14.707 5.621 1.00 90.69 344 PRO A O 1
ATOM 2807 N N . GLN A 1 345 ? 9.150 14.964 3.393 1.00 86.06 345 GLN A N 1
ATOM 2808 C CA . GLN A 1 345 ? 8.228 16.100 3.290 1.00 86.06 345 GLN A CA 1
ATOM 2809 C C . GLN A 1 345 ? 6.801 15.792 3.770 1.00 86.06 345 GLN A C 1
ATOM 2811 O O . GLN A 1 345 ? 6.061 16.711 4.105 1.00 86.06 345 GLN A O 1
ATOM 2816 N N . TYR A 1 346 ? 6.421 14.514 3.859 1.00 85.31 346 TYR A N 1
ATOM 2817 C CA . TYR A 1 346 ? 5.094 14.081 4.306 1.00 85.31 346 TYR A CA 1
ATOM 2818 C C . TYR A 1 346 ? 5.034 13.712 5.798 1.00 85.31 346 TYR A C 1
ATOM 2820 O O . TYR A 1 346 ? 4.099 13.043 6.225 1.00 85.31 346 TYR A O 1
ATOM 2828 N N . SER A 1 347 ? 6.010 14.148 6.604 1.00 88.38 347 SER A N 1
ATOM 2829 C CA . SER A 1 347 ? 6.115 13.843 8.043 1.00 88.38 347 SER A CA 1
ATOM 2830 C C . SER A 1 347 ? 4.823 14.082 8.832 1.00 88.38 347 SER A C 1
ATOM 2832 O O . SER A 1 347 ? 4.293 13.158 9.447 1.00 88.38 347 SER A O 1
ATOM 2834 N N . GLN A 1 348 ? 4.256 15.288 8.750 1.00 84.12 348 GLN A N 1
ATOM 2835 C CA . GLN A 1 348 ? 3.008 15.607 9.453 1.00 84.12 348 GLN A CA 1
ATOM 2836 C C . GLN A 1 348 ? 1.833 14.762 8.947 1.00 84.12 348 GLN A C 1
ATOM 2838 O O . GLN A 1 348 ? 1.108 14.181 9.748 1.00 84.12 348 GLN A O 1
ATOM 2843 N N . GLY A 1 349 ? 1.715 14.588 7.625 1.00 82.12 349 GLY A N 1
ATOM 2844 C CA . GLY A 1 349 ? 0.687 13.729 7.028 1.00 82.12 349 GLY A CA 1
ATOM 2845 C C . GLY A 1 349 ? 0.774 12.279 7.513 1.00 82.12 349 GLY A C 1
ATOM 2846 O O . GLY A 1 349 ? -0.252 11.669 7.807 1.00 82.12 349 GLY A O 1
ATOM 2847 N N . ARG A 1 350 ? 1.989 11.739 7.690 1.00 88.19 350 ARG A N 1
ATOM 2848 C CA . ARG A 1 350 ? 2.186 10.413 8.289 1.00 88.19 350 ARG A CA 1
ATOM 2849 C C . ARG A 1 350 ? 1.755 10.356 9.753 1.00 88.19 350 ARG A C 1
ATOM 2851 O O . ARG A 1 350 ? 1.113 9.395 10.164 1.00 88.19 350 ARG A O 1
ATOM 2858 N N . ILE A 1 351 ? 2.098 11.356 10.559 1.00 88.25 351 ILE A N 1
ATOM 2859 C CA . ILE A 1 351 ? 1.681 11.383 11.967 1.00 88.25 351 ILE A CA 1
ATOM 2860 C C . ILE A 1 351 ? 0.151 11.431 12.049 1.00 88.25 351 ILE A C 1
ATOM 2862 O O . ILE A 1 351 ? -0.452 10.627 12.758 1.00 88.25 351 ILE A O 1
ATOM 2866 N N . HIS A 1 352 ? -0.487 12.322 11.290 1.00 86.25 352 HIS A N 1
ATOM 2867 C CA . HIS A 1 352 ? -1.944 12.451 11.251 1.00 86.25 352 HIS A CA 1
ATOM 2868 C C . HIS A 1 352 ? -2.632 11.171 10.780 1.00 86.25 352 HIS A C 1
ATOM 2870 O O . HIS A 1 352 ? -3.600 10.743 11.403 1.00 86.25 352 HIS A O 1
ATOM 2876 N N . LEU A 1 353 ? -2.099 10.510 9.750 1.00 84.25 353 LEU A N 1
ATOM 2877 C CA . LEU A 1 353 ? -2.649 9.258 9.230 1.00 84.25 353 LEU A CA 1
ATOM 2878 C C . LEU A 1 353 ? -2.474 8.076 10.172 1.00 84.25 353 LEU A C 1
ATOM 2880 O O . LEU A 1 353 ? -3.396 7.277 10.318 1.00 84.25 353 LEU A O 1
ATOM 2884 N N . ALA A 1 354 ? -1.363 8.002 10.896 1.00 87.12 354 ALA A N 1
ATOM 2885 C CA . ALA A 1 354 ? -1.192 6.981 11.919 1.00 87.12 354 ALA A CA 1
ATOM 2886 C C . ALA A 1 354 ? -2.133 7.194 13.118 1.00 87.12 354 ALA A C 1
ATOM 2888 O O . ALA A 1 354 ? -2.704 6.225 13.621 1.00 87.12 354 ALA A O 1
ATOM 2889 N N . LYS A 1 355 ? -2.338 8.449 13.551 1.00 88.81 355 LYS A N 1
ATOM 2890 C CA . LYS A 1 355 ? -3.337 8.785 14.580 1.00 88.81 355 LYS A CA 1
ATOM 2891 C C . LYS A 1 355 ? -4.743 8.429 14.113 1.00 88.81 355 LYS A C 1
ATOM 2893 O O . LYS A 1 355 ? -5.473 7.792 14.859 1.00 88.81 355 LYS A O 1
ATOM 2898 N N . LEU A 1 356 ? -5.087 8.778 12.872 1.00 85.75 356 LEU A N 1
ATOM 2899 C CA . LEU A 1 356 ? -6.368 8.438 12.262 1.00 85.75 356 LEU A CA 1
ATOM 2900 C C . LEU A 1 356 ? -6.604 6.927 12.303 1.00 85.75 356 LEU A C 1
ATOM 2902 O O . LEU A 1 356 ? -7.629 6.488 12.806 1.00 85.75 356 LEU A O 1
ATOM 2906 N N . TRP A 1 357 ? -5.639 6.135 11.835 1.00 83.31 357 TRP A N 1
ATOM 2907 C CA . TRP A 1 357 ? -5.711 4.675 11.876 1.00 83.31 357 TRP A CA 1
ATOM 2908 C C . TRP A 1 357 ? -5.939 4.127 13.282 1.00 83.31 357 TRP A C 1
ATOM 2910 O O . TRP A 1 357 ? -6.780 3.252 13.469 1.00 83.31 357 TRP A O 1
ATOM 2920 N N . ALA A 1 358 ? -5.198 4.632 14.270 1.00 86.12 358 ALA A N 1
ATOM 2921 C CA . ALA A 1 358 ? -5.363 4.220 15.659 1.00 86.12 358 ALA A CA 1
ATOM 2922 C C . ALA A 1 358 ? -6.747 4.608 16.208 1.00 86.12 358 ALA A C 1
ATOM 2924 O O . ALA A 1 358 ? -7.359 3.817 16.920 1.00 86.12 358 ALA A O 1
ATOM 2925 N N . THR A 1 359 ? -7.252 5.787 15.831 1.00 88.12 359 THR A N 1
ATOM 2926 C CA . THR A 1 359 ? -8.596 6.260 16.177 1.00 88.12 359 THR A CA 1
ATOM 2927 C C . THR A 1 359 ? -9.685 5.381 15.573 1.00 88.12 359 THR A C 1
ATOM 2929 O O . THR A 1 359 ? -10.591 4.933 16.271 1.00 88.12 359 THR A O 1
ATOM 2932 N N . PHE A 1 360 ? -9.557 5.059 14.289 1.00 83.88 360 PHE A N 1
ATOM 2933 C CA . PHE A 1 360 ? -10.486 4.168 13.612 1.00 83.88 360 PHE A CA 1
ATOM 2934 C C . PHE A 1 360 ? -10.448 2.750 14.154 1.00 83.88 360 PHE A C 1
ATOM 2936 O O . PHE A 1 360 ? -11.497 2.134 14.228 1.00 83.88 360 PHE A O 1
ATOM 2943 N N . ALA A 1 361 ? -9.291 2.242 14.577 1.00 82.56 361 ALA A N 1
ATOM 2944 C CA . ALA A 1 361 ? -9.200 0.895 15.125 1.00 82.56 361 ALA A CA 1
ATOM 2945 C C . ALA A 1 361 ? -10.048 0.711 16.396 1.00 82.56 361 ALA A C 1
ATOM 2947 O O . ALA A 1 361 ? -10.709 -0.314 16.531 1.00 82.56 361 ALA A O 1
ATOM 2948 N N . TYR A 1 362 ? -10.066 1.685 17.316 1.00 85.19 362 TYR A N 1
ATOM 2949 C CA . TYR A 1 362 ? -10.926 1.572 18.501 1.00 85.19 362 TYR A CA 1
ATOM 2950 C C . TYR A 1 362 ? -12.387 1.946 18.217 1.00 85.19 362 TYR A C 1
ATOM 2952 O O . TYR A 1 362 ? -13.275 1.463 18.916 1.00 85.19 362 TYR A O 1
ATOM 2960 N N . LEU A 1 363 ? -12.656 2.794 17.215 1.00 87.94 363 LEU A N 1
ATOM 2961 C CA . LEU A 1 363 ? -14.021 3.053 16.748 1.00 87.94 363 LEU A CA 1
ATOM 2962 C C . LEU A 1 363 ? -14.618 1.790 16.109 1.00 87.94 363 LEU A C 1
ATOM 2964 O O . LEU A 1 363 ? -15.739 1.425 16.428 1.00 87.94 363 LEU A O 1
ATOM 2968 N N . ASP A 1 364 ? -13.848 1.099 15.271 1.00 83.38 364 ASP A N 1
ATOM 2969 C CA . ASP A 1 364 ? -14.166 -0.207 14.684 1.00 83.38 364 ASP A CA 1
ATOM 2970 C C . ASP A 1 364 ? -14.444 -1.244 15.780 1.00 83.38 364 ASP A C 1
ATOM 2972 O O . ASP A 1 364 ? -15.516 -1.841 15.797 1.00 83.38 364 ASP A O 1
ATOM 2976 N N . ASP A 1 365 ? -13.561 -1.361 16.783 1.00 82.69 365 ASP A N 1
ATOM 2977 C CA . ASP A 1 365 ? -13.807 -2.238 17.935 1.00 82.69 365 ASP A CA 1
ATOM 2978 C C . ASP A 1 365 ? -15.106 -1.855 18.689 1.00 82.69 365 ASP A C 1
ATOM 2980 O O . ASP A 1 365 ? -15.798 -2.735 19.203 1.00 82.69 365 ASP A O 1
ATOM 2984 N N . ALA A 1 366 ? -15.502 -0.575 18.725 1.00 85.75 366 ALA A N 1
ATOM 2985 C CA . ALA A 1 366 ? -16.777 -0.177 19.326 1.00 85.75 366 ALA A CA 1
ATOM 2986 C C . ALA A 1 366 ? -17.988 -0.734 18.566 1.00 85.75 366 ALA A C 1
ATOM 2988 O O . ALA A 1 366 ? -18.910 -1.236 19.207 1.00 85.75 366 ALA A O 1
ATOM 2989 N N . TYR A 1 367 ? -17.974 -0.692 17.232 1.00 83.88 367 TYR A N 1
ATOM 2990 C CA . TYR A 1 367 ? -19.050 -1.235 16.395 1.00 83.88 367 TYR A CA 1
ATOM 2991 C C . TYR A 1 367 ? -19.054 -2.773 16.347 1.00 83.88 367 TYR A C 1
ATOM 2993 O O . TYR A 1 367 ? -20.128 -3.372 16.354 1.00 83.88 367 TYR A O 1
ATOM 3001 N N . ASP A 1 368 ? -17.880 -3.410 16.351 1.00 74.00 368 ASP A N 1
ATOM 3002 C CA . ASP A 1 368 ? -17.746 -4.852 16.101 1.00 74.00 368 ASP A CA 1
ATOM 3003 C C . ASP A 1 368 ? -17.676 -5.722 17.363 1.00 74.00 368 ASP A C 1
ATOM 3005 O O . ASP A 1 368 ? -17.980 -6.918 17.314 1.00 74.00 368 ASP A O 1
ATOM 3009 N N . VAL A 1 369 ? -17.206 -5.168 18.484 1.00 73.06 369 VAL A N 1
ATOM 3010 C CA . VAL A 1 369 ? -16.783 -5.972 19.643 1.00 73.06 369 VAL A CA 1
ATOM 3011 C C . VAL A 1 369 ? -17.676 -5.742 20.851 1.00 73.06 369 VAL A C 1
ATOM 3013 O O . VAL A 1 369 ? -18.093 -6.711 21.487 1.00 73.06 369 VAL A O 1
ATOM 3016 N N . PHE A 1 370 ? -17.934 -4.483 21.212 1.00 78.00 370 PHE A N 1
ATOM 3017 C CA . PHE A 1 370 ? -18.526 -4.178 22.519 1.00 78.00 370 PHE A CA 1
ATOM 3018 C C . PHE A 1 370 ? -19.756 -3.269 22.508 1.00 78.00 370 PHE A C 1
ATOM 3020 O O . PHE A 1 370 ? -20.368 -3.124 23.566 1.00 78.00 370 PHE A O 1
ATOM 3027 N N . GLY A 1 371 ? -20.135 -2.672 21.377 1.00 82.81 371 GLY A N 1
ATOM 3028 C CA . GLY A 1 371 ? -21.358 -1.879 21.268 1.00 82.81 371 GLY A CA 1
ATOM 3029 C C . GLY A 1 371 ? -22.595 -2.722 20.984 1.00 82.81 371 GLY A C 1
ATOM 3030 O O . GLY A 1 371 ? -22.580 -3.615 20.139 1.00 82.81 371 GLY A O 1
ATOM 3031 N N . SER A 1 372 ? -23.689 -2.432 21.686 1.00 84.81 372 SER A N 1
ATOM 3032 C CA . SER A 1 372 ? -25.012 -2.940 21.314 1.00 84.81 372 SER A CA 1
ATOM 3033 C C . SER A 1 372 ? -25.628 -2.108 20.187 1.00 84.81 372 SER A C 1
ATOM 3035 O O . SER A 1 372 ? -25.284 -0.942 20.014 1.00 84.81 372 SER A O 1
ATOM 3037 N N . LEU A 1 373 ? -26.569 -2.677 19.425 1.00 86.06 373 LEU A N 1
ATOM 3038 C CA . LEU A 1 373 ? -27.198 -1.959 18.310 1.00 86.06 373 LEU A CA 1
ATOM 3039 C C . LEU A 1 373 ? -27.819 -0.621 18.751 1.00 86.06 373 LEU A C 1
ATOM 3041 O O . LEU A 1 373 ? -27.579 0.386 18.093 1.00 86.06 373 LEU A O 1
ATOM 3045 N N . ASP A 1 374 ? -28.536 -0.599 19.877 1.00 88.31 374 ASP A N 1
ATOM 3046 C CA . ASP A 1 374 ? -29.164 0.617 20.416 1.00 88.31 374 ASP A CA 1
ATOM 3047 C C . ASP A 1 374 ? -28.116 1.690 20.767 1.00 88.31 374 ASP A C 1
ATOM 3049 O O . ASP A 1 374 ? -28.262 2.862 20.421 1.00 88.31 374 ASP A O 1
ATOM 3053 N N . GLU A 1 375 ? -27.006 1.288 21.397 1.00 90.56 375 GLU A N 1
ATOM 3054 C CA . GLU A 1 375 ? -25.889 2.189 21.703 1.00 90.56 375 GLU A CA 1
ATOM 3055 C C . GLU A 1 375 ? -25.213 2.729 20.438 1.00 90.56 375 GLU A C 1
ATOM 3057 O O . GLU A 1 375 ? -24.831 3.898 20.396 1.00 90.56 375 GLU A O 1
ATOM 3062 N N . LEU A 1 376 ? -25.062 1.894 19.406 1.00 91.44 376 LEU A N 1
ATOM 3063 C CA . LEU A 1 376 ? -24.436 2.275 18.141 1.00 91.44 376 LEU A CA 1
ATOM 3064 C C . LEU A 1 376 ? -25.325 3.211 17.315 1.00 91.44 376 LEU A C 1
ATOM 3066 O O . LEU A 1 376 ? -24.808 4.100 16.638 1.00 91.44 376 LEU A O 1
ATOM 3070 N N . GLU A 1 377 ? -26.650 3.064 17.386 1.00 92.81 377 GLU A N 1
ATOM 3071 C CA . GLU A 1 377 ? -27.584 4.020 16.783 1.00 92.81 377 GLU A CA 1
ATOM 3072 C C . GLU A 1 377 ? -27.462 5.402 17.431 1.00 92.81 377 GLU A C 1
ATOM 3074 O O . GLU A 1 377 ? -27.335 6.400 16.715 1.00 92.81 377 GLU A O 1
ATOM 3079 N N . LEU A 1 378 ? -27.411 5.457 18.765 1.00 93.19 378 LEU A N 1
ATOM 3080 C CA . LEU A 1 378 ? -27.191 6.700 19.505 1.00 93.19 378 LEU A CA 1
ATOM 3081 C C . LEU A 1 378 ? -25.807 7.297 19.215 1.00 93.19 378 LEU A C 1
ATOM 3083 O O . LEU A 1 378 ? -25.686 8.505 19.012 1.00 93.19 378 LEU A O 1
ATOM 3087 N N . LEU A 1 379 ? -24.757 6.470 19.155 1.00 93.00 379 LEU A N 1
ATOM 3088 C CA . LEU A 1 379 ? -23.398 6.922 18.839 1.00 93.00 379 LEU A CA 1
ATOM 3089 C C . LEU A 1 379 ? -23.337 7.529 17.433 1.00 93.00 379 LEU A C 1
ATOM 3091 O O . LEU A 1 379 ? -22.774 8.608 17.237 1.00 93.00 379 LEU A O 1
ATOM 3095 N N . CYS A 1 380 ? -23.945 6.859 16.454 1.00 93.69 380 CYS A N 1
ATOM 3096 C CA . CYS A 1 380 ? -24.025 7.359 15.091 1.00 93.69 380 CYS A CA 1
ATOM 3097 C C . CYS A 1 380 ? -24.804 8.683 15.025 1.00 93.69 380 CYS A C 1
ATOM 3099 O O . CYS A 1 380 ? -24.335 9.610 14.361 1.00 93.69 380 CYS A O 1
ATOM 3101 N N . ASP A 1 381 ? -25.948 8.806 15.713 1.00 92.94 381 ASP A N 1
ATOM 3102 C CA . ASP A 1 381 ? -26.722 10.058 15.795 1.00 92.94 381 ASP A CA 1
ATOM 3103 C C . ASP A 1 381 ? -25.899 11.194 16.419 1.00 92.94 381 ASP A C 1
ATOM 3105 O O . ASP A 1 381 ? -25.848 12.296 15.863 1.00 92.94 381 ASP A O 1
ATOM 3109 N N . ALA A 1 382 ? -25.156 10.914 17.494 1.00 93.50 382 ALA A N 1
ATOM 3110 C CA . ALA A 1 382 ? -24.260 11.883 18.118 1.00 93.50 382 ALA A CA 1
ATOM 3111 C C . ALA A 1 382 ? -23.195 12.397 17.133 1.00 93.50 382 ALA A C 1
ATOM 3113 O O . ALA A 1 382 ? -22.971 13.607 17.036 1.00 93.50 382 ALA A O 1
ATOM 3114 N N . PHE A 1 383 ? -22.589 11.520 16.321 1.00 92.88 383 PHE A N 1
ATOM 3115 C CA . PHE A 1 383 ? -21.681 11.940 15.244 1.00 92.88 383 PHE A CA 1
ATOM 3116 C C . PHE A 1 383 ? -22.389 12.742 14.143 1.00 92.88 383 PHE A C 1
ATOM 3118 O O . PHE A 1 383 ? -21.806 13.682 13.603 1.00 92.88 383 PHE A O 1
ATOM 3125 N N . GLN A 1 384 ? -23.650 12.448 13.814 1.00 93.06 384 GLN A N 1
ATOM 3126 C CA . GLN A 1 384 ? -24.391 13.265 12.844 1.00 93.06 384 GLN A CA 1
ATOM 3127 C C . GLN A 1 384 ? -24.661 14.680 13.364 1.00 93.06 384 GLN A C 1
ATOM 3129 O O . GLN A 1 384 ? -24.543 15.644 12.607 1.00 93.06 384 GLN A O 1
ATOM 3134 N N . ARG A 1 385 ? -24.981 14.822 14.654 1.00 91.75 385 ARG A N 1
ATOM 3135 C CA . ARG A 1 385 ? -25.198 16.131 15.291 1.00 91.75 385 ARG A CA 1
ATOM 3136 C C . ARG A 1 385 ? -23.896 16.875 15.560 1.00 91.75 385 ARG A C 1
ATOM 3138 O O . ARG A 1 385 ? -23.884 18.102 15.509 1.00 91.75 385 ARG A O 1
ATOM 3145 N N . TRP A 1 386 ? -22.811 16.138 15.801 1.00 90.25 386 TRP A N 1
ATOM 3146 C CA . TRP A 1 386 ? -21.490 16.670 16.135 1.00 90.25 386 TRP A CA 1
ATOM 3147 C C . TRP A 1 386 ? -21.492 17.543 17.404 1.00 90.25 386 TRP A C 1
ATOM 3149 O O . TRP A 1 386 ? -20.752 18.521 17.494 1.00 90.25 386 TRP A O 1
ATOM 3159 N N . ASP A 1 387 ? -22.351 17.222 18.376 1.00 77.25 387 ASP A N 1
ATOM 3160 C CA . ASP A 1 387 ? -22.538 18.008 19.602 1.00 77.25 387 ASP A CA 1
ATOM 3161 C C . ASP A 1 387 ? -22.293 17.148 20.847 1.00 77.25 387 ASP A C 1
ATOM 3163 O O . ASP A 1 387 ? -22.918 16.105 21.027 1.00 77.25 387 ASP A O 1
ATOM 3167 N N . ALA A 1 388 ? -21.434 17.608 21.756 1.00 70.06 388 ALA A N 1
ATOM 3168 C CA . ALA A 1 388 ? -21.187 16.948 23.036 1.00 70.06 388 ALA A CA 1
ATOM 3169 C C . ALA A 1 388 ? -22.454 16.824 23.903 1.00 70.06 388 ALA A C 1
ATOM 3171 O O . ALA A 1 388 ? -22.575 15.861 24.658 1.00 70.06 388 ALA A O 1
ATOM 3172 N N . ASN A 1 389 ? -23.429 17.729 23.766 1.00 73.94 389 ASN A N 1
ATOM 3173 C CA . ASN A 1 389 ? -24.692 17.639 24.508 1.00 73.94 389 ASN A CA 1
ATOM 3174 C C . ASN A 1 389 ? -25.600 16.503 24.011 1.00 73.94 389 ASN A C 1
ATOM 3176 O O . ASN A 1 389 ? -26.482 16.064 24.744 1.00 73.94 389 ASN A O 1
ATOM 3180 N N . SER A 1 390 ? -25.362 15.977 22.804 1.00 72.50 390 SER A N 1
ATOM 3181 C CA . SER A 1 390 ? -26.083 14.808 22.279 1.00 72.50 390 SER A CA 1
ATOM 3182 C C . SER A 1 390 ? -25.628 13.476 22.896 1.00 72.50 390 SER A C 1
ATOM 3184 O O . SER A 1 390 ? -26.155 12.424 22.560 1.00 72.50 390 SER A O 1
ATOM 3186 N N . THR A 1 391 ? -24.683 13.508 23.845 1.00 81.19 391 THR A N 1
ATOM 3187 C CA . THR A 1 391 ? -24.111 12.310 24.486 1.00 81.19 391 THR A CA 1
ATOM 3188 C C . THR A 1 391 ? -24.782 11.907 25.803 1.00 81.19 391 THR A C 1
ATOM 3190 O O . THR A 1 391 ? -24.330 10.961 26.454 1.00 81.19 391 THR A O 1
ATOM 3193 N N . ILE A 1 392 ? -25.840 12.613 26.225 1.00 82.81 392 ILE A N 1
ATOM 3194 C CA . ILE A 1 392 ? -26.528 12.364 27.507 1.00 82.81 392 ILE A CA 1
ATOM 3195 C C . ILE A 1 392 ? -27.089 10.938 27.561 1.00 82.81 392 ILE A C 1
ATOM 3197 O O . ILE A 1 392 ? -26.975 10.280 28.592 1.00 82.81 392 ILE A O 1
ATOM 3201 N N . GLU A 1 393 ? -27.636 10.459 26.443 1.00 86.12 393 GLU A N 1
ATOM 3202 C CA . GLU A 1 393 ? -28.220 9.118 26.313 1.00 86.12 393 GLU A CA 1
ATOM 3203 C C . GLU A 1 393 ? -27.172 8.032 26.017 1.00 86.12 393 GLU A C 1
ATOM 3205 O O . GLU A 1 393 ? -27.472 6.846 26.129 1.00 86.12 393 GLU A O 1
ATOM 3210 N N . LEU A 1 394 ? -25.931 8.412 25.681 1.00 90.00 394 LEU A N 1
ATOM 3211 C CA . LEU A 1 394 ? -24.849 7.450 25.478 1.00 90.00 394 LEU A CA 1
ATOM 3212 C C . LEU A 1 394 ? -24.416 6.835 26.804 1.00 90.00 394 LEU A C 1
ATOM 3214 O O . LEU A 1 394 ? -24.251 7.537 27.807 1.00 90.00 394 LEU A O 1
ATOM 3218 N N . SER A 1 395 ? -24.126 5.534 26.765 1.00 90.31 395 SER A N 1
ATOM 3219 C CA . SER A 1 395 ? -23.403 4.863 27.839 1.00 90.31 395 SER A CA 1
ATOM 3220 C C . SER A 1 395 ? -22.022 5.490 28.040 1.00 90.31 395 SER A C 1
ATOM 3222 O O . SER A 1 395 ? -21.443 6.074 27.117 1.00 90.31 395 SER A O 1
ATOM 3224 N N . ASP A 1 396 ? -21.458 5.345 29.242 1.00 89.25 396 ASP A N 1
ATOM 3225 C CA . ASP A 1 396 ? -20.155 5.933 29.580 1.00 89.25 396 ASP A CA 1
ATOM 3226 C C . ASP A 1 396 ? -19.058 5.520 28.585 1.00 89.25 396 ASP A C 1
ATOM 3228 O O . ASP A 1 396 ? -18.242 6.346 28.176 1.00 89.25 396 ASP A O 1
ATOM 3232 N N . ARG A 1 397 ? -19.082 4.264 28.116 1.00 88.19 397 ARG A N 1
ATOM 3233 C CA . ARG A 1 397 ? -18.123 3.751 27.124 1.00 88.19 397 ARG A CA 1
ATOM 3234 C C . ARG A 1 397 ? -18.276 4.432 25.766 1.00 88.19 397 ARG A C 1
ATOM 3236 O O . ARG A 1 397 ? -17.279 4.877 25.202 1.00 88.19 397 ARG A O 1
ATOM 3243 N N . MET A 1 398 ? -19.500 4.562 25.253 1.00 91.12 398 MET A N 1
ATOM 3244 C CA . MET A 1 398 ? -19.735 5.228 23.964 1.00 91.12 398 MET A CA 1
ATOM 3245 C C . MET A 1 398 ? -19.459 6.725 24.032 1.00 91.12 398 MET A C 1
ATOM 3247 O O . MET A 1 398 ? -18.945 7.303 23.076 1.00 91.12 398 MET A O 1
ATOM 3251 N N . ARG A 1 399 ? -19.715 7.346 25.186 1.00 91.81 399 ARG A N 1
ATOM 3252 C CA . ARG A 1 399 ? -19.345 8.737 25.439 1.00 91.81 399 ARG A CA 1
ATOM 3253 C C . ARG A 1 399 ? -17.827 8.931 25.390 1.00 91.81 399 ARG A C 1
ATOM 3255 O O . ARG A 1 399 ? -17.369 9.897 24.783 1.00 91.81 399 ARG A O 1
ATOM 3262 N N . VAL A 1 400 ? -17.046 8.006 25.957 1.00 91.94 400 VAL A N 1
ATOM 3263 C CA . VAL A 1 400 ? -15.577 8.009 25.821 1.00 91.94 400 VAL A CA 1
ATOM 3264 C C . VAL A 1 400 ? -15.167 7.895 24.351 1.00 91.94 400 VAL A C 1
ATOM 3266 O O . VAL A 1 400 ? -14.403 8.738 23.889 1.00 91.94 400 VAL A O 1
ATOM 3269 N N . VAL A 1 401 ? -15.695 6.918 23.601 1.00 92.06 401 VAL A N 1
ATOM 3270 C CA . VAL A 1 401 ? -15.378 6.752 22.166 1.00 92.06 401 VAL A CA 1
ATOM 3271 C C . VAL A 1 401 ? -15.669 8.039 21.390 1.00 92.06 401 VAL A C 1
ATOM 3273 O O . VAL A 1 401 ? -14.798 8.544 20.684 1.00 92.06 401 VAL A O 1
ATOM 3276 N N . PHE A 1 402 ? -16.861 8.612 21.564 1.00 93.06 402 PHE A N 1
ATOM 3277 C CA . PHE A 1 402 ? -17.262 9.851 20.904 1.00 93.06 402 PHE A CA 1
ATOM 3278 C C . PHE A 1 402 ? -16.320 11.021 21.226 1.00 93.06 402 PHE A C 1
ATOM 3280 O O . PHE A 1 402 ? -15.848 11.709 20.318 1.00 93.06 402 PHE A O 1
ATOM 3287 N N . HIS A 1 403 ? -16.009 11.238 22.508 1.00 91.81 403 HIS A N 1
ATOM 3288 C CA . HIS A 1 403 ? -15.138 12.337 22.919 1.00 91.81 403 HIS A CA 1
ATOM 3289 C C . HIS A 1 403 ? -13.705 12.181 22.415 1.00 91.81 403 HIS A C 1
ATOM 3291 O O . HIS A 1 403 ? -13.119 13.171 21.986 1.00 91.81 403 HIS A O 1
ATOM 3297 N N . GLU A 1 404 ? -13.135 10.975 22.424 1.00 92.00 404 GLU A N 1
ATOM 3298 C CA . GLU A 1 404 ? -11.771 10.772 21.926 1.00 92.00 404 GLU A CA 1
ATOM 3299 C C . GLU A 1 404 ? -11.676 10.948 20.404 1.00 92.00 404 GLU A C 1
ATOM 3301 O O . GLU A 1 404 ? -10.716 11.557 19.924 1.00 92.00 404 GLU A O 1
ATOM 3306 N N . VAL A 1 405 ? -12.699 10.533 19.645 1.00 91.38 405 VAL A N 1
ATOM 3307 C CA . VAL A 1 405 ? -12.773 10.813 18.200 1.00 91.38 405 VAL A CA 1
ATOM 3308 C C . VAL A 1 405 ? -12.883 12.318 17.940 1.00 91.38 405 VAL A C 1
ATOM 3310 O O . VAL A 1 405 ? -12.174 12.839 17.077 1.00 91.38 405 VAL A O 1
ATOM 3313 N N . LEU A 1 406 ? -13.717 13.043 18.697 1.00 90.56 406 LEU A N 1
ATOM 3314 C CA . LEU A 1 406 ? -13.831 14.501 18.569 1.00 90.56 406 LEU A CA 1
ATOM 3315 C C . LEU A 1 406 ? -12.546 15.235 18.964 1.00 90.56 406 LEU A C 1
ATOM 3317 O O . LEU A 1 406 ? -12.149 16.174 18.280 1.00 90.56 406 LEU A O 1
ATOM 3321 N N . ASN A 1 407 ? -11.879 14.817 20.041 1.00 91.06 407 ASN A N 1
ATOM 3322 C CA . ASN A 1 407 ? -10.604 15.397 20.462 1.00 91.06 407 ASN A CA 1
ATOM 3323 C C . ASN A 1 407 ? -9.547 15.247 19.367 1.00 91.06 407 ASN A C 1
ATOM 3325 O O . ASN A 1 407 ? -8.846 16.206 19.049 1.00 91.06 407 ASN A O 1
ATOM 3329 N N . PHE A 1 408 ? -9.472 14.058 18.765 1.00 89.50 408 PHE A N 1
ATOM 3330 C CA . PHE A 1 408 ? -8.613 13.808 17.618 1.00 89.50 408 PHE A CA 1
ATOM 3331 C C . PHE A 1 408 ? -8.986 14.697 16.421 1.00 89.50 408 PHE A C 1
ATOM 3333 O O . PHE A 1 408 ? -8.105 15.322 15.838 1.00 89.50 408 PHE A O 1
ATOM 3340 N N . PHE A 1 409 ? -10.272 14.810 16.075 1.00 88.81 409 PHE A N 1
ATOM 3341 C CA . PHE A 1 409 ? -10.705 15.692 14.990 1.00 88.81 409 PHE A CA 1
ATOM 3342 C C . PHE A 1 409 ? -10.303 17.150 15.238 1.00 88.81 409 PHE A C 1
ATOM 3344 O O . PHE A 1 409 ? -9.738 17.769 14.345 1.00 88.81 409 PHE A O 1
ATOM 3351 N N . ASN A 1 410 ? -10.529 17.675 16.444 1.00 90.62 410 ASN A N 1
ATOM 3352 C CA . ASN A 1 410 ? -10.177 19.051 16.799 1.00 90.62 410 ASN A CA 1
ATOM 3353 C C . ASN A 1 410 ? -8.662 19.303 16.691 1.00 90.62 410 ASN A C 1
ATOM 3355 O O . ASN A 1 410 ? -8.239 20.385 16.284 1.00 90.62 410 ASN A O 1
ATOM 3359 N N . GLU A 1 411 ? -7.838 18.310 17.049 1.00 89.69 411 GLU A N 1
ATOM 3360 C CA . GLU A 1 411 ? -6.381 18.360 16.864 1.00 89.69 411 GLU A CA 1
ATOM 3361 C C . GLU A 1 411 ? -6.026 18.480 15.373 1.00 89.69 411 GLU A C 1
ATOM 3363 O O . GLU A 1 411 ? -5.268 19.369 14.989 1.00 89.69 411 GLU A O 1
ATOM 3368 N N . ILE A 1 412 ? -6.623 17.640 14.525 1.00 86.62 412 ILE A N 1
ATOM 3369 C CA . ILE A 1 412 ? -6.381 17.656 13.078 1.00 86.62 412 ILE A CA 1
ATOM 3370 C C . ILE A 1 412 ? -6.913 18.928 12.415 1.00 86.62 412 ILE A C 1
ATOM 3372 O O . ILE A 1 412 ? -6.216 19.512 11.593 1.00 86.62 412 ILE A O 1
ATOM 3376 N N . GLU A 1 413 ? -8.113 19.386 12.771 1.00 88.25 413 GLU A N 1
ATOM 3377 C CA . GLU A 1 413 ? -8.699 20.630 12.265 1.00 88.25 413 GLU A CA 1
ATOM 3378 C C . GLU A 1 413 ? -7.767 21.814 12.526 1.00 88.25 413 GLU A C 1
ATOM 3380 O O . GLU A 1 413 ? -7.489 22.602 11.619 1.00 88.25 413 GLU A O 1
ATOM 3385 N N . LYS A 1 414 ? -7.235 21.914 13.748 1.00 89.75 414 LYS A N 1
ATOM 3386 C CA . LYS A 1 414 ? -6.270 22.953 14.100 1.00 89.75 414 LYS A CA 1
ATOM 3387 C C . LYS A 1 414 ? -5.035 22.886 13.199 1.00 89.75 414 LYS A C 1
ATOM 3389 O O . LYS A 1 414 ? -4.661 23.903 12.615 1.00 89.75 414 LYS A O 1
ATOM 3394 N N . ASP A 1 415 ? -4.446 21.703 13.048 1.00 86.00 415 ASP A N 1
ATOM 3395 C CA . ASP A 1 415 ? -3.250 21.511 12.225 1.00 86.00 415 ASP A CA 1
ATOM 3396 C C . ASP A 1 415 ? -3.524 21.813 10.736 1.00 86.00 415 ASP A C 1
ATOM 3398 O O . ASP A 1 415 ? -2.683 22.398 10.053 1.00 86.00 415 ASP A O 1
ATOM 3402 N N . MET A 1 416 ? -4.718 21.483 10.227 1.00 81.69 416 MET A N 1
ATOM 3403 C CA . MET A 1 416 ? -5.157 21.825 8.868 1.00 81.69 416 MET A CA 1
ATOM 3404 C C . MET A 1 416 ? -5.261 23.335 8.668 1.00 81.69 416 MET A C 1
ATOM 3406 O O . MET A 1 416 ? -4.778 23.853 7.661 1.00 81.69 416 MET A O 1
ATOM 3410 N N . ILE A 1 417 ? -5.879 24.048 9.612 1.00 85.06 417 ILE A N 1
ATOM 3411 C CA . ILE A 1 417 ? -6.040 25.503 9.544 1.00 85.06 417 ILE A CA 1
ATOM 3412 C C . ILE A 1 417 ? -4.671 26.189 9.606 1.00 85.06 417 ILE A C 1
ATOM 3414 O O . ILE A 1 417 ? -4.382 27.046 8.769 1.00 85.06 417 ILE A O 1
ATOM 3418 N N . GLU A 1 418 ? -3.804 25.783 10.538 1.00 84.56 418 GLU A N 1
ATOM 3419 C CA . GLU A 1 418 ? -2.439 26.314 10.672 1.00 84.56 418 GLU A CA 1
ATOM 3420 C C . GLU A 1 418 ? -1.572 26.003 9.437 1.00 84.56 418 GLU A C 1
ATOM 3422 O O . GLU A 1 418 ? -0.769 26.838 9.012 1.00 84.56 418 GLU A O 1
ATOM 3427 N N . GLY A 1 419 ? -1.778 24.842 8.808 1.00 78.31 419 GLY A N 1
ATOM 3428 C CA . GLY A 1 419 ? -1.142 24.438 7.551 1.00 78.31 419 GLY A CA 1
ATOM 3429 C C . GLY A 1 419 ? -1.693 25.128 6.293 1.00 78.31 419 GLY A C 1
ATOM 3430 O O . GLY A 1 419 ? -1.100 25.008 5.217 1.00 78.31 419 GLY A O 1
ATOM 3431 N N . GLY A 1 420 ? -2.795 25.879 6.406 1.00 78.62 420 GLY A N 1
ATOM 3432 C CA . GLY A 1 420 ? -3.456 26.580 5.299 1.00 78.62 420 GLY A CA 1
ATOM 3433 C C . GLY A 1 420 ? -4.491 25.753 4.523 1.00 78.62 420 GLY A C 1
ATOM 3434 O O . GLY A 1 420 ? -5.026 26.240 3.530 1.00 78.62 420 GLY A O 1
ATOM 3435 N N . ASN A 1 421 ? -4.820 24.538 4.969 1.00 79.81 421 ASN A N 1
ATOM 3436 C CA . ASN A 1 421 ? -5.856 23.676 4.392 1.00 79.81 421 ASN A CA 1
ATOM 3437 C C . ASN A 1 421 ? -7.232 23.905 5.050 1.00 79.81 421 ASN A C 1
ATOM 3439 O O . ASN A 1 421 ? -7.863 22.990 5.580 1.00 79.81 421 ASN A O 1
ATOM 3443 N N . VAL A 1 422 ? -7.724 25.143 5.009 1.00 82.38 422 VAL A N 1
ATOM 3444 C CA . VAL A 1 422 ? -9.048 25.479 5.566 1.00 82.38 422 VAL A CA 1
ATOM 3445 C C . VAL A 1 422 ? -10.176 24.807 4.766 1.00 82.38 422 VAL A C 1
ATOM 3447 O O . VAL A 1 422 ? -11.189 24.406 5.333 1.00 82.38 422 VAL A O 1
ATOM 3450 N N . ALA A 1 423 ? -9.989 24.635 3.452 1.00 80.62 423 ALA A N 1
ATOM 3451 C CA . ALA A 1 423 ? -10.989 24.047 2.559 1.00 80.62 423 ALA A CA 1
ATOM 3452 C C . ALA A 1 423 ? -11.269 22.560 2.839 1.00 80.62 423 ALA A C 1
ATOM 3454 O O . ALA A 1 423 ? -12.367 22.092 2.549 1.00 80.62 423 ALA A O 1
ATOM 3455 N N . GLY A 1 424 ? -10.309 21.821 3.405 1.00 80.69 424 GLY A N 1
ATOM 3456 C CA . GLY A 1 424 ? -10.466 20.395 3.690 1.00 80.69 424 GLY A CA 1
ATOM 3457 C C . GLY A 1 424 ? -11.214 20.076 4.984 1.00 80.69 424 GLY A C 1
ATOM 3458 O O . GLY A 1 424 ? -11.682 18.949 5.139 1.00 80.69 424 GLY A O 1
ATOM 3459 N N . VAL A 1 425 ? -11.330 21.030 5.917 1.00 84.81 425 VAL A N 1
ATOM 3460 C CA . VAL A 1 425 ? -11.932 20.793 7.244 1.00 84.81 425 VAL A CA 1
ATOM 3461 C C . VAL A 1 425 ? -13.383 20.291 7.143 1.00 84.81 425 VAL A C 1
ATOM 3463 O O . VAL A 1 425 ? -13.691 19.267 7.761 1.00 84.81 425 VAL A O 1
ATOM 3466 N N . PRO A 1 426 ? -14.280 20.915 6.345 1.00 85.31 426 PRO A N 1
ATOM 3467 C CA . PRO A 1 426 ? -15.651 20.425 6.194 1.00 85.31 426 PRO A CA 1
ATOM 3468 C C . PRO A 1 426 ? -15.707 19.008 5.614 1.00 85.31 426 PRO A C 1
ATOM 3470 O O . PRO A 1 426 ? -16.447 18.168 6.120 1.00 85.31 426 PRO A O 1
ATOM 3473 N N . SER A 1 427 ? -14.874 18.725 4.611 1.00 81.31 427 SER A N 1
ATOM 3474 C CA . SER A 1 427 ? -14.798 17.416 3.956 1.00 81.31 427 SER A CA 1
ATOM 3475 C C . SER A 1 427 ? -14.324 16.326 4.917 1.00 81.31 427 SER A C 1
ATOM 3477 O O . SER A 1 427 ? -14.848 15.214 4.907 1.00 81.31 427 SER A O 1
ATOM 3479 N N . PHE A 1 428 ? -13.358 16.637 5.789 1.00 82.19 428 PHE A N 1
ATOM 3480 C CA . PHE A 1 428 ? -12.883 15.698 6.803 1.00 82.19 428 PHE A CA 1
ATOM 3481 C C . PHE A 1 428 ? -13.967 15.377 7.840 1.00 82.19 428 PHE A C 1
ATOM 3483 O O . PHE A 1 428 ? -14.147 14.214 8.207 1.00 82.19 428 PHE A O 1
ATOM 3490 N N . LYS A 1 429 ? -14.742 16.385 8.261 1.00 86.88 429 LYS A N 1
ATOM 3491 C CA . LYS A 1 429 ? -15.889 16.193 9.158 1.00 86.88 429 LYS A CA 1
ATOM 3492 C C . LYS A 1 429 ? -16.957 15.304 8.524 1.00 86.88 429 LYS A C 1
ATOM 3494 O O . LYS A 1 429 ? -17.369 14.318 9.133 1.00 86.88 429 LYS A O 1
ATOM 3499 N N . GLU A 1 430 ? -17.387 15.635 7.307 1.00 85.38 430 GLU A N 1
ATOM 3500 C CA . GLU A 1 430 ? -18.402 14.872 6.570 1.00 85.38 430 GLU A CA 1
ATOM 3501 C C . GLU A 1 430 ? -17.991 13.404 6.419 1.00 85.38 430 GLU A C 1
ATOM 3503 O O . GLU A 1 430 ? -18.799 12.494 6.596 1.00 85.38 430 GLU A O 1
ATOM 3508 N N . LEU A 1 431 ? -16.707 13.156 6.184 1.00 81.38 431 LEU A N 1
ATOM 3509 C CA . LEU A 1 431 ? -16.181 11.813 6.027 1.00 81.38 431 LEU A CA 1
ATOM 3510 C C . LEU A 1 431 ? -16.296 10.962 7.299 1.00 81.38 431 LEU A C 1
ATOM 3512 O O . LEU A 1 431 ? -16.683 9.798 7.215 1.00 81.38 431 LEU A O 1
ATOM 3516 N N . ILE A 1 432 ? -16.027 11.532 8.477 1.00 85.88 432 ILE A N 1
ATOM 3517 C CA . ILE A 1 432 ? -16.236 10.836 9.758 1.00 85.88 432 ILE A CA 1
ATOM 3518 C C . ILE A 1 432 ? -17.727 10.526 9.958 1.00 85.88 432 ILE A C 1
ATOM 3520 O O . ILE A 1 432 ? -18.081 9.446 10.440 1.00 85.88 432 ILE A O 1
ATOM 3524 N N . GLN A 1 433 ? -18.615 11.438 9.554 1.00 89.44 433 GLN A N 1
ATOM 3525 C CA . GLN A 1 433 ? -20.063 11.231 9.638 1.00 89.44 433 GLN A CA 1
ATOM 3526 C C . GLN A 1 433 ? -20.550 10.119 8.702 1.00 89.44 433 GLN A C 1
ATOM 3528 O O . GLN A 1 433 ? -21.388 9.312 9.110 1.00 89.44 433 GLN A O 1
ATOM 3533 N N . VAL A 1 434 ? -20.037 10.065 7.470 1.00 87.31 434 VAL A N 1
ATOM 3534 C CA . VAL A 1 434 ? -20.347 9.013 6.489 1.00 87.31 434 VAL A CA 1
ATOM 3535 C C . VAL A 1 434 ? -19.822 7.663 6.966 1.00 87.31 434 VAL A C 1
ATOM 3537 O O . VAL A 1 434 ? -20.580 6.699 6.997 1.00 87.31 434 VAL A O 1
ATOM 3540 N N . GLN A 1 435 ? -18.580 7.605 7.442 1.00 85.62 435 GLN A N 1
ATOM 3541 C CA . GLN A 1 435 ? -17.971 6.366 7.920 1.00 85.62 435 GLN A CA 1
ATOM 3542 C C . GLN A 1 435 ? -18.744 5.749 9.096 1.00 85.62 435 GLN A C 1
ATOM 3544 O O . GLN A 1 435 ? -18.936 4.539 9.131 1.00 85.62 435 GLN A O 1
ATOM 3549 N N . ASN A 1 436 ? -19.253 6.561 10.030 1.00 90.25 436 ASN A N 1
ATOM 3550 C CA . ASN A 1 436 ? -20.109 6.057 11.113 1.00 90.25 436 ASN A CA 1
ATOM 3551 C C . ASN A 1 436 ? -21.437 5.476 10.597 1.00 90.25 436 ASN A C 1
ATOM 3553 O O . ASN A 1 436 ? -21.890 4.447 11.095 1.00 90.25 436 ASN A O 1
ATOM 3557 N N . LYS A 1 437 ? -22.047 6.086 9.569 1.00 92.00 437 LYS A N 1
ATOM 3558 C CA . LYS A 1 437 ? -23.244 5.518 8.921 1.00 92.00 437 LYS A CA 1
ATOM 3559 C C . LYS A 1 437 ? -22.940 4.184 8.248 1.00 92.00 437 LYS A C 1
ATOM 3561 O O . LYS A 1 437 ? -23.750 3.264 8.348 1.00 92.00 437 LYS A O 1
ATOM 3566 N N . ASP A 1 438 ? -21.803 4.092 7.565 1.00 88.81 438 ASP A N 1
ATOM 3567 C CA . ASP A 1 438 ? -21.395 2.886 6.847 1.00 88.81 438 ASP A CA 1
ATOM 3568 C C . ASP A 1 438 ? -21.085 1.737 7.821 1.00 88.81 438 ASP A C 1
ATOM 3570 O O . ASP A 1 438 ? -21.590 0.632 7.620 1.00 88.81 438 ASP A O 1
ATOM 3574 N N . LEU A 1 439 ? -20.390 2.011 8.934 1.00 87.00 439 LEU A N 1
ATOM 3575 C CA . LEU A 1 439 ? -20.175 1.043 10.022 1.00 87.00 439 LEU A CA 1
ATOM 3576 C C . LEU A 1 439 ? -21.501 0.565 10.634 1.00 87.00 439 LEU A C 1
ATOM 3578 O O . LEU A 1 439 ? -21.740 -0.637 10.738 1.00 87.00 439 LEU A O 1
ATOM 3582 N N . LEU A 1 440 ? -22.419 1.481 10.967 1.00 90.19 440 LEU A N 1
ATOM 3583 C CA . LEU A 1 440 ? -23.734 1.106 11.501 1.00 90.19 440 LEU A CA 1
ATOM 3584 C C . LEU A 1 440 ? -24.526 0.232 10.516 1.00 90.19 440 LEU A C 1
ATOM 3586 O O . LEU A 1 440 ? -25.219 -0.704 10.918 1.00 90.19 440 LEU A O 1
ATOM 3590 N N . LYS A 1 441 ? -24.443 0.532 9.215 1.00 90.00 441 LYS A N 1
ATOM 3591 C CA . LYS A 1 441 ? -25.103 -0.253 8.167 1.00 90.00 441 LYS A CA 1
ATOM 3592 C C . LYS A 1 441 ? -24.515 -1.661 8.071 1.00 90.00 441 LYS A C 1
ATOM 3594 O O . LYS A 1 441 ? -25.283 -2.614 7.941 1.00 90.00 441 LYS A O 1
ATOM 3599 N N . GLU A 1 442 ? -23.194 -1.800 8.157 1.00 84.44 442 GLU A N 1
ATOM 3600 C CA . GLU A 1 442 ? -22.512 -3.099 8.171 1.00 84.44 442 GLU A CA 1
ATOM 3601 C C . GLU A 1 442 ? -22.920 -3.939 9.386 1.00 84.44 442 GLU A C 1
ATOM 3603 O O . GLU A 1 442 ? -23.297 -5.103 9.221 1.00 84.44 442 GLU A O 1
ATOM 3608 N N . VAL A 1 443 ? -22.967 -3.339 10.581 1.00 83.31 443 VAL A N 1
ATOM 3609 C CA . VAL A 1 443 ? -23.456 -4.004 11.801 1.00 83.31 443 VAL A CA 1
ATOM 3610 C C . VAL A 1 443 ? -24.901 -4.465 11.628 1.00 83.31 443 VAL A C 1
ATOM 3612 O O . VAL A 1 443 ? -25.210 -5.629 11.877 1.00 83.31 443 VAL A O 1
ATOM 3615 N N . LYS A 1 444 ? -25.792 -3.598 11.127 1.00 84.69 444 LYS A N 1
ATOM 3616 C CA . LYS A 1 444 ? -27.199 -3.954 10.877 1.00 84.69 444 LYS A CA 1
ATOM 3617 C C . LYS A 1 444 ? -27.328 -5.144 9.935 1.00 84.69 444 LYS A C 1
ATOM 3619 O O . LYS A 1 444 ? -28.089 -6.054 10.234 1.00 84.69 444 LYS A O 1
ATOM 3624 N N . VAL A 1 445 ? -26.577 -5.164 8.831 1.00 77.56 445 VAL A N 1
ATOM 3625 C CA . VAL A 1 445 ? -26.573 -6.296 7.888 1.00 77.56 445 VAL A CA 1
ATOM 3626 C C . VAL A 1 445 ? -26.028 -7.565 8.538 1.00 77.56 445 VAL A C 1
ATOM 3628 O O . VAL A 1 445 ? -26.571 -8.640 8.306 1.00 77.56 445 VAL A O 1
ATOM 3631 N N . THR A 1 446 ? -25.003 -7.447 9.379 1.00 70.69 446 THR A N 1
ATOM 3632 C CA . THR A 1 446 ? -24.393 -8.582 10.087 1.00 70.69 446 THR A CA 1
ATOM 3633 C C . THR A 1 446 ? -25.320 -9.174 11.154 1.00 70.69 446 THR A C 1
ATOM 3635 O O . THR A 1 446 ? -25.266 -10.375 11.413 1.00 70.69 446 THR A O 1
ATOM 3638 N N . LEU A 1 447 ? -26.195 -8.355 11.745 1.00 71.00 447 LEU A N 1
ATOM 3639 C CA . LEU A 1 447 ? -27.208 -8.780 12.715 1.00 71.00 447 LEU A CA 1
ATOM 3640 C C . LEU A 1 447 ? -28.468 -9.376 12.070 1.00 71.00 447 LEU A C 1
ATOM 3642 O O . LEU A 1 447 ? -29.250 -10.026 12.765 1.00 71.00 447 LEU A O 1
ATOM 3646 N N . LEU A 1 448 ? -28.691 -9.182 10.765 1.00 68.88 448 LEU A N 1
ATOM 3647 C CA . LEU A 1 448 ? -29.786 -9.858 10.070 1.00 68.88 448 LEU A CA 1
ATOM 3648 C C . LEU A 1 448 ? -29.520 -11.368 10.054 1.00 68.88 448 LEU A C 1
ATOM 3650 O O . LEU A 1 448 ? -28.475 -11.826 9.606 1.00 68.88 448 LEU A O 1
ATOM 3654 N N . GLU A 1 449 ? -30.520 -12.170 10.428 1.00 53.66 449 GLU A N 1
ATOM 3655 C CA . GLU A 1 449 ? -30.447 -13.640 10.328 1.00 53.66 449 GLU A CA 1
ATOM 3656 C C . GLU A 1 449 ? -30.308 -14.135 8.872 1.00 53.66 449 GLU A C 1
ATOM 3658 O O . GLU A 1 449 ? -30.043 -15.312 8.616 1.00 53.66 449 GLU A O 1
ATOM 3663 N N . LYS A 1 450 ? -30.487 -13.236 7.893 1.00 57.50 450 LYS A N 1
ATOM 3664 C CA . LYS A 1 450 ? -30.339 -13.523 6.470 1.00 57.50 450 LYS A CA 1
ATOM 3665 C C . LYS A 1 450 ? -28.938 -13.169 5.976 1.00 57.50 450 LYS A C 1
ATOM 3667 O O . LYS A 1 450 ? -28.559 -12.013 5.845 1.00 57.50 450 LYS A O 1
ATOM 3672 N N . ILE A 1 451 ? -28.251 -14.215 5.554 1.00 57.44 451 ILE A N 1
ATOM 3673 C CA . ILE A 1 451 ? -26.990 -14.213 4.818 1.00 57.44 451 ILE A CA 1
ATOM 3674 C C . ILE A 1 451 ? -27.072 -13.346 3.534 1.00 57.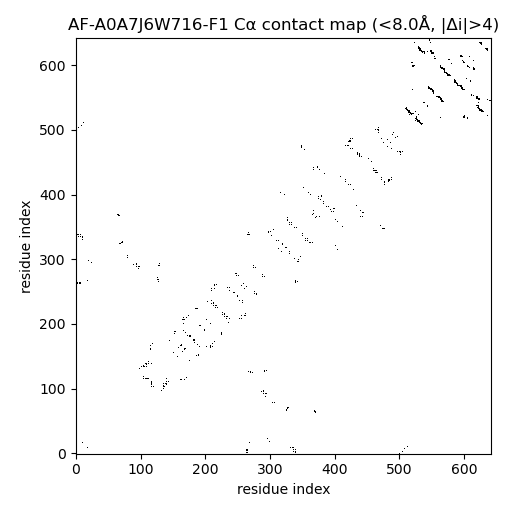44 451 ILE A C 1
ATOM 3676 O O . ILE A 1 451 ? -27.888 -13.665 2.659 1.00 57.44 451 ILE A O 1
ATOM 3680 N N . PRO A 1 452 ? -26.229 -12.303 3.364 1.00 66.69 452 PRO A N 1
ATOM 3681 C CA . PRO A 1 452 ? -26.201 -11.488 2.145 1.00 66.69 452 PRO A CA 1
ATOM 3682 C C . PRO A 1 452 ? -25.532 -12.217 0.965 1.00 66.69 452 PRO A C 1
ATOM 3684 O O . PRO A 1 452 ? -24.751 -13.159 1.144 1.00 66.69 452 PRO A O 1
ATOM 3687 N N . THR A 1 453 ? -25.820 -11.783 -0.268 1.00 73.69 453 THR A N 1
ATOM 3688 C CA . THR A 1 453 ? -25.004 -12.166 -1.434 1.00 73.69 453 THR A CA 1
ATOM 3689 C C . THR A 1 453 ? -23.641 -11.459 -1.386 1.00 73.69 453 THR A C 1
ATOM 3691 O O . THR A 1 453 ? -23.463 -10.512 -0.625 1.00 73.69 453 THR A O 1
ATOM 3694 N N . LEU A 1 454 ? -22.659 -11.898 -2.188 1.00 69.12 454 LEU A N 1
ATOM 3695 C CA . LEU A 1 454 ? -21.359 -11.211 -2.258 1.00 69.12 454 LEU A CA 1
ATOM 3696 C C . LEU A 1 454 ? -21.515 -9.758 -2.731 1.00 69.12 454 LEU A C 1
ATOM 3698 O O . LEU A 1 454 ? -20.845 -8.873 -2.215 1.00 69.12 454 LEU A O 1
ATOM 3702 N N . GLU A 1 455 ? -22.404 -9.519 -3.693 1.00 76.50 455 GLU A N 1
ATOM 3703 C CA . GLU A 1 455 ? -22.693 -8.178 -4.202 1.00 76.50 455 GLU A CA 1
ATOM 3704 C C . GLU A 1 455 ? -23.340 -7.305 -3.120 1.00 76.50 455 GLU A C 1
ATOM 3706 O O . GLU A 1 455 ? -22.869 -6.195 -2.871 1.00 76.50 455 GLU A O 1
ATOM 3711 N N . ASP A 1 456 ? -24.336 -7.840 -2.405 1.00 77.38 456 ASP A N 1
ATOM 3712 C CA . ASP A 1 456 ? -24.983 -7.131 -1.296 1.00 77.38 456 ASP A CA 1
ATOM 3713 C C . ASP A 1 456 ? -23.987 -6.825 -0.170 1.00 77.38 456 ASP A C 1
ATOM 3715 O O . ASP A 1 456 ? -23.968 -5.704 0.336 1.00 77.38 456 ASP A O 1
ATOM 3719 N N . TRP A 1 457 ? -23.128 -7.788 0.190 1.00 79.56 457 TRP A N 1
ATOM 3720 C CA . TRP A 1 457 ? -22.072 -7.601 1.186 1.00 79.56 457 TRP A CA 1
ATOM 3721 C C . TRP A 1 457 ? -21.117 -6.487 0.767 1.00 79.56 457 TRP A C 1
ATOM 3723 O O . TRP A 1 457 ? -20.978 -5.508 1.493 1.00 79.56 457 TRP A O 1
ATOM 3733 N N . LEU A 1 458 ? -20.532 -6.579 -0.432 1.00 79.88 458 LEU A N 1
ATOM 3734 C CA . LEU A 1 458 ? -19.577 -5.585 -0.925 1.00 79.88 458 LEU A CA 1
ATOM 3735 C C . LEU A 1 458 ? -20.203 -4.191 -1.058 1.00 79.88 458 LEU A C 1
ATOM 3737 O O . LEU A 1 458 ? -19.516 -3.199 -0.829 1.00 79.88 458 LEU A O 1
ATOM 3741 N N . SER A 1 459 ? -21.502 -4.090 -1.357 1.00 83.56 459 SER A N 1
ATOM 3742 C CA . SER A 1 459 ? -22.211 -2.802 -1.412 1.00 83.56 459 SER A CA 1
ATOM 3743 C C . SER A 1 459 ? -22.260 -2.060 -0.066 1.00 83.56 459 SER A C 1
ATOM 3745 O O . SER A 1 459 ? -22.500 -0.850 -0.036 1.00 83.56 459 SER A O 1
ATOM 3747 N N . VAL A 1 460 ? -22.041 -2.773 1.043 1.00 83.75 460 VAL A N 1
ATOM 3748 C CA . VAL A 1 460 ? -22.031 -2.232 2.409 1.00 83.75 460 VAL A CA 1
ATOM 3749 C C . VAL A 1 460 ? -20.624 -2.228 2.998 1.00 83.75 460 VAL A C 1
ATOM 3751 O O . VAL A 1 460 ? -20.214 -1.225 3.571 1.00 83.75 460 VAL A O 1
ATOM 3754 N N . SER A 1 461 ? -19.864 -3.302 2.792 1.00 80.25 461 SER A N 1
ATOM 3755 C CA . SER A 1 461 ? -18.549 -3.501 3.394 1.00 80.25 461 SER A CA 1
ATOM 3756 C C . SER A 1 461 ? -17.422 -2.747 2.678 1.00 80.25 461 SER A C 1
ATOM 3758 O O . SER A 1 461 ? -16.351 -2.551 3.240 1.00 80.25 461 SER A O 1
ATOM 3760 N N . VAL A 1 462 ? -17.587 -2.384 1.398 1.00 81.44 462 VAL A N 1
ATOM 3761 C CA . VAL A 1 462 ? -16.582 -1.577 0.679 1.00 81.44 462 VAL A CA 1
ATOM 3762 C C . VAL A 1 462 ? -16.589 -0.127 1.173 1.00 81.44 462 VAL A C 1
ATOM 3764 O O . VAL A 1 462 ? -15.513 0.357 1.516 1.00 81.44 462 VAL A O 1
ATOM 3767 N N . PRO A 1 463 ? -17.749 0.558 1.279 1.00 81.75 463 PRO A N 1
ATOM 3768 C CA . PRO A 1 463 ? -17.816 1.882 1.900 1.00 81.75 463 PRO A CA 1
ATOM 3769 C C . PRO A 1 463 ? -17.254 1.932 3.327 1.00 81.75 463 PRO A C 1
ATOM 3771 O O . PRO A 1 463 ? -16.598 2.906 3.682 1.00 81.75 463 PRO A O 1
ATOM 3774 N N . SER A 1 464 ? -17.443 0.875 4.123 1.00 79.19 464 SER A N 1
ATOM 3775 C CA . SER A 1 464 ? -16.944 0.815 5.500 1.00 79.19 464 SER A CA 1
ATOM 3776 C C . SER A 1 464 ? -15.457 0.457 5.622 1.00 79.19 464 SER A C 1
ATOM 3778 O O . SER A 1 464 ? -14.860 0.751 6.654 1.00 79.19 464 SER A O 1
ATOM 3780 N N . ALA A 1 465 ? -14.816 -0.092 4.577 1.00 71.00 465 ALA A N 1
ATOM 3781 C CA . ALA A 1 465 ? -13.399 -0.492 4.566 1.00 71.00 465 ALA A CA 1
ATOM 3782 C C . ALA A 1 465 ? -12.389 0.678 4.572 1.00 71.00 465 ALA A C 1
ATOM 3784 O O . ALA A 1 465 ? -11.186 0.472 4.389 1.00 71.00 465 ALA A O 1
ATOM 3785 N N . VAL A 1 466 ? -12.870 1.892 4.859 1.00 62.84 466 VAL A N 1
ATOM 3786 C CA . VAL A 1 466 ? -12.090 3.071 5.270 1.00 62.84 466 VAL A CA 1
ATOM 3787 C C . VAL A 1 466 ? -11.252 3.703 4.143 1.00 62.84 466 VAL A C 1
ATOM 3789 O O . VAL A 1 466 ? -10.369 4.519 4.393 1.00 62.84 466 VAL A O 1
ATOM 3792 N N . GLY A 1 467 ? -11.500 3.372 2.873 1.00 56.75 467 GLY A N 1
ATOM 3793 C CA . GLY A 1 467 ? -10.595 3.751 1.784 1.00 56.75 467 GLY A CA 1
ATOM 3794 C C . GLY A 1 467 ? -10.652 5.229 1.328 1.00 56.75 467 GLY A C 1
ATOM 3795 O O . GLY A 1 467 ? -9.630 5.803 0.937 1.00 56.75 467 GLY A O 1
ATOM 3796 N N . SER A 1 468 ? -11.777 5.924 1.516 1.00 57.09 468 SER A N 1
ATOM 3797 C CA . SER A 1 468 ? -11.908 7.364 1.230 1.00 57.09 468 SER A CA 1
ATOM 3798 C C . SER A 1 468 ? -11.111 8.277 2.182 1.00 57.09 468 SER A C 1
ATOM 3800 O O . SER A 1 468 ? -10.772 9.405 1.821 1.00 57.09 468 SER A O 1
ATOM 3802 N N . LEU A 1 469 ? -10.743 7.788 3.372 1.00 57.72 469 LEU A N 1
ATOM 3803 C CA . LEU A 1 469 ? -9.967 8.518 4.389 1.00 57.72 469 LEU A CA 1
ATOM 3804 C C . LEU A 1 469 ? -8.479 8.691 4.034 1.00 57.72 469 LEU A C 1
ATOM 3806 O O . LEU A 1 469 ? -7.828 9.605 4.544 1.00 57.72 469 LEU A O 1
ATOM 3810 N N . PHE A 1 470 ? -7.953 7.902 3.091 1.00 54.34 470 PHE A N 1
ATOM 3811 C CA . PHE A 1 470 ? -6.553 7.991 2.656 1.00 54.34 470 PHE A CA 1
ATOM 3812 C C . PHE A 1 470 ? -6.247 9.183 1.745 1.00 54.34 470 PHE A C 1
ATOM 3814 O O . PHE A 1 470 ? -5.097 9.617 1.702 1.00 54.34 470 PHE A O 1
ATOM 3821 N N . TYR A 1 471 ? -7.249 9.746 1.063 1.00 55.00 471 TYR A N 1
ATOM 3822 C CA . TYR A 1 471 ? -7.073 10.918 0.191 1.00 55.00 471 TYR A CA 1
ATOM 3823 C C . TYR A 1 471 ? -7.134 12.246 0.946 1.00 55.00 471 TYR A C 1
ATOM 3825 O O . TYR A 1 471 ? -6.525 13.232 0.539 1.00 55.00 471 TYR A O 1
ATOM 3833 N N . VAL A 1 472 ? -7.863 12.286 2.063 1.00 50.78 472 VAL A N 1
ATOM 3834 C CA . VAL A 1 472 ? -8.048 13.513 2.850 1.00 50.78 472 VAL A CA 1
ATOM 3835 C C . VAL A 1 472 ? -6.774 13.882 3.617 1.00 50.78 472 VAL A C 1
ATOM 3837 O O . VAL A 1 472 ? -6.439 15.059 3.728 1.00 50.78 472 VAL A O 1
ATOM 3840 N N . LEU A 1 473 ? -5.995 12.888 4.057 1.00 56.25 473 LEU A N 1
ATOM 3841 C CA . LEU A 1 473 ? -4.734 13.111 4.774 1.00 56.25 473 LEU A CA 1
ATOM 3842 C C . LEU A 1 473 ? -3.513 13.311 3.877 1.00 56.25 473 LEU A C 1
ATOM 3844 O O . LEU A 1 473 ? -2.530 13.918 4.304 1.00 56.25 473 LEU A O 1
ATOM 3848 N N . SER A 1 474 ? -3.571 12.867 2.622 1.00 51.81 474 SER A N 1
ATOM 3849 C CA . SER A 1 474 ? -2.467 13.036 1.677 1.00 51.81 474 SER A CA 1
ATOM 3850 C C . SER A 1 474 ? -2.205 14.489 1.280 1.00 51.81 474 SER A C 1
ATOM 3852 O O . SER A 1 474 ? -1.132 14.796 0.761 1.00 51.81 474 SER A O 1
ATOM 3854 N N . TYR A 1 475 ? -3.155 15.392 1.550 1.00 52.41 475 TYR A N 1
ATOM 3855 C CA . TYR A 1 475 ? -3.109 16.775 1.077 1.00 52.41 475 TYR A CA 1
ATOM 3856 C C . TYR A 1 475 ? -3.163 17.847 2.161 1.00 52.41 475 TYR A C 1
ATOM 3858 O O . TYR A 1 475 ? -2.996 19.014 1.828 1.00 52.41 475 TYR A O 1
ATOM 3866 N N . MET A 1 476 ? -3.256 17.506 3.452 1.00 54.88 476 MET A N 1
ATOM 3867 C CA . MET A 1 476 ? -3.371 18.535 4.502 1.00 54.88 476 MET A CA 1
ATOM 3868 C C . MET A 1 476 ? -2.168 19.477 4.630 1.00 54.88 476 MET A C 1
ATOM 3870 O O . MET A 1 476 ? -2.299 20.537 5.228 1.00 54.88 476 MET A O 1
ATOM 3874 N N . ASN A 1 477 ? -1.031 19.128 4.020 1.00 52.25 477 ASN A N 1
ATOM 3875 C CA . ASN A 1 477 ? 0.179 19.953 3.994 1.00 52.25 477 ASN A CA 1
ATOM 3876 C C . ASN A 1 477 ? 0.703 20.241 2.574 1.00 52.25 477 ASN A C 1
ATOM 3878 O O . ASN A 1 477 ? 1.780 20.818 2.425 1.00 52.25 477 ASN A O 1
ATOM 3882 N N . SER A 1 478 ? -0.031 19.852 1.523 1.00 57.81 478 SER A N 1
ATOM 3883 C CA . SER A 1 478 ? 0.294 20.256 0.151 1.00 57.81 478 SER A CA 1
ATOM 3884 C C . SER A 1 478 ? -0.565 21.457 -0.215 1.00 57.81 478 SER A C 1
ATOM 3886 O O . SER A 1 478 ? -1.718 21.297 -0.613 1.00 57.81 478 SER A O 1
ATOM 3888 N N . LYS A 1 479 ? -0.003 22.665 -0.094 1.00 60.78 479 LYS A N 1
ATOM 3889 C CA . LYS A 1 479 ? -0.696 23.918 -0.454 1.00 60.78 479 LYS A CA 1
ATOM 3890 C C . LYS A 1 479 ? -1.294 23.890 -1.866 1.00 60.78 479 LYS A C 1
ATOM 3892 O O . LYS A 1 479 ? -2.274 24.572 -2.118 1.00 60.78 479 LYS A O 1
ATOM 3897 N N . GLU A 1 480 ? -0.700 23.111 -2.766 1.00 66.12 480 GLU A N 1
ATOM 3898 C CA . GLU A 1 480 ? -1.109 22.997 -4.166 1.00 66.12 480 GLU A CA 1
ATOM 3899 C C . GLU A 1 480 ? -2.324 22.079 -4.378 1.00 66.12 480 GLU A C 1
ATOM 3901 O O . GLU A 1 480 ? -3.114 22.309 -5.286 1.00 66.12 480 GLU A O 1
ATOM 3906 N N . LEU A 1 481 ? -2.501 21.055 -3.535 1.00 68.44 481 LEU A N 1
ATOM 3907 C CA . LEU A 1 481 ? -3.526 20.012 -3.718 1.00 68.44 481 LEU A CA 1
ATOM 3908 C C . LEU A 1 481 ? -4.657 20.085 -2.679 1.00 68.44 481 LEU A C 1
ATOM 3910 O O . LEU A 1 481 ? -5.672 19.409 -2.817 1.00 68.44 481 LEU A O 1
ATOM 3914 N N . ALA A 1 482 ? -4.504 20.932 -1.662 1.00 74.06 482 ALA A N 1
ATOM 3915 C CA . ALA A 1 482 ? -5.504 21.259 -0.649 1.00 74.06 482 ALA A CA 1
ATOM 3916 C C . ALA A 1 482 ? -6.566 22.255 -1.165 1.00 74.06 482 ALA A C 1
ATOM 3918 O O . ALA A 1 482 ? -6.832 23.280 -0.534 1.00 74.06 482 ALA A O 1
ATOM 3919 N N . THR A 1 483 ? -7.149 21.990 -2.335 1.00 78.06 483 THR A N 1
ATOM 3920 C CA . THR A 1 483 ?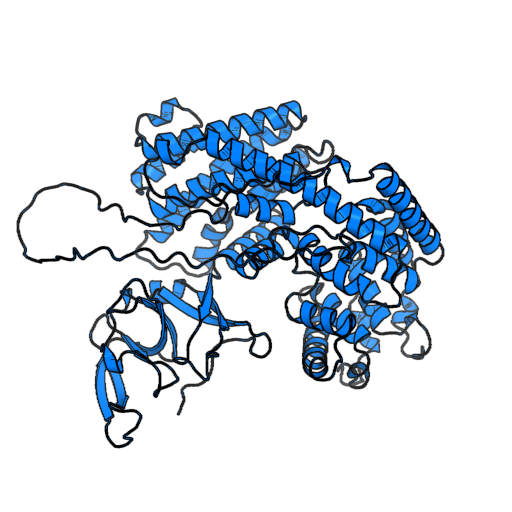 -8.134 22.875 -2.975 1.00 78.06 483 THR A CA 1
ATOM 3921 C C . THR A 1 483 ? -9.542 22.305 -2.879 1.00 78.06 483 THR A C 1
ATOM 3923 O O . THR A 1 483 ? -9.745 21.090 -2.811 1.00 78.06 483 THR A O 1
ATOM 3926 N N . LYS A 1 484 ? -10.543 23.190 -2.887 1.00 79.31 484 LYS A N 1
ATOM 3927 C CA . LYS A 1 484 ? -11.951 22.787 -2.829 1.00 79.31 484 LYS A CA 1
ATOM 3928 C C . LYS A 1 484 ? -12.313 21.883 -4.009 1.00 79.31 484 LYS A C 1
ATOM 3930 O O . LYS A 1 484 ? -12.984 20.880 -3.818 1.00 79.31 484 LYS A O 1
ATOM 3935 N N . GLU A 1 485 ? -11.817 22.198 -5.201 1.00 83.94 485 GLU A N 1
ATOM 3936 C CA . GLU A 1 485 ? -12.061 21.441 -6.429 1.00 83.94 485 GLU A CA 1
ATOM 3937 C C . GLU A 1 485 ? -11.595 19.986 -6.306 1.00 83.94 485 GLU A C 1
ATOM 3939 O O . GLU A 1 485 ? -12.282 19.072 -6.761 1.00 83.94 485 GLU A O 1
ATOM 3944 N N . VAL A 1 486 ? -10.446 19.762 -5.661 1.00 80.88 486 VAL A N 1
ATOM 3945 C CA . VAL A 1 486 ? -9.921 18.416 -5.409 1.00 80.88 486 VAL A CA 1
ATOM 3946 C C . VAL A 1 486 ? -10.819 17.670 -4.421 1.00 80.88 486 VAL A C 1
ATOM 3948 O O . VAL A 1 486 ? -11.180 16.523 -4.686 1.00 80.88 486 VAL A O 1
ATOM 3951 N N . PHE A 1 487 ? -11.237 18.308 -3.322 1.00 79.88 487 PHE A N 1
ATOM 3952 C CA . PHE A 1 487 ? -12.155 17.691 -2.356 1.00 79.88 487 PHE A CA 1
ATOM 3953 C C . PHE A 1 487 ? -13.529 17.376 -2.965 1.00 79.88 487 PHE A C 1
ATOM 3955 O O . PHE A 1 487 ? -14.034 16.270 -2.772 1.00 79.88 487 PHE A O 1
ATOM 3962 N N . ASP A 1 488 ? -14.095 18.296 -3.748 1.00 81.88 488 ASP A N 1
ATOM 3963 C CA . ASP A 1 488 ? -15.367 18.109 -4.451 1.00 81.88 488 ASP A CA 1
ATOM 3964 C C . ASP A 1 488 ? -15.262 16.942 -5.449 1.00 81.88 488 ASP A C 1
ATOM 3966 O O . ASP A 1 488 ? -16.140 16.079 -5.498 1.00 81.88 488 ASP A O 1
ATOM 3970 N N . TRP A 1 489 ? -14.158 16.849 -6.203 1.00 84.44 489 TRP A N 1
ATOM 3971 C CA . TRP A 1 489 ? -13.897 15.714 -7.092 1.00 84.44 489 TRP A CA 1
ATOM 3972 C C . TRP A 1 489 ? -13.813 14.391 -6.323 1.00 84.44 489 TRP A C 1
ATOM 3974 O O . TRP A 1 489 ? -14.420 13.407 -6.748 1.00 84.44 489 TRP A O 1
ATOM 3984 N N . PHE A 1 490 ? -13.136 14.351 -5.173 1.00 78.69 490 PHE A N 1
ATOM 3985 C CA . PHE A 1 490 ? -13.087 13.154 -4.327 1.00 78.69 490 PHE A CA 1
ATOM 3986 C C . PHE A 1 490 ? -14.464 12.737 -3.811 1.00 78.69 490 PHE A C 1
ATOM 3988 O O . PHE A 1 490 ? -14.780 11.544 -3.830 1.00 78.69 490 PHE A O 1
ATOM 3995 N N . ALA A 1 491 ? -15.298 13.698 -3.408 1.00 78.56 491 ALA A N 1
ATOM 3996 C CA . ALA A 1 491 ? -16.654 13.441 -2.933 1.00 78.56 491 ALA A CA 1
ATOM 3997 C C . ALA A 1 491 ? -17.532 12.755 -3.999 1.00 78.56 491 ALA A C 1
ATOM 3999 O O . ALA A 1 491 ? -18.436 11.995 -3.654 1.00 78.56 491 ALA A O 1
ATOM 4000 N N . THR A 1 492 ? -17.220 12.920 -5.294 1.00 84.12 492 THR A N 1
ATOM 4001 C CA . THR A 1 492 ? -17.899 12.186 -6.382 1.00 84.12 492 THR A CA 1
ATOM 4002 C C . THR A 1 492 ? -17.594 10.682 -6.421 1.00 84.12 492 THR A C 1
ATOM 4004 O O . THR A 1 492 ? -18.197 9.968 -7.222 1.00 84.12 492 THR A O 1
ATOM 4007 N N . LYS A 1 493 ? -16.677 10.184 -5.574 1.00 80.56 493 LYS A N 1
ATOM 4008 C CA . LYS A 1 493 ? -16.182 8.795 -5.554 1.00 80.56 493 LYS A CA 1
ATOM 4009 C C . LYS A 1 493 ? -15.717 8.336 -6.946 1.00 80.56 493 LYS A C 1
ATOM 4011 O O . LYS A 1 493 ? -16.281 7.400 -7.517 1.00 80.56 493 LYS A O 1
ATOM 4016 N N . PRO A 1 494 ? -14.680 8.973 -7.525 1.00 82.81 494 PRO A N 1
ATOM 4017 C CA . PRO A 1 494 ? -14.156 8.572 -8.826 1.00 82.81 494 PRO A CA 1
ATOM 4018 C C . PRO A 1 494 ? -13.714 7.102 -8.800 1.00 82.81 494 PRO A C 1
ATOM 4020 O O . PRO A 1 494 ? -13.344 6.573 -7.753 1.00 82.81 494 PRO A O 1
ATOM 4023 N N . LYS A 1 495 ? -13.697 6.440 -9.967 1.00 83.19 495 LYS A N 1
ATOM 4024 C CA . LYS A 1 495 ? -13.357 5.003 -10.101 1.00 83.19 495 LYS A CA 1
ATOM 4025 C C . LYS A 1 495 ? -12.102 4.598 -9.328 1.00 83.19 495 LYS A C 1
ATOM 4027 O O . LYS A 1 495 ? -12.034 3.505 -8.783 1.00 83.19 495 LYS A O 1
ATOM 4032 N N . VAL A 1 496 ? -11.123 5.495 -9.292 1.00 77.31 496 VAL A N 1
ATOM 4033 C CA . VAL A 1 496 ? -9.859 5.320 -8.587 1.00 77.31 496 VAL A CA 1
ATOM 4034 C C . VAL A 1 496 ? -10.118 5.055 -7.085 1.00 77.31 496 VAL A C 1
ATOM 4036 O O . VAL A 1 496 ? -9.627 4.058 -6.565 1.00 77.31 496 VAL A O 1
ATOM 4039 N N . VAL A 1 497 ? -10.968 5.851 -6.423 1.00 77.44 497 VAL A N 1
ATOM 4040 C CA . VAL A 1 497 ? -11.377 5.672 -5.015 1.00 77.44 497 VAL A CA 1
ATOM 4041 C C . VAL A 1 497 ? -12.110 4.344 -4.845 1.00 77.44 497 VAL A C 1
ATOM 4043 O O . VAL A 1 497 ? -11.672 3.501 -4.074 1.00 77.44 497 VAL A O 1
ATOM 4046 N N . ILE A 1 498 ? -13.144 4.097 -5.656 1.00 78.88 498 ILE A N 1
ATOM 4047 C CA . ILE A 1 498 ? -13.966 2.877 -5.570 1.00 78.88 498 ILE A CA 1
ATOM 4048 C C . ILE A 1 498 ? -13.108 1.607 -5.653 1.00 78.88 498 ILE A C 1
ATOM 4050 O O . ILE A 1 498 ? -13.277 0.684 -4.858 1.00 78.88 498 ILE A O 1
ATOM 4054 N N . TYR A 1 499 ? -12.177 1.543 -6.607 1.00 78.25 499 TYR A N 1
ATOM 4055 C CA . TYR A 1 499 ? -11.321 0.369 -6.767 1.00 78.25 499 TYR A CA 1
ATOM 4056 C C . TYR A 1 499 ? -10.284 0.229 -5.649 1.00 78.25 499 TYR A C 1
ATOM 4058 O O . TYR A 1 499 ? -9.929 -0.896 -5.299 1.00 78.25 499 TYR A O 1
ATOM 4066 N N . SER A 1 500 ? -9.816 1.335 -5.069 1.00 75.69 500 SER A N 1
ATOM 4067 C CA . SER A 1 500 ? -8.916 1.306 -3.911 1.00 75.69 500 SER A CA 1
ATOM 4068 C C . SER A 1 500 ? -9.619 0.787 -2.660 1.00 75.69 500 SER A C 1
ATOM 4070 O O . SER A 1 500 ? -9.070 -0.066 -1.958 1.00 75.69 500 SER A O 1
ATOM 4072 N N . ASP A 1 501 ? -10.842 1.248 -2.410 1.00 77.12 501 ASP A N 1
ATOM 4073 C CA . ASP A 1 501 ? -11.671 0.814 -1.283 1.00 77.12 501 ASP A CA 1
ATOM 4074 C C . ASP A 1 501 ? -12.013 -0.673 -1.427 1.00 77.12 501 ASP A C 1
ATOM 4076 O O . ASP A 1 501 ? -11.834 -1.455 -0.493 1.00 77.12 501 ASP A O 1
ATOM 4080 N N . LEU A 1 502 ? -12.412 -1.091 -2.635 1.00 78.44 502 LEU A N 1
ATOM 4081 C CA . LEU A 1 502 ? -12.694 -2.490 -2.948 1.00 78.44 502 LEU A CA 1
ATOM 4082 C C . LEU A 1 502 ? -11.473 -3.374 -2.695 1.00 78.44 502 LEU A C 1
ATOM 4084 O O . LEU A 1 502 ? -11.583 -4.410 -2.043 1.00 78.44 502 LEU A O 1
ATOM 4088 N N . LEU A 1 503 ? -10.301 -2.974 -3.188 1.00 74.81 503 LEU A N 1
ATOM 4089 C CA . LEU A 1 503 ? -9.087 -3.758 -3.002 1.00 74.81 503 LEU A CA 1
ATOM 4090 C C . LEU A 1 503 ? -8.714 -3.839 -1.516 1.00 74.81 503 LEU A C 1
ATOM 4092 O O . LEU A 1 503 ? -8.415 -4.928 -1.030 1.00 74.81 503 LEU A O 1
ATOM 4096 N N . THR A 1 504 ? -8.821 -2.727 -0.783 1.00 74.75 504 THR A N 1
ATOM 4097 C CA . THR A 1 504 ? -8.617 -2.668 0.675 1.00 74.75 504 THR A CA 1
ATOM 4098 C C . THR A 1 504 ? -9.544 -3.635 1.407 1.00 74.75 504 THR A C 1
ATOM 4100 O O . THR A 1 504 ? -9.058 -4.466 2.176 1.00 74.75 504 THR A O 1
ATOM 4103 N N . ARG A 1 505 ? -10.850 -3.617 1.104 1.00 77.50 505 ARG A N 1
ATOM 4104 C CA . ARG A 1 505 ? -11.835 -4.557 1.663 1.00 77.50 505 ARG A CA 1
ATOM 4105 C C . ARG A 1 505 ? -11.473 -6.007 1.363 1.00 77.50 505 ARG A C 1
ATOM 4107 O O . ARG A 1 505 ? -11.435 -6.830 2.274 1.00 77.50 505 ARG A O 1
ATOM 4114 N N . LEU A 1 506 ? -11.177 -6.331 0.106 1.00 72.31 506 LEU A N 1
ATOM 4115 C CA . LEU A 1 506 ? -10.867 -7.704 -0.300 1.00 72.31 506 LEU A CA 1
ATOM 4116 C C . LEU A 1 506 ? -9.596 -8.227 0.386 1.00 72.31 506 LEU A C 1
ATOM 4118 O O . LEU A 1 506 ? -9.552 -9.372 0.839 1.00 72.31 506 LEU A O 1
ATOM 4122 N N . MET A 1 507 ? -8.566 -7.391 0.530 1.00 70.19 507 MET A N 1
ATOM 4123 C CA . MET A 1 507 ? -7.363 -7.759 1.284 1.00 70.19 507 MET A CA 1
ATOM 4124 C C . MET A 1 507 ? -7.638 -7.876 2.783 1.00 70.19 507 MET A C 1
ATOM 4126 O O . MET A 1 507 ? -7.072 -8.743 3.444 1.00 70.19 507 MET A O 1
ATOM 4130 N N . ALA A 1 508 ? -8.510 -7.032 3.338 1.00 68.81 508 ALA A N 1
ATOM 4131 C CA . ALA A 1 508 ? -8.899 -7.119 4.737 1.00 68.81 508 ALA A CA 1
ATOM 4132 C C . ALA A 1 508 ? -9.664 -8.425 5.028 1.00 68.81 508 ALA A C 1
ATOM 4134 O O . ALA A 1 508 ? -9.309 -9.124 5.983 1.00 68.81 508 ALA A O 1
ATOM 4135 N N . ASP A 1 509 ? -10.622 -8.789 4.167 1.00 65.62 509 ASP A N 1
ATOM 4136 C CA . ASP A 1 509 ? -11.455 -10.001 4.258 1.00 65.62 509 ASP A CA 1
ATOM 4137 C C . ASP A 1 509 ? -10.667 -11.302 4.113 1.00 65.62 509 ASP A C 1
ATOM 4139 O O . ASP A 1 509 ? -11.013 -12.324 4.708 1.00 65.62 509 ASP A O 1
ATOM 4143 N N . THR A 1 510 ? -9.589 -11.280 3.337 1.00 58.66 510 THR A N 1
ATOM 4144 C CA . THR A 1 510 ? -8.749 -12.455 3.108 1.00 58.66 510 THR A CA 1
ATOM 4145 C C . THR A 1 510 ? -7.813 -12.694 4.298 1.00 58.66 510 THR A C 1
ATOM 4147 O O . THR A 1 510 ? -6.676 -12.230 4.328 1.00 58.66 510 THR A O 1
ATOM 4150 N N . ALA A 1 511 ? -8.275 -13.410 5.331 1.00 53.69 511 ALA A N 1
ATOM 4151 C CA . ALA A 1 511 ? -7.428 -13.773 6.470 1.00 53.69 511 ALA A CA 1
ATOM 4152 C C . ALA A 1 511 ? -6.339 -14.766 6.031 1.00 53.69 511 ALA A C 1
ATOM 4154 O O . ALA A 1 511 ? -6.631 -15.725 5.331 1.00 53.69 511 ALA A O 1
ATOM 4155 N N . SER A 1 512 ? -5.088 -14.581 6.455 1.00 50.16 512 SER A N 1
ATOM 4156 C CA . SER A 1 512 ? -4.033 -15.580 6.249 1.00 50.16 512 SER A CA 1
ATOM 4157 C C . SER A 1 512 ? -3.777 -16.339 7.547 1.00 50.16 512 SER A C 1
ATOM 4159 O O . SER A 1 512 ? -3.440 -15.718 8.556 1.00 50.16 512 SER A O 1
ATOM 4161 N N . THR A 1 513 ? -3.899 -17.664 7.534 1.00 52.31 513 THR A N 1
ATOM 4162 C CA . THR A 1 513 ? -3.472 -18.521 8.650 1.00 52.31 513 THR A CA 1
ATOM 4163 C C . THR A 1 513 ? -2.175 -19.242 8.300 1.00 52.31 513 THR A C 1
ATOM 4165 O O . THR A 1 513 ? -1.925 -19.538 7.129 1.00 52.31 513 THR A O 1
ATOM 4168 N N . LYS A 1 514 ? -1.346 -19.532 9.311 1.00 50.50 514 LYS A N 1
ATOM 4169 C CA . LYS A 1 514 ? -0.198 -20.434 9.161 1.00 50.50 514 LYS A CA 1
ATOM 4170 C C . LYS A 1 514 ? -0.610 -21.840 9.581 1.00 50.50 514 LYS A C 1
ATOM 4172 O O . LYS A 1 514 ? -0.871 -22.077 10.759 1.00 50.50 514 LYS A O 1
ATOM 4177 N N . GLY A 1 515 ? -0.664 -22.766 8.630 1.00 57.81 515 GLY A N 1
ATOM 4178 C CA . GLY A 1 515 ? -0.906 -24.179 8.906 1.00 57.81 515 GLY A CA 1
ATOM 4179 C C . GLY A 1 515 ? 0.405 -24.876 9.252 1.00 57.81 515 GLY A C 1
ATOM 4180 O O . GLY A 1 515 ? 1.263 -24.975 8.387 1.00 57.81 515 GLY A O 1
ATOM 4181 N N . TYR A 1 516 ? 0.563 -25.355 10.489 1.00 59.78 516 TYR A N 1
ATOM 4182 C CA . TYR A 1 516 ? 1.718 -26.151 10.925 1.00 59.78 516 TYR A CA 1
ATOM 4183 C C . TYR A 1 516 ? 1.300 -27.571 11.308 1.00 59.78 516 TYR A C 1
ATOM 4185 O O . TYR A 1 516 ? 0.226 -27.787 11.874 1.00 59.78 516 TYR A O 1
ATOM 4193 N N . GLY A 1 517 ? 2.200 -28.528 11.080 1.00 74.00 517 GLY A N 1
ATOM 4194 C CA . GLY A 1 517 ? 2.064 -29.896 11.566 1.00 74.00 517 GLY A CA 1
ATOM 4195 C C . GLY A 1 517 ? 1.612 -30.910 10.508 1.00 74.00 517 GLY A C 1
ATOM 4196 O O . GLY A 1 517 ? 1.144 -30.556 9.429 1.00 74.00 517 GLY A O 1
ATOM 4197 N N . PRO A 1 518 ? 1.761 -32.209 10.808 1.00 83.44 518 PRO A N 1
ATOM 4198 C CA . PRO A 1 518 ? 1.707 -33.283 9.812 1.00 83.44 518 PRO A CA 1
ATOM 4199 C C . PRO A 1 518 ? 0.292 -33.698 9.392 1.00 83.44 518 PRO A C 1
ATOM 4201 O O . PRO A 1 518 ? 0.146 -34.499 8.475 1.00 83.44 518 PRO A O 1
ATOM 4204 N N . SER A 1 519 ? -0.744 -33.183 10.055 1.00 87.12 519 SER A N 1
ATOM 4205 C CA . SER A 1 519 ? -2.115 -33.698 9.954 1.00 87.12 519 SER A CA 1
ATOM 4206 C C . SER A 1 519 ? -2.758 -33.547 8.582 1.00 87.12 519 SER A C 1
ATOM 4208 O O . SER A 1 519 ? -3.579 -34.379 8.213 1.00 87.12 519 SER A O 1
ATOM 4210 N N . MET A 1 520 ? -2.387 -32.512 7.836 1.00 88.88 520 MET A N 1
ATOM 4211 C CA . MET A 1 520 ? -2.915 -32.255 6.497 1.00 88.88 520 MET A CA 1
ATOM 4212 C C . MET A 1 520 ? -1.918 -32.628 5.395 1.00 88.88 520 MET A C 1
ATOM 4214 O O . MET A 1 520 ? -2.149 -32.286 4.245 1.00 88.88 520 MET A O 1
ATOM 4218 N N . TYR A 1 521 ? -0.818 -33.315 5.712 1.00 83.25 521 TYR A N 1
ATOM 4219 C CA . TYR A 1 521 ? 0.126 -33.796 4.700 1.00 83.25 521 TYR A CA 1
ATOM 4220 C C . TYR A 1 521 ? -0.522 -34.900 3.838 1.00 83.25 521 TYR A C 1
ATOM 4222 O O . TYR A 1 521 ? -1.187 -35.764 4.408 1.00 83.25 521 TYR A O 1
ATOM 4230 N N . PRO A 1 522 ? -0.340 -34.924 2.502 1.00 80.81 522 PRO A N 1
ATOM 4231 C CA . PRO A 1 522 ? 0.510 -34.042 1.693 1.00 80.81 522 PRO A CA 1
ATOM 4232 C C . PRO A 1 522 ? -0.170 -32.747 1.233 1.00 80.81 522 PRO A C 1
ATOM 4234 O O . PRO A 1 522 ? 0.492 -31.887 0.662 1.00 80.81 522 PRO A O 1
ATOM 4237 N N . THR A 1 523 ? -1.473 -32.583 1.472 1.00 82.75 523 THR A N 1
ATOM 4238 C CA . THR A 1 523 ? -2.219 -31.394 1.041 1.00 82.75 523 THR A CA 1
ATOM 4239 C C . THR A 1 523 ? -1.631 -30.108 1.583 1.00 82.75 523 THR A C 1
ATOM 4241 O O . THR A 1 523 ? -1.639 -29.137 0.843 1.00 82.75 523 THR A O 1
ATOM 4244 N N . LEU A 1 524 ? -1.131 -30.093 2.824 1.00 83.38 524 LEU A N 1
ATOM 4245 C CA . LEU A 1 524 ? -0.392 -28.991 3.443 1.00 83.38 524 LEU A CA 1
ATOM 4246 C C . LEU A 1 524 ? 0.968 -29.465 3.970 1.00 83.38 524 LEU A C 1
ATOM 4248 O O . LEU A 1 524 ? 1.067 -30.561 4.530 1.00 83.38 524 LEU A O 1
ATOM 4252 N N . ASN A 1 525 ? 2.007 -28.637 3.833 1.00 73.56 525 ASN A N 1
ATOM 4253 C CA . ASN A 1 525 ? 3.347 -28.992 4.297 1.00 73.56 525 ASN A CA 1
ATOM 4254 C C . ASN A 1 525 ? 3.417 -29.028 5.826 1.00 73.56 525 ASN A C 1
ATOM 4256 O O . ASN A 1 525 ? 2.953 -28.125 6.524 1.00 73.56 525 ASN A O 1
ATOM 4260 N N . SER A 1 526 ? 4.101 -30.038 6.368 1.00 71.88 526 SER A N 1
ATOM 4261 C CA . SER A 1 526 ? 4.278 -30.182 7.817 1.00 71.88 526 SER A CA 1
ATOM 4262 C C . SER A 1 526 ? 5.129 -29.071 8.439 1.00 71.88 526 SER A C 1
ATOM 4264 O O . SER A 1 526 ? 5.018 -28.809 9.638 1.00 71.88 526 SER A O 1
ATOM 4266 N N . THR A 1 527 ? 5.980 -28.429 7.635 1.00 63.88 527 THR A N 1
ATOM 4267 C CA . THR A 1 527 ? 6.909 -27.360 8.031 1.00 63.88 527 THR A CA 1
ATOM 4268 C C . THR A 1 527 ? 6.282 -25.966 8.038 1.00 63.88 527 THR A C 1
ATOM 4270 O O . THR A 1 527 ? 6.901 -25.056 8.589 1.00 63.88 527 THR A O 1
ATOM 4273 N N . GLY A 1 528 ? 5.072 -25.794 7.493 1.00 64.12 528 GLY A N 1
ATOM 4274 C CA . GLY A 1 528 ? 4.343 -24.527 7.523 1.00 64.12 528 GLY A CA 1
ATOM 4275 C C . GLY A 1 528 ? 3.897 -24.028 6.148 1.00 64.12 528 GLY A C 1
ATOM 4276 O O . GLY A 1 528 ? 4.744 -23.681 5.330 1.00 64.12 528 GLY A O 1
ATOM 4277 N N . ASP A 1 529 ? 2.587 -23.870 5.957 1.00 66.88 529 ASP A N 1
ATOM 4278 C CA . ASP A 1 529 ? 1.993 -23.181 4.802 1.00 66.88 529 ASP A CA 1
ATOM 4279 C C . ASP A 1 529 ? 1.318 -21.868 5.234 1.00 66.88 529 ASP A C 1
ATOM 4281 O O . ASP A 1 529 ? 0.727 -21.801 6.314 1.00 66.88 529 ASP A O 1
ATOM 4285 N N . VAL A 1 530 ? 1.353 -20.828 4.392 1.00 66.00 530 VAL A N 1
ATOM 4286 C CA . VAL A 1 530 ? 0.516 -19.620 4.558 1.00 66.00 530 VAL A CA 1
ATOM 4287 C C . VAL A 1 530 ? -0.673 -19.738 3.622 1.00 66.00 530 VAL A C 1
ATOM 4289 O O . VAL A 1 530 ? -0.502 -19.866 2.410 1.00 66.00 530 VAL A O 1
ATOM 4292 N N . ILE A 1 531 ? -1.877 -19.701 4.182 1.00 73.38 531 ILE A N 1
ATOM 4293 C CA . ILE A 1 531 ? -3.099 -20.063 3.467 1.00 73.38 531 ILE A CA 1
ATOM 4294 C C . ILE A 1 531 ? -4.150 -18.985 3.681 1.00 73.38 531 ILE A C 1
ATOM 4296 O O . ILE A 1 531 ? -4.349 -18.531 4.810 1.00 73.38 531 ILE A O 1
ATOM 4300 N N . LEU A 1 532 ? -4.841 -18.606 2.609 1.00 64.00 532 LEU A N 1
ATOM 4301 C CA . LEU A 1 532 ? -6.026 -17.769 2.684 1.00 64.00 532 LEU A CA 1
ATOM 4302 C C . LEU A 1 532 ? -7.207 -18.549 3.238 1.00 64.00 532 LEU A C 1
ATOM 4304 O O . LEU A 1 532 ? -7.574 -19.623 2.752 1.00 64.00 532 LEU A O 1
ATOM 4308 N N . VAL A 1 533 ? -7.805 -17.940 4.245 1.00 72.44 533 VAL A N 1
ATOM 4309 C CA . VAL A 1 533 ? -8.981 -18.386 4.958 1.00 72.44 533 VAL A CA 1
ATOM 4310 C C . VAL A 1 533 ? -10.074 -17.369 4.709 1.00 72.44 533 VAL A C 1
ATOM 4312 O O . VAL A 1 533 ? -9.934 -16.192 5.042 1.00 72.44 533 VAL A O 1
ATOM 4315 N N . GLU A 1 534 ? -11.177 -17.828 4.145 1.00 72.88 534 GLU A N 1
ATOM 4316 C CA . GLU A 1 534 ? -12.411 -17.060 4.115 1.00 72.88 534 GLU A CA 1
ATOM 4317 C C . GLU A 1 534 ? -13.280 -17.488 5.306 1.00 72.88 534 GLU A C 1
ATOM 4319 O O . GLU A 1 534 ? -13.363 -18.670 5.648 1.00 72.88 534 GLU A O 1
ATOM 4324 N N . LYS A 1 535 ? -13.863 -16.513 6.007 1.00 70.00 535 LYS A N 1
ATOM 4325 C CA . LYS A 1 535 ? -14.680 -16.744 7.214 1.00 70.00 535 LYS A CA 1
ATOM 4326 C C . LYS A 1 535 ? -16.181 -16.760 6.927 1.00 70.00 535 LYS A C 1
ATOM 4328 O O . LYS A 1 535 ? -16.988 -16.859 7.847 1.00 70.00 535 LYS A O 1
ATOM 4333 N N . ILE A 1 536 ? -16.554 -16.621 5.664 1.00 57.41 536 ILE A N 1
ATOM 4334 C CA . ILE A 1 536 ? -17.917 -16.416 5.209 1.00 57.41 536 ILE A CA 1
ATOM 4335 C C . ILE A 1 536 ? -18.618 -17.773 5.095 1.00 57.41 536 ILE A C 1
ATOM 4337 O O . ILE A 1 536 ? -19.590 -17.991 5.810 1.00 57.41 536 ILE A O 1
ATOM 4341 N N . SER A 1 537 ? -18.126 -18.733 4.303 1.00 74.31 537 SER A N 1
ATOM 4342 C CA . SER A 1 537 ? -18.845 -20.002 4.063 1.00 74.31 537 SER A CA 1
ATOM 4343 C C . SER A 1 537 ? -19.219 -20.779 5.327 1.00 74.31 537 SER A C 1
ATOM 4345 O O . SER A 1 537 ? -20.350 -21.270 5.368 1.00 74.31 537 SER A O 1
ATOM 4347 N N . PRO A 1 538 ? -18.370 -20.869 6.377 1.00 72.94 538 PRO A N 1
ATOM 4348 C CA . PRO A 1 538 ? -18.782 -21.459 7.646 1.00 72.94 538 PRO A CA 1
ATOM 4349 C C . PRO A 1 538 ? -20.000 -20.746 8.234 1.00 72.94 538 PRO A C 1
ATOM 4351 O O . PRO A 1 538 ? -21.006 -21.399 8.488 1.00 72.94 538 PRO A O 1
ATOM 4354 N N . ARG A 1 539 ? -19.971 -19.411 8.348 1.00 68.25 539 ARG A N 1
ATOM 4355 C CA . ARG A 1 539 ? -21.093 -18.608 8.871 1.00 68.25 539 ARG A CA 1
ATOM 4356 C C . ARG A 1 539 ? -22.368 -18.783 8.051 1.00 68.25 539 ARG A C 1
ATOM 4358 O O . ARG A 1 539 ? -23.457 -18.750 8.609 1.00 68.25 539 ARG A O 1
ATOM 4365 N N . LEU A 1 540 ? -22.230 -18.982 6.739 1.00 58.75 540 LEU A N 1
ATOM 4366 C CA . LEU A 1 540 ? -23.368 -19.101 5.831 1.00 58.75 540 LEU A CA 1
ATOM 4367 C C . LEU A 1 540 ? -23.936 -20.527 5.723 1.00 58.75 540 LEU A C 1
ATOM 4369 O O . LEU A 1 540 ? -24.842 -20.748 4.921 1.00 58.75 540 LEU A O 1
ATOM 4373 N N . GLY A 1 541 ? -23.387 -21.515 6.439 1.00 74.31 541 GLY A N 1
ATOM 4374 C CA . GLY A 1 541 ? -23.799 -22.913 6.252 1.00 74.31 541 GLY A CA 1
ATOM 4375 C C . GLY A 1 541 ? -23.418 -23.489 4.878 1.00 74.31 541 GLY A C 1
ATOM 4376 O O . GLY A 1 541 ? -24.015 -24.467 4.445 1.00 74.31 541 GLY A O 1
ATOM 4377 N N . LYS A 1 542 ? -22.479 -22.859 4.154 1.00 78.88 542 LYS A N 1
ATOM 4378 C CA . LYS A 1 542 ? -22.142 -23.162 2.745 1.00 78.88 542 LYS A CA 1
ATOM 4379 C C . LYS A 1 542 ? -20.902 -24.041 2.579 1.00 78.88 542 LYS A C 1
ATOM 4381 O O . LYS A 1 542 ? -20.327 -24.098 1.493 1.00 78.88 542 LYS A O 1
ATOM 4386 N N . LEU A 1 543 ? -20.459 -24.690 3.648 1.00 83.94 543 LEU A N 1
ATOM 4387 C CA . LEU A 1 543 ? -19.379 -25.664 3.558 1.00 83.94 543 LEU A CA 1
ATOM 4388 C C . LEU A 1 543 ? -19.884 -26.945 2.905 1.00 83.94 543 LEU A C 1
ATOM 4390 O O . LEU A 1 543 ? -21.008 -27.369 3.158 1.00 83.94 543 LEU A O 1
ATOM 4394 N N . VAL A 1 544 ? -19.039 -27.569 2.092 1.00 88.94 544 VAL A N 1
ATOM 4395 C CA . VAL A 1 544 ? -19.349 -28.836 1.420 1.00 88.94 544 VAL A CA 1
ATOM 4396 C C . VAL A 1 544 ? -18.286 -29.890 1.736 1.00 88.94 544 VAL A C 1
ATOM 4398 O O . VAL A 1 544 ? -17.125 -29.531 1.962 1.00 88.94 544 VAL A O 1
ATOM 4401 N N . PRO A 1 545 ? -18.634 -31.193 1.746 1.00 91.94 545 PRO A N 1
ATOM 4402 C CA . PRO A 1 545 ? -17.637 -32.252 1.838 1.00 91.94 545 PRO A CA 1
ATOM 4403 C C . PRO A 1 545 ? -16.529 -32.063 0.792 1.00 91.94 545 PRO A C 1
ATOM 4405 O O . PRO A 1 545 ? -16.794 -31.801 -0.380 1.00 91.94 545 PRO A O 1
ATOM 4408 N N . GLY A 1 546 ? -15.279 -32.169 1.233 1.00 87.25 546 GLY A N 1
ATOM 4409 C CA . GLY A 1 546 ? -14.080 -31.854 0.459 1.00 87.25 546 GLY A CA 1
ATOM 4410 C C . GLY A 1 546 ? -13.409 -30.541 0.866 1.00 87.25 546 GLY A C 1
ATOM 4411 O O . GLY A 1 546 ? -12.193 -30.428 0.695 1.00 87.25 546 GLY A O 1
ATOM 4412 N N . ASP A 1 547 ? -14.141 -29.596 1.462 1.00 90.81 547 ASP A N 1
ATOM 4413 C CA . ASP A 1 547 ? -13.581 -28.326 1.927 1.00 90.81 547 ASP A CA 1
ATOM 4414 C C 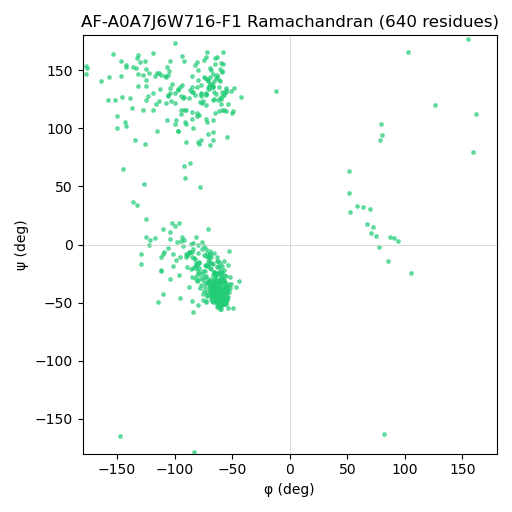. ASP A 1 547 ? -12.534 -28.528 3.028 1.00 90.81 547 ASP A C 1
ATOM 4416 O O . ASP A 1 547 ? -12.669 -29.388 3.901 1.00 90.81 547 ASP A O 1
ATOM 4420 N N . ILE A 1 548 ? -11.490 -27.699 3.021 1.00 92.25 548 ILE A N 1
ATOM 4421 C CA . ILE A 1 548 ? -10.523 -27.632 4.117 1.00 92.25 548 ILE A CA 1
ATOM 4422 C C . ILE A 1 548 ? -10.968 -26.518 5.056 1.00 92.25 548 ILE A C 1
ATOM 4424 O O . ILE A 1 548 ? -11.199 -25.393 4.624 1.00 92.25 548 ILE A O 1
ATOM 4428 N N . VAL A 1 549 ? -11.082 -26.818 6.343 1.00 92.31 549 VAL A N 1
ATOM 4429 C CA . VAL A 1 549 ? -11.618 -25.909 7.354 1.00 92.31 549 VAL A CA 1
ATOM 4430 C C . VAL A 1 549 ? -10.661 -25.757 8.527 1.00 92.31 549 VAL A C 1
ATOM 4432 O O . VAL A 1 549 ? -9.975 -26.701 8.928 1.00 92.31 549 VAL A O 1
ATOM 4435 N N . THR A 1 550 ? -10.638 -24.561 9.103 1.00 91.25 550 THR A N 1
ATOM 4436 C CA . THR A 1 550 ? -10.094 -24.321 10.442 1.00 91.25 550 THR A CA 1
ATOM 4437 C C . THR A 1 550 ? -11.206 -24.388 11.469 1.00 91.25 550 THR A C 1
ATOM 4439 O O . THR A 1 550 ? -12.274 -23.821 11.246 1.00 91.25 550 THR A O 1
ATOM 4442 N N . LEU A 1 551 ? -10.950 -25.032 12.604 1.00 91.69 551 LEU A N 1
ATOM 4443 C CA . LEU A 1 551 ? -11.902 -25.171 13.702 1.00 91.69 551 LEU A CA 1
ATOM 4444 C C . LEU A 1 551 ? -11.214 -25.064 15.063 1.00 91.69 551 LEU A C 1
ATOM 4446 O O . LEU A 1 551 ? -10.035 -25.396 15.182 1.00 91.69 551 LEU A O 1
ATOM 4450 N N . LYS A 1 552 ? -11.946 -24.661 16.100 1.00 88.75 552 LYS A N 1
ATOM 4451 C CA . LYS A 1 552 ? -11.477 -24.798 17.489 1.00 88.75 552 LYS A CA 1
ATOM 4452 C C . LYS A 1 552 ? -11.497 -26.270 17.900 1.00 88.75 552 LYS A C 1
ATOM 4454 O O . LYS A 1 552 ? -12.471 -26.973 17.628 1.00 88.75 552 LYS A O 1
ATOM 4459 N N . ALA A 1 553 ? -10.433 -26.748 18.545 1.00 86.69 553 ALA A N 1
ATOM 4460 C CA . ALA A 1 553 ? -10.371 -28.133 18.998 1.00 86.69 553 ALA A CA 1
ATOM 4461 C C . ALA A 1 553 ? -11.468 -28.389 20.054 1.00 86.69 553 ALA A C 1
ATOM 4463 O O . ALA A 1 553 ? -11.552 -27.624 21.021 1.00 86.69 553 ALA A O 1
ATOM 4464 N N . PRO A 1 554 ? -12.292 -29.448 19.913 1.00 88.19 554 PRO A N 1
ATOM 4465 C CA . PRO A 1 554 ? -13.408 -29.705 20.832 1.00 88.19 554 PRO A CA 1
ATOM 4466 C C . PRO A 1 554 ? -12.981 -29.893 22.292 1.00 88.19 554 PRO A C 1
ATOM 4468 O O . PRO A 1 554 ? -13.737 -29.592 23.210 1.00 88.19 554 PRO A O 1
ATOM 4471 N N . ASP A 1 555 ? -11.766 -30.392 22.502 1.00 85.75 555 ASP A N 1
ATOM 4472 C CA . ASP A 1 555 ? -11.193 -30.698 23.809 1.00 85.75 555 ASP A CA 1
ATOM 4473 C C . ASP A 1 555 ? -10.259 -29.603 24.346 1.00 85.75 555 ASP A C 1
ATOM 4475 O O . ASP A 1 555 ? -9.920 -29.611 25.529 1.00 85.75 555 ASP A O 1
ATOM 4479 N N . ASN A 1 556 ? -9.850 -28.647 23.505 1.00 81.56 556 ASN A N 1
ATOM 4480 C CA . ASN A 1 556 ? -9.079 -27.485 23.930 1.00 81.56 556 ASN A CA 1
ATOM 4481 C C . ASN A 1 556 ? -9.368 -26.255 23.043 1.00 81.56 556 ASN A C 1
ATOM 4483 O O . ASN A 1 556 ? -8.755 -26.102 21.983 1.00 81.56 556 ASN A O 1
ATOM 4487 N N . PRO A 1 557 ? -10.210 -25.310 23.496 1.00 75.69 557 PRO A N 1
ATOM 4488 C CA . PRO A 1 557 ? -10.643 -24.174 22.681 1.00 75.69 557 PRO A CA 1
ATOM 4489 C C . PRO A 1 557 ? -9.534 -23.151 22.380 1.00 75.69 557 PRO A C 1
ATOM 4491 O O . PRO A 1 557 ? -9.753 -22.248 21.576 1.00 75.69 557 PRO A O 1
ATOM 4494 N N . THR A 1 558 ? -8.354 -23.275 23.002 1.00 73.81 558 THR A N 1
ATOM 4495 C CA . THR A 1 558 ? -7.179 -22.433 22.699 1.00 73.81 558 THR A CA 1
ATOM 4496 C C . THR A 1 558 ? -6.395 -22.917 21.476 1.00 73.81 558 THR A C 1
ATOM 4498 O O . THR A 1 558 ? -5.539 -22.195 20.968 1.00 73.81 558 THR A O 1
ATOM 4501 N N . ILE A 1 559 ? -6.681 -24.129 20.986 1.00 76.06 559 ILE A N 1
ATOM 4502 C CA . ILE A 1 559 ? -6.006 -24.737 19.838 1.00 76.06 559 ILE A CA 1
ATOM 4503 C C . ILE A 1 559 ? -6.936 -24.697 18.628 1.00 76.06 559 ILE A C 1
ATOM 4505 O O . ILE A 1 559 ? -8.068 -25.174 18.684 1.00 76.06 559 ILE A O 1
ATOM 4509 N N . PHE A 1 560 ? -6.424 -24.189 17.508 1.00 83.06 560 PHE A N 1
ATOM 4510 C CA . PHE A 1 560 ? -7.091 -24.280 16.213 1.00 83.06 560 PHE A CA 1
ATOM 4511 C C . PHE A 1 560 ? -6.522 -25.453 15.416 1.00 83.06 560 PHE A C 1
ATOM 4513 O O . PHE A 1 560 ? -5.309 -25.630 15.310 1.00 83.06 560 PHE A O 1
ATOM 4520 N N . LEU A 1 561 ? -7.407 -26.262 14.847 1.00 89.56 561 LEU A N 1
ATOM 4521 C CA . LEU A 1 561 ? -7.078 -27.398 13.999 1.00 89.56 561 LEU A CA 1
ATOM 4522 C C . LEU A 1 561 ? -7.420 -27.056 12.556 1.00 89.56 561 LEU A C 1
ATOM 4524 O O . LEU A 1 561 ? -8.430 -26.414 12.296 1.00 89.56 561 LEU A O 1
ATOM 4528 N N . THR A 1 562 ? -6.607 -27.534 11.619 1.00 91.62 562 THR A N 1
ATOM 4529 C CA . THR A 1 562 ? -6.955 -27.555 10.192 1.00 91.62 562 THR A CA 1
ATOM 4530 C C . THR A 1 562 ? -7.291 -28.982 9.793 1.00 91.62 562 THR A C 1
ATOM 4532 O O . THR A 1 562 ? -6.517 -29.889 10.121 1.00 91.62 562 THR A O 1
ATOM 4535 N N . LYS A 1 563 ? -8.451 -29.192 9.168 1.00 93.88 563 LYS A N 1
ATOM 4536 C CA . LYS A 1 563 ? -8.976 -30.510 8.785 1.00 93.88 563 LYS A CA 1
ATOM 4537 C C . LYS A 1 563 ? -9.764 -30.426 7.483 1.00 93.88 563 LYS A C 1
ATOM 4539 O O . LYS A 1 563 ? -10.265 -29.362 7.136 1.00 93.88 563 LYS A O 1
ATOM 4544 N N . ARG A 1 564 ? -9.914 -31.548 6.791 1.00 93.88 564 ARG A N 1
ATOM 4545 C CA . ARG A 1 564 ? -10.850 -31.705 5.683 1.00 93.88 564 ARG A CA 1
ATOM 4546 C C . ARG A 1 564 ? -12.222 -32.113 6.201 1.00 93.88 564 ARG A C 1
ATOM 4548 O O . ARG A 1 564 ? -12.340 -33.023 7.020 1.00 93.88 564 ARG A O 1
ATOM 4555 N N . LEU A 1 565 ? -13.252 -31.443 5.711 1.00 94.25 565 LEU A N 1
ATOM 4556 C CA . LEU A 1 565 ? -14.645 -31.777 5.950 1.00 94.25 565 LEU A CA 1
ATOM 4557 C C . LEU A 1 565 ? -15.030 -32.989 5.096 1.00 94.25 565 LEU A C 1
ATOM 4559 O O . LEU A 1 565 ? -14.895 -32.945 3.878 1.00 94.25 565 LEU A O 1
ATOM 4563 N N . LEU A 1 566 ? -15.496 -34.069 5.720 1.00 94.19 566 LEU A N 1
ATOM 4564 C CA . LEU A 1 566 ? -15.882 -35.302 5.020 1.00 94.19 566 LEU A CA 1
ATOM 4565 C C . LEU A 1 566 ? -17.382 -35.584 5.051 1.00 94.19 566 LEU A C 1
ATOM 4567 O O . LEU A 1 566 ? -17.865 -36.318 4.197 1.00 94.19 566 LEU A O 1
ATOM 4571 N N . GLY A 1 567 ? -18.107 -35.027 6.017 1.00 93.31 567 GLY A N 1
ATOM 4572 C CA . GLY A 1 567 ? -19.552 -35.197 6.101 1.00 93.31 567 GLY A CA 1
ATOM 4573 C C . GLY A 1 567 ? -20.211 -34.079 6.890 1.00 93.31 567 GLY A C 1
ATOM 4574 O O . GLY A 1 567 ? -19.646 -33.570 7.863 1.00 93.31 567 GLY A O 1
ATOM 4575 N N . LEU A 1 568 ? -21.401 -33.706 6.448 1.00 94.81 568 LEU A N 1
ATOM 4576 C CA . LEU A 1 568 ? -22.327 -32.794 7.104 1.00 94.81 568 LEU A CA 1
ATOM 4577 C C . LEU A 1 568 ? -23.415 -33.589 7.833 1.00 94.81 568 LEU A C 1
ATOM 4579 O O . LEU A 1 568 ? -23.488 -34.807 7.711 1.00 94.81 568 LEU A O 1
ATOM 4583 N N . GLU A 1 569 ? -24.264 -32.899 8.593 1.00 93.44 569 GLU A N 1
ATOM 4584 C CA . GLU A 1 569 ? -25.463 -33.472 9.215 1.00 93.44 569 GLU A CA 1
ATOM 4585 C C . GLU A 1 569 ? -26.219 -34.417 8.264 1.00 93.44 569 GLU A C 1
ATOM 4587 O O . GLU A 1 569 ? -26.587 -34.040 7.155 1.00 93.44 569 GLU A O 1
ATOM 4592 N N . GLY A 1 570 ? -26.484 -35.639 8.730 1.00 92.31 570 GLY A N 1
ATOM 4593 C CA . GLY A 1 570 ? -27.216 -36.659 7.979 1.00 92.31 570 GLY A CA 1
ATOM 4594 C C . GLY A 1 570 ? -26.363 -37.504 7.028 1.00 92.31 570 GLY A C 1
ATOM 4595 O O . GLY A 1 570 ? -26.821 -38.572 6.619 1.00 92.31 570 GLY A O 1
ATOM 4596 N N . ASP A 1 571 ? -25.124 -37.102 6.729 1.00 93.81 571 ASP A N 1
ATOM 4597 C CA . ASP A 1 571 ? -24.239 -37.880 5.861 1.00 93.81 571 ASP A CA 1
ATOM 4598 C C . ASP A 1 571 ? -23.787 -39.179 6.538 1.00 93.81 571 ASP A C 1
ATOM 4600 O O . ASP A 1 571 ? -23.519 -39.223 7.742 1.00 93.81 571 ASP A O 1
ATOM 4604 N N . GLN A 1 572 ? -23.647 -40.245 5.745 1.00 93.69 572 GLN A N 1
ATOM 4605 C CA . GLN A 1 572 ? -22.997 -41.481 6.177 1.00 93.69 572 GLN A CA 1
ATOM 4606 C C . GLN A 1 572 ? -21.504 -41.428 5.866 1.00 93.69 572 GLN A C 1
ATOM 4608 O O . GLN A 1 572 ? -21.105 -41.418 4.704 1.00 93.69 572 GLN A O 1
ATOM 4613 N N . VAL A 1 573 ? -20.674 -41.448 6.906 1.00 91.00 573 VAL A N 1
ATOM 4614 C CA . VAL A 1 573 ? -19.215 -41.412 6.777 1.00 91.00 573 VAL A CA 1
ATOM 4615 C C . VAL A 1 573 ? -18.628 -42.733 7.250 1.00 91.00 573 VAL A C 1
ATOM 4617 O O . VAL A 1 573 ? -18.838 -43.142 8.393 1.00 91.00 573 VAL A O 1
ATOM 4620 N N . THR A 1 574 ? -17.867 -43.389 6.373 1.00 89.25 574 THR A N 1
ATOM 4621 C CA . THR A 1 574 ? -17.085 -44.589 6.703 1.00 89.25 574 THR A CA 1
ATOM 4622 C C . THR A 1 574 ? -15.631 -44.199 6.936 1.00 89.25 574 THR A C 1
ATOM 4624 O O . THR A 1 574 ? -15.044 -43.484 6.129 1.00 89.25 574 THR A O 1
ATOM 4627 N N . PHE A 1 575 ? -15.048 -44.640 8.049 1.00 85.56 575 PHE A N 1
ATOM 4628 C CA . PHE A 1 575 ? -13.686 -44.292 8.447 1.00 85.56 575 PHE A CA 1
ATOM 4629 C C . PHE A 1 575 ? -12.965 -45.481 9.089 1.00 85.56 575 PHE A C 1
ATOM 4631 O O . PHE A 1 575 ? -13.592 -46.358 9.686 1.00 85.56 575 PHE A O 1
ATOM 4638 N N . LEU A 1 576 ? -11.635 -45.498 8.983 1.00 81.62 576 LEU A N 1
ATOM 4639 C CA . LEU A 1 576 ? -10.787 -46.504 9.624 1.00 81.62 576 LEU A CA 1
ATOM 4640 C C . LEU A 1 576 ? -10.643 -46.204 11.119 1.00 81.62 576 LEU A C 1
ATOM 4642 O O . LEU A 1 576 ? -10.332 -45.073 11.500 1.00 81.62 576 LEU A O 1
ATOM 4646 N N . THR A 1 577 ? -10.860 -47.214 11.965 1.00 73.69 577 THR A N 1
ATOM 4647 C CA . THR A 1 577 ? -10.680 -47.091 13.420 1.00 73.69 577 THR A CA 1
ATOM 4648 C C . THR A 1 577 ? -9.220 -47.130 13.845 1.00 73.69 577 THR A C 1
ATOM 4650 O O . THR A 1 577 ? -8.876 -46.501 14.842 1.00 73.69 577 THR A O 1
ATOM 4653 N N . ASP A 1 578 ? -8.372 -47.820 13.084 1.00 71.50 578 ASP A N 1
ATOM 4654 C CA . ASP A 1 578 ? -6.923 -47.803 13.251 1.00 71.50 578 ASP A CA 1
ATOM 4655 C C . ASP A 1 578 ? -6.258 -47.705 11.864 1.00 71.50 578 ASP A C 1
ATOM 4657 O O . ASP A 1 578 ? -6.434 -48.608 11.043 1.00 71.50 578 ASP A O 1
ATOM 4661 N N . PRO A 1 579 ? -5.506 -46.626 11.577 1.00 67.62 579 PRO A N 1
ATOM 4662 C CA . PRO A 1 579 ? -4.771 -46.462 10.322 1.00 67.62 579 PRO A CA 1
ATOM 4663 C C . PRO A 1 579 ? -3.753 -47.573 10.040 1.00 67.62 579 PRO A C 1
ATOM 4665 O O . PRO A 1 579 ? -3.386 -47.772 8.888 1.00 67.62 579 PRO A O 1
ATOM 4668 N N . HIS A 1 580 ? -3.274 -48.276 11.069 1.00 69.31 580 HIS A N 1
ATOM 4669 C CA . HIS A 1 580 ? -2.293 -49.355 10.946 1.00 69.31 580 HIS A CA 1
ATOM 4670 C C . HIS A 1 580 ? -2.931 -50.736 10.735 1.00 69.31 580 HIS A C 1
ATOM 4672 O O . HIS A 1 580 ? -2.220 -51.699 10.450 1.00 69.31 580 HIS A O 1
ATOM 4678 N N . LEU A 1 581 ? -4.258 -50.847 10.866 1.00 65.94 581 LEU A N 1
ATOM 4679 C CA . LEU A 1 581 ? -5.018 -52.086 10.704 1.00 65.94 581 LEU A CA 1
ATOM 4680 C C . LEU A 1 581 ? -6.134 -51.861 9.674 1.00 65.94 581 LEU A C 1
ATOM 4682 O O . LEU A 1 581 ? -7.278 -51.559 10.031 1.00 65.94 581 LEU A O 1
ATOM 4686 N N . GLU A 1 582 ? -5.801 -52.054 8.392 1.00 59.53 582 GLU A N 1
ATOM 4687 C CA . GLU A 1 582 ? -6.693 -51.843 7.231 1.00 59.53 582 GLU A CA 1
ATOM 4688 C C . GLU A 1 582 ? -8.038 -52.591 7.321 1.00 59.53 582 GLU A C 1
ATOM 4690 O O . GLU A 1 582 ? -9.001 -52.241 6.646 1.00 59.53 582 GLU A O 1
ATOM 4695 N N . THR A 1 583 ? -8.147 -53.602 8.184 1.00 61.16 583 THR A N 1
ATOM 4696 C CA . THR A 1 583 ? -9.340 -54.442 8.336 1.00 61.16 583 THR A CA 1
ATOM 4697 C C . THR A 1 583 ? -10.420 -53.871 9.264 1.00 61.16 583 THR A C 1
ATOM 4699 O O . THR A 1 583 ? -11.465 -54.502 9.412 1.00 61.16 583 THR A O 1
ATOM 4702 N N . SER A 1 584 ? -10.205 -52.724 9.926 1.00 71.62 584 SER A N 1
ATOM 4703 C CA . SER A 1 584 ? -11.164 -52.168 10.897 1.00 71.62 584 SER A CA 1
ATOM 4704 C C . SER A 1 584 ? -11.750 -50.819 10.452 1.00 71.62 584 SER A C 1
ATOM 4706 O O . SER A 1 584 ? -11.152 -49.760 10.634 1.00 71.62 584 SER A O 1
ATOM 4708 N N . SER A 1 585 ? -12.953 -50.848 9.870 1.00 81.69 585 SER A N 1
ATOM 4709 C CA . SER A 1 585 ? -13.719 -49.653 9.489 1.00 81.69 585 SER A CA 1
ATOM 4710 C C . SER A 1 585 ? -15.036 -49.555 10.256 1.00 81.69 585 SER A C 1
ATOM 4712 O O . SER A 1 585 ? -15.693 -50.567 10.507 1.00 81.69 585 SER A O 1
ATOM 4714 N N . LYS A 1 586 ? -15.464 -48.334 10.577 1.00 85.88 586 LYS A N 1
ATOM 4715 C CA . LYS A 1 586 ? -16.798 -48.037 11.112 1.00 85.88 586 LYS A CA 1
ATOM 4716 C C . LYS A 1 586 ? -17.512 -47.041 10.215 1.00 85.88 586 LYS A C 1
ATOM 4718 O O . LYS A 1 586 ? -16.885 -46.150 9.650 1.00 85.88 586 LYS A O 1
ATOM 4723 N N . THR A 1 587 ? -18.829 -47.167 10.149 1.00 90.00 587 THR A N 1
ATOM 4724 C CA . THR A 1 587 ? -19.708 -46.200 9.490 1.00 90.00 587 THR A CA 1
ATOM 4725 C C . THR A 1 587 ? -20.562 -45.522 10.550 1.00 90.00 587 THR A C 1
ATOM 4727 O O . THR A 1 587 ? -21.111 -46.199 11.422 1.00 90.00 587 THR A O 1
ATOM 4730 N N . LEU A 1 588 ? -20.674 -44.196 10.489 1.00 93.62 588 LEU A N 1
ATOM 4731 C CA . LEU A 1 588 ? -21.641 -43.441 11.282 1.00 93.62 588 LEU A CA 1
ATOM 4732 C C . LEU A 1 588 ? -22.499 -42.548 10.390 1.00 93.62 588 LEU A C 1
ATOM 4734 O O . LEU A 1 588 ? -22.064 -42.145 9.315 1.00 93.62 588 LEU A O 1
ATOM 4738 N N . VAL A 1 589 ? -23.671 -42.178 10.897 1.00 94.62 589 VAL A N 1
ATOM 4739 C CA . VAL A 1 589 ? -24.441 -41.037 10.394 1.00 94.62 589 VAL A CA 1
ATOM 4740 C C . VAL A 1 589 ? -24.048 -39.814 11.214 1.00 94.62 589 VAL A C 1
ATOM 4742 O O . VAL A 1 589 ? -24.108 -39.858 12.446 1.00 94.62 589 VAL A O 1
ATOM 4745 N N . VAL A 1 590 ? -23.641 -38.731 10.559 1.00 95.88 590 VAL A N 1
ATOM 4746 C CA . VAL A 1 590 ? -23.268 -37.489 11.241 1.00 95.88 590 VAL A CA 1
ATOM 4747 C C . VAL A 1 590 ? -24.508 -36.887 11.925 1.00 95.88 590 VAL A C 1
ATOM 4749 O O . VAL A 1 590 ? -25.525 -36.668 11.262 1.00 95.88 590 VAL A O 1
ATOM 4752 N N . PRO A 1 591 ? -24.465 -36.615 13.244 1.00 96.06 591 PRO A N 1
ATOM 4753 C CA . PRO A 1 591 ? -25.608 -36.078 13.975 1.00 96.06 591 PRO A CA 1
ATOM 4754 C C . PRO A 1 591 ? -26.039 -34.687 13.505 1.00 96.06 591 PRO A C 1
ATOM 4756 O O . PRO A 1 591 ? -25.257 -33.920 12.941 1.00 96.06 591 PRO A O 1
ATOM 4759 N N . LYS A 1 592 ? -27.275 -34.324 13.850 1.00 92.31 592 LYS A N 1
ATOM 4760 C CA . LYS A 1 592 ? -27.808 -32.978 13.633 1.00 92.31 592 LYS A CA 1
ATOM 4761 C C . LYS A 1 592 ? -26.928 -31.893 14.260 1.00 92.31 592 LYS A C 1
ATOM 4763 O O . LYS A 1 592 ? -26.483 -32.035 15.400 1.00 92.31 592 LYS A O 1
ATOM 4768 N N . GLY A 1 593 ? -26.661 -30.824 13.512 1.00 89.00 593 GLY A N 1
ATOM 4769 C CA . GLY A 1 593 ? -25.806 -29.701 13.903 1.00 89.00 593 GLY A CA 1
ATOM 4770 C C . GLY A 1 593 ? -24.309 -30.019 13.982 1.00 89.00 593 GLY A C 1
ATOM 4771 O O . GLY A 1 593 ? -23.551 -29.199 14.504 1.00 89.00 593 GLY A O 1
ATOM 4772 N N . HIS A 1 594 ? -23.873 -31.192 13.511 1.00 95.31 594 HIS A N 1
ATOM 4773 C CA . HIS A 1 594 ? -22.479 -31.631 13.569 1.00 95.31 594 HIS A CA 1
ATOM 4774 C C . HIS A 1 594 ? -21.887 -31.859 12.177 1.00 95.31 594 HIS A C 1
ATOM 4776 O O . HIS A 1 594 ? -22.589 -31.960 11.175 1.00 95.31 594 HIS A O 1
ATOM 4782 N N . VAL A 1 595 ? -20.562 -31.952 12.145 1.00 96.25 595 VAL A N 1
ATOM 4783 C CA . VAL A 1 595 ? -19.753 -32.295 10.982 1.00 96.25 595 VAL A CA 1
ATOM 4784 C C . VAL A 1 595 ? -18.756 -33.391 11.326 1.00 96.25 595 VAL A C 1
ATOM 4786 O O . VAL A 1 595 ? -18.362 -33.558 12.482 1.00 96.25 595 VAL A O 1
ATOM 4789 N N . TRP A 1 596 ? -18.303 -34.115 10.310 1.00 96.62 596 TRP A N 1
ATOM 4790 C CA . TRP A 1 596 ? -17.184 -35.041 10.420 1.00 96.62 596 TRP A CA 1
ATOM 4791 C C . TRP A 1 596 ? -15.958 -34.474 9.715 1.00 96.62 596 TRP A C 1
ATOM 4793 O O . TRP A 1 596 ? -16.002 -34.204 8.513 1.00 96.62 596 TRP A O 1
ATOM 4803 N N . VAL A 1 597 ? -14.855 -34.307 10.448 1.00 95.31 597 VAL A N 1
ATOM 4804 C CA . VAL A 1 597 ? -13.617 -33.716 9.926 1.00 95.31 597 VAL A CA 1
ATOM 4805 C C . VAL A 1 597 ? -12.431 -34.651 10.143 1.00 95.31 597 VAL A C 1
ATOM 4807 O O . VAL A 1 597 ? -12.276 -35.226 11.218 1.00 95.31 597 VAL A O 1
ATOM 4810 N N . GLN A 1 598 ? -11.572 -34.808 9.138 1.00 94.25 598 GLN A N 1
ATOM 4811 C CA . GLN A 1 598 ? -10.364 -35.638 9.216 1.00 94.25 598 GLN A CA 1
ATOM 4812 C C . GLN A 1 598 ? -9.148 -34.915 8.648 1.00 94.25 598 GLN A C 1
ATOM 4814 O O . GLN A 1 598 ? -9.277 -34.019 7.821 1.00 94.25 598 GLN A O 1
ATOM 4819 N N . GLY A 1 599 ? -7.959 -35.257 9.140 1.00 91.31 599 GLY A N 1
ATOM 4820 C CA . GLY A 1 599 ? -6.722 -34.835 8.486 1.00 91.31 599 GLY A CA 1
ATOM 4821 C C . GLY A 1 599 ? -6.415 -35.731 7.291 1.00 91.31 599 GLY A C 1
ATOM 4822 O O . GLY A 1 599 ? -6.742 -36.914 7.315 1.00 91.31 599 GLY A O 1
ATOM 4823 N N . ASP A 1 600 ? -5.751 -35.182 6.278 1.00 90.12 600 ASP A N 1
ATOM 4824 C CA . ASP A 1 600 ? -5.342 -35.946 5.091 1.00 90.12 600 ASP A CA 1
ATOM 4825 C C . ASP A 1 600 ? -4.204 -36.939 5.377 1.00 90.12 600 ASP A C 1
ATOM 4827 O O . ASP A 1 600 ? -3.974 -37.858 4.595 1.00 90.12 600 ASP A O 1
ATOM 4831 N N . ASN A 1 601 ? -3.523 -36.795 6.520 1.00 87.62 601 ASN A N 1
ATOM 4832 C CA . ASN A 1 601 ? -2.578 -37.778 7.029 1.00 87.62 601 ASN A CA 1
ATOM 4833 C C . ASN A 1 601 ? -3.260 -38.675 8.077 1.00 87.62 601 ASN A C 1
ATOM 4835 O O . ASN A 1 601 ? -3.328 -38.296 9.258 1.00 87.62 601 ASN A O 1
ATOM 4839 N N . PRO A 1 602 ? -3.742 -39.875 7.702 1.00 81.75 602 PRO A N 1
ATOM 4840 C CA . PRO A 1 602 ? -4.466 -40.735 8.625 1.00 81.75 602 PRO A CA 1
ATOM 4841 C C . PRO A 1 602 ? -3.588 -41.216 9.785 1.00 81.75 602 PRO A C 1
ATOM 4843 O O . PRO A 1 602 ? -4.127 -41.418 10.870 1.00 81.75 602 PRO A O 1
ATOM 4846 N N . TYR A 1 603 ? -2.269 -41.329 9.599 1.00 83.50 603 TYR A N 1
ATOM 4847 C CA . TYR A 1 603 ? -1.322 -41.816 10.609 1.00 83.50 603 TYR A CA 1
ATOM 4848 C C . TYR A 1 603 ? -0.950 -40.771 11.664 1.00 83.50 603 TYR A C 1
ATOM 4850 O O . TYR A 1 603 ? -0.458 -41.121 12.734 1.00 83.50 603 TYR A O 1
ATOM 4858 N N . ASN A 1 604 ? -1.139 -39.481 11.375 1.00 82.88 604 ASN A N 1
ATOM 4859 C CA . ASN A 1 604 ? -0.717 -38.413 12.278 1.00 82.88 604 ASN A CA 1
ATOM 4860 C C . ASN A 1 604 ? -1.681 -37.228 12.254 1.00 82.88 604 ASN A C 1
ATOM 4862 O O . ASN A 1 604 ? -1.346 -36.120 11.835 1.00 82.88 604 ASN A O 1
ATOM 4866 N N . SER A 1 605 ? -2.905 -37.476 12.707 1.00 87.38 605 SER A N 1
ATOM 4867 C CA . SER A 1 605 ? -3.949 -36.464 12.773 1.00 87.38 605 SER A CA 1
ATOM 4868 C C . SER A 1 605 ? -4.843 -36.690 13.983 1.00 87.38 605 SER A C 1
ATOM 4870 O O . SER A 1 605 ? -5.403 -37.766 14.153 1.00 87.38 605 SER A O 1
ATOM 4872 N N . LYS A 1 606 ? -5.015 -35.651 14.804 1.00 88.50 606 LYS A N 1
ATOM 4873 C CA . LYS A 1 606 ? -6.035 -35.613 15.856 1.00 88.50 606 LYS A CA 1
ATOM 4874 C C . LYS A 1 606 ? -7.308 -34.998 15.284 1.00 88.50 606 LYS A C 1
ATOM 4876 O O . LYS A 1 606 ? -7.351 -33.792 15.034 1.00 88.50 606 LYS A O 1
ATOM 4881 N N . ASP A 1 607 ? -8.306 -35.832 15.028 1.00 92.38 607 ASP A N 1
ATOM 4882 C CA . ASP A 1 607 ? -9.514 -35.476 14.281 1.00 92.38 607 ASP A CA 1
ATOM 4883 C C . ASP A 1 607 ? -10.768 -36.239 14.755 1.00 92.38 607 ASP A C 1
ATOM 4885 O O . ASP A 1 607 ? -10.757 -36.807 15.849 1.00 92.38 607 ASP A O 1
ATOM 4889 N N . SER A 1 608 ? -11.854 -36.248 13.968 1.00 94.19 608 SER A N 1
ATOM 4890 C CA . SER A 1 608 ? -13.125 -36.875 14.359 1.00 94.19 608 SER A CA 1
ATOM 4891 C C . SER A 1 608 ? -13.019 -38.365 14.682 1.00 94.19 608 SER A C 1
ATOM 4893 O O . SER A 1 608 ? -13.865 -38.881 15.407 1.00 94.19 608 SER A O 1
ATOM 4895 N N . ARG A 1 609 ? -11.959 -39.062 14.255 1.00 90.50 609 ARG A N 1
ATOM 4896 C CA . ARG A 1 609 ? -11.704 -40.446 14.692 1.00 90.50 609 ARG A CA 1
ATOM 4897 C C . ARG A 1 609 ? -11.406 -40.542 16.191 1.00 90.50 609 ARG A C 1
ATOM 4899 O O . ARG A 1 609 ? -11.695 -41.563 16.805 1.00 90.50 609 ARG A O 1
ATOM 4906 N N . TYR A 1 610 ? -10.865 -39.473 16.775 1.00 88.50 610 TYR A N 1
ATOM 4907 C CA . TYR A 1 610 ? -10.510 -39.384 18.191 1.00 88.50 610 TYR A CA 1
ATOM 4908 C C . TYR A 1 610 ? -11.609 -38.739 19.038 1.00 88.50 610 TYR A C 1
ATOM 4910 O O . TYR A 1 610 ? -11.921 -39.252 20.108 1.00 88.50 610 TYR A O 1
ATOM 4918 N N . PHE A 1 611 ? -12.184 -37.618 18.589 1.00 91.31 611 PHE A N 1
ATOM 4919 C CA . PHE A 1 611 ? -13.172 -36.857 19.374 1.00 91.31 611 PHE A CA 1
ATOM 4920 C C . PHE A 1 611 ? -14.625 -37.006 18.893 1.00 91.31 611 PHE A C 1
ATOM 4922 O O . PHE A 1 611 ? -15.531 -36.481 19.534 1.00 91.31 611 PHE A O 1
ATOM 4929 N N . GLY A 1 612 ? -14.872 -37.734 17.801 1.00 92.94 612 GLY A N 1
ATOM 4930 C CA . GLY A 1 612 ? -16.204 -37.921 17.226 1.00 92.94 612 GLY A CA 1
ATOM 4931 C C . GLY A 1 612 ? -16.672 -36.760 16.333 1.00 92.94 612 GLY A C 1
ATOM 4932 O O . GLY A 1 612 ? -15.863 -35.951 15.863 1.00 92.94 612 GLY A O 1
ATOM 4933 N N . PRO A 1 613 ? -17.984 -36.675 16.050 1.00 94.88 613 PRO A N 1
ATOM 4934 C CA . PRO A 1 613 ? -18.562 -35.565 15.298 1.00 94.88 613 PRO A CA 1
ATOM 4935 C C . PRO A 1 613 ? -18.345 -34.235 16.024 1.00 94.88 613 PRO A C 1
ATOM 4937 O O . PRO A 1 613 ? -18.458 -34.156 17.246 1.00 94.88 613 PRO A O 1
ATOM 4940 N N . VAL A 1 614 ? -18.066 -33.177 15.270 1.00 95.38 614 VAL A N 1
ATOM 4941 C CA . VAL A 1 614 ? -17.775 -31.840 15.800 1.00 95.38 614 VAL A CA 1
ATOM 4942 C C . VAL A 1 614 ? -18.981 -30.933 15.598 1.00 95.38 614 VAL A C 1
ATOM 4944 O O . VAL A 1 614 ? -19.516 -30.916 14.493 1.00 95.38 614 VAL A O 1
ATOM 4947 N N . PRO A 1 615 ? -19.410 -30.144 16.597 1.00 94.00 615 PRO A N 1
ATOM 4948 C CA . PRO A 1 615 ? -20.438 -29.132 16.384 1.00 94.00 615 PRO A CA 1
ATOM 4949 C C . PRO A 1 615 ? -20.046 -28.168 15.258 1.00 94.00 615 PRO A C 1
ATOM 4951 O O . PRO A 1 615 ? -18.948 -27.610 15.273 1.00 94.00 615 PRO A O 1
ATOM 4954 N N . TYR A 1 616 ? -20.954 -27.923 14.312 1.00 89.88 616 TYR A N 1
ATOM 4955 C CA . TYR A 1 616 ? -20.704 -27.042 13.164 1.00 89.88 616 TYR A CA 1
ATOM 4956 C C . TYR A 1 616 ? -20.268 -25.628 13.605 1.00 89.88 616 TYR A C 1
ATOM 4958 O O . TYR A 1 616 ? -19.412 -25.008 12.982 1.00 89.88 616 TYR A O 1
ATOM 4966 N N . GLY A 1 617 ? -20.780 -25.144 14.742 1.00 84.75 617 GLY A N 1
ATOM 4967 C CA . GLY A 1 617 ? -20.415 -23.842 15.315 1.00 84.75 617 GLY A CA 1
ATOM 4968 C C . GLY A 1 617 ? -18.961 -23.707 15.795 1.00 84.75 617 GLY A C 1
ATOM 4969 O O . GLY A 1 617 ? -18.563 -22.609 16.165 1.00 84.75 617 GLY A O 1
ATOM 4970 N N . LEU A 1 618 ? -18.164 -24.784 15.806 1.00 89.94 618 LEU A N 1
ATOM 4971 C CA . LEU A 1 618 ? -16.721 -24.708 16.083 1.00 89.94 618 LEU A CA 1
ATOM 4972 C C . LEU A 1 618 ? -15.879 -24.413 14.833 1.00 89.94 618 LEU A C 1
ATOM 4974 O O . LEU A 1 618 ? -14.667 -24.230 14.961 1.00 89.94 618 LEU A O 1
ATOM 4978 N N . LEU A 1 619 ? -16.486 -24.393 13.642 1.00 89.50 619 LEU A N 1
ATOM 4979 C CA . LEU A 1 619 ? -15.810 -24.065 12.389 1.00 89.50 619 LEU A CA 1
ATOM 4980 C C . LEU A 1 619 ? -15.607 -22.546 12.271 1.00 89.50 619 LEU A C 1
ATOM 4982 O O . LEU A 1 619 ? -16.538 -21.763 12.419 1.00 89.50 619 LEU A O 1
ATOM 4986 N N . GLU A 1 620 ? -14.379 -22.132 11.975 1.00 83.50 620 GLU A N 1
ATOM 4987 C CA . GLU A 1 620 ? -13.928 -20.731 12.038 1.00 83.50 620 GLU A CA 1
ATOM 4988 C C . GLU A 1 620 ? -13.627 -20.134 10.658 1.00 83.50 620 GLU A C 1
ATOM 4990 O O . GLU A 1 620 ? -13.616 -18.915 10.485 1.00 83.50 620 GLU A O 1
ATOM 4995 N N . GLY A 1 621 ? -13.356 -20.983 9.666 1.00 83.62 621 GLY A N 1
ATOM 4996 C CA . GLY A 1 621 ? -12.926 -20.541 8.344 1.00 83.62 621 GLY A CA 1
ATOM 4997 C C . GLY A 1 621 ? -12.749 -21.692 7.363 1.00 83.62 621 GLY A C 1
ATOM 4998 O O . GLY A 1 621 ? -12.457 -22.813 7.777 1.00 83.62 621 GLY A O 1
ATOM 4999 N N . LYS A 1 622 ? -12.902 -21.408 6.070 1.00 86.19 622 LYS A N 1
ATOM 5000 C CA . LYS A 1 622 ? -12.571 -22.303 4.959 1.00 86.19 622 LYS A CA 1
ATOM 5001 C C . LYS A 1 622 ? -11.273 -21.853 4.310 1.00 86.19 622 LYS A C 1
ATOM 5003 O O . LYS A 1 622 ? -11.105 -20.689 3.957 1.00 86.19 622 LYS A O 1
ATOM 5008 N N . LEU A 1 623 ? -10.364 -22.793 4.130 1.00 87.25 623 LEU A N 1
ATOM 5009 C CA . LEU A 1 623 ? -9.099 -22.604 3.445 1.00 87.25 623 LEU A CA 1
ATOM 5010 C C . LEU A 1 623 ? -9.326 -22.854 1.960 1.00 87.25 623 LEU A C 1
ATOM 5012 O O . LEU A 1 623 ? -9.830 -23.911 1.583 1.00 87.25 623 LEU A O 1
ATOM 5016 N N . PHE A 1 624 ? -8.953 -21.894 1.118 1.00 76.25 624 PHE A N 1
ATOM 5017 C CA . PHE A 1 624 ? -9.249 -21.978 -0.317 1.00 76.25 624 PHE A CA 1
ATOM 5018 C C . PHE A 1 624 ? -8.038 -21.740 -1.224 1.00 76.25 624 PHE A C 1
ATOM 5020 O O . PHE A 1 624 ? -8.077 -22.113 -2.401 1.00 76.25 624 PHE A O 1
ATOM 5027 N N . TYR A 1 625 ? -6.955 -21.158 -0.698 1.00 70.69 625 TYR A N 1
ATOM 5028 C CA . TYR A 1 625 ? -5.807 -20.767 -1.513 1.00 70.69 625 TYR A CA 1
ATOM 5029 C C . TYR A 1 625 ? -4.499 -20.778 -0.718 1.00 70.69 625 TYR A C 1
ATOM 5031 O O . TYR A 1 625 ? -4.397 -20.097 0.301 1.00 70.69 625 TYR A O 1
ATOM 5039 N N . ARG A 1 626 ? -3.484 -21.515 -1.173 1.00 70.56 626 ARG A N 1
ATOM 5040 C CA . ARG A 1 626 ? -2.133 -21.469 -0.602 1.00 70.56 626 ARG A CA 1
ATOM 5041 C C . ARG A 1 626 ? -1.354 -20.308 -1.216 1.00 70.56 626 ARG A C 1
ATOM 5043 O O . ARG A 1 626 ? -1.301 -20.178 -2.436 1.00 70.56 626 ARG A O 1
ATOM 5050 N N . ILE A 1 627 ? -0.726 -19.500 -0.364 1.00 49.53 627 ILE A N 1
ATOM 5051 C CA . ILE A 1 627 ? 0.159 -18.397 -0.767 1.00 49.53 627 ILE A CA 1
ATOM 5052 C C . ILE A 1 627 ? 1.640 -18.751 -0.562 1.00 49.53 627 ILE A C 1
ATOM 5054 O O . ILE A 1 627 ? 2.492 -18.250 -1.286 1.00 49.53 627 ILE A O 1
ATOM 5058 N N . TRP A 1 628 ? 1.971 -19.604 0.413 1.00 46.41 628 TRP A N 1
ATOM 5059 C CA . TRP A 1 628 ? 3.354 -19.999 0.711 1.00 46.41 628 TRP A CA 1
ATOM 5060 C C . TRP A 1 628 ? 3.426 -21.459 1.203 1.00 46.41 628 TRP A C 1
ATOM 5062 O O . TRP A 1 628 ? 2.509 -21.848 1.931 1.00 46.41 628 TRP A O 1
ATOM 5072 N N . PRO A 1 629 ? 4.485 -22.236 0.885 1.00 40.38 629 PRO A N 1
ATOM 5073 C CA . PRO A 1 629 ? 5.610 -21.876 0.020 1.00 40.38 629 PRO A CA 1
ATOM 5074 C C . PRO A 1 629 ? 5.154 -21.693 -1.426 1.00 40.38 629 PRO A C 1
ATOM 5076 O O . PRO A 1 629 ? 4.211 -22.331 -1.883 1.00 40.38 629 PRO A O 1
ATOM 5079 N N . LEU A 1 630 ? 5.799 -20.770 -2.135 1.00 39.34 630 LEU A N 1
ATOM 5080 C CA . LEU A 1 630 ? 5.341 -20.341 -3.463 1.00 39.34 630 LEU A CA 1
ATOM 5081 C C . LEU A 1 630 ? 5.408 -21.443 -4.514 1.00 39.34 630 LEU A C 1
ATOM 5083 O O . LEU A 1 630 ? 4.632 -21.413 -5.460 1.00 39.34 630 LEU A O 1
ATOM 5087 N N . ILE A 1 631 ? 6.298 -22.423 -4.327 1.00 43.47 631 ILE A N 1
ATOM 5088 C CA . ILE A 1 631 ? 6.370 -23.611 -5.187 1.00 43.47 631 ILE A CA 1
ATOM 5089 C C . ILE A 1 631 ? 5.038 -24.368 -5.236 1.00 43.47 631 ILE A C 1
ATOM 5091 O O . ILE A 1 631 ? 4.724 -25.000 -6.238 1.00 43.47 631 ILE A O 1
ATOM 5095 N N . ASP A 1 632 ? 4.234 -24.227 -4.184 1.00 52.88 632 ASP A N 1
ATOM 5096 C CA . ASP A 1 632 ? 2.944 -24.874 -4.034 1.00 52.88 632 ASP A CA 1
ATOM 5097 C C . ASP A 1 632 ? 1.767 -23.872 -4.123 1.00 52.88 632 ASP A C 1
ATOM 5099 O O . ASP A 1 632 ? 0.638 -24.206 -3.744 1.00 52.88 632 ASP A O 1
ATOM 5103 N N . PHE A 1 633 ? 2.018 -22.633 -4.579 1.00 50.91 633 PHE A N 1
ATOM 5104 C CA . PHE A 1 633 ? 1.019 -21.565 -4.710 1.00 50.91 633 PHE A CA 1
ATOM 5105 C C . PHE A 1 633 ? -0.145 -21.997 -5.604 1.00 50.91 633 PHE A C 1
ATOM 5107 O O . PHE A 1 633 ? 0.048 -22.436 -6.737 1.00 50.91 633 PHE A O 1
ATOM 5114 N N . GLY A 1 634 ? -1.373 -21.806 -5.126 1.00 49.59 634 GLY A N 1
ATOM 5115 C CA . GLY A 1 634 ? -2.556 -22.162 -5.900 1.00 49.59 634 GLY A CA 1
ATOM 5116 C C . GLY A 1 634 ? -3.778 -22.462 -5.050 1.00 49.59 634 GLY A C 1
ATOM 5117 O O . GLY A 1 634 ? -3.741 -22.448 -3.816 1.00 49.59 634 GLY A O 1
ATOM 5118 N N . SER A 1 635 ? -4.892 -22.733 -5.727 1.00 68.44 635 SER A N 1
ATOM 5119 C CA . SER A 1 635 ? -6.113 -23.163 -5.052 1.00 68.44 635 SER A CA 1
ATOM 5120 C C . SER A 1 635 ? -5.905 -24.515 -4.373 1.00 68.44 635 SER A C 1
ATOM 5122 O O . SER A 1 635 ? -5.250 -25.403 -4.910 1.00 68.44 635 SER A O 1
ATOM 5124 N N . LEU A 1 636 ? -6.525 -24.688 -3.207 1.00 71.69 636 LEU A N 1
ATOM 5125 C CA . LEU A 1 636 ? -6.524 -25.958 -2.477 1.00 71.69 636 LEU A CA 1
ATOM 5126 C C . LEU A 1 636 ? -7.567 -26.967 -3.009 1.00 71.69 636 LEU A C 1
ATOM 5128 O O . LEU A 1 636 ? -7.755 -28.034 -2.422 1.00 71.69 636 LEU A O 1
ATOM 5132 N N . ASN A 1 637 ? -8.237 -26.648 -4.125 1.00 57.19 637 ASN A N 1
ATOM 5133 C CA . ASN A 1 637 ? -9.233 -27.504 -4.763 1.00 57.19 637 ASN A CA 1
ATOM 5134 C C . ASN A 1 637 ? -8.603 -28.446 -5.798 1.00 57.19 637 ASN A C 1
ATOM 5136 O O . ASN A 1 637 ? -8.335 -28.029 -6.920 1.00 57.19 637 ASN A O 1
ATOM 5140 N N . GLN A 1 638 ? -8.460 -29.724 -5.434 1.00 45.25 638 GLN A N 1
ATOM 5141 C CA . GLN A 1 638 ? -9.044 -30.898 -6.116 1.00 45.25 638 GLN A CA 1
ATOM 5142 C C . GLN A 1 638 ? -8.306 -32.174 -5.691 1.00 45.25 638 GLN A C 1
ATOM 5144 O O . GLN A 1 638 ? -7.150 -32.393 -6.034 1.00 45.25 638 GLN A O 1
ATOM 5149 N N . GLY A 1 639 ? -9.015 -33.038 -4.964 1.00 39.34 639 GLY A N 1
ATOM 5150 C CA . GLY A 1 639 ? -8.547 -34.371 -4.606 1.00 39.34 639 GLY A CA 1
ATOM 5151 C C . GLY A 1 639 ? -9.295 -34.921 -3.401 1.00 39.34 639 GLY A C 1
ATOM 5152 O O . GLY A 1 639 ? -8.776 -34.903 -2.290 1.00 39.34 639 GLY A O 1
ATOM 5153 N N . LEU A 1 640 ? -10.513 -35.433 -3.611 1.00 38.06 640 LEU A N 1
ATOM 5154 C CA . LEU A 1 640 ? -10.933 -36.579 -2.807 1.00 38.06 640 LEU A CA 1
ATOM 5155 C C . LEU A 1 640 ? -9.924 -37.676 -3.144 1.00 38.06 640 LEU A C 1
ATOM 5157 O O . LEU A 1 640 ? -9.842 -38.084 -4.305 1.00 38.06 640 LEU A O 1
ATOM 5161 N N . TRP A 1 641 ? -9.125 -38.105 -2.171 1.00 37.25 641 TRP A N 1
ATOM 5162 C CA . TRP A 1 641 ? -8.442 -39.385 -2.293 1.00 37.25 641 TRP A CA 1
ATOM 5163 C C . TRP A 1 641 ? -9.534 -40.431 -2.552 1.00 37.25 641 TRP A C 1
ATOM 5165 O O . TRP A 1 641 ? -10.443 -40.582 -1.734 1.00 37.25 641 TRP A O 1
ATOM 5175 N N . LYS A 1 642 ? -9.511 -41.036 -3.743 1.00 30.30 642 LYS A N 1
ATOM 5176 C CA . LYS A 1 642 ? -10.266 -42.259 -4.015 1.00 30.30 642 LYS A CA 1
ATOM 5177 C C . LYS A 1 642 ? -9.607 -43.422 -3.301 1.00 30.30 642 LYS A C 1
ATOM 5179 O O . LYS A 1 642 ? -8.355 -43.444 -3.300 1.00 30.30 642 LYS A O 1
#

Mean predicted aligned error: 14.52 Å

Secondary structure (DSSP, 8-state):
-HHHHHHHHHHHHHTTTSS--S-----S------PPPP-------------------------------PPPPTTTT--TTTT--GGG--HHHHHHHHHHHHHHHHHHGGGTTSHHHHHHHHHHHHTT-GGG-HHHHHHHHHHHHHS-THHHH-TTS-TTSGGG-HHHHHHHHHHHHHTT----GGGGGGGB-TTS-B-GGGGG-HHHHHHHHHHHTT--TT-HHHHHHHHHHHHHHHHHHTT--S-HHHHHHHHHHHS-GGGS-HHHHHHHHHHHHHH-TT--HHHHHHHHHHHHHHHHHHHHHHHHHHHHHHHHTHHHHH-S-----HHHHHHHHHHH--SGGGHHHHHHHHHHHHHHHHHHHIIIII--HHHHHHHHHHHHHT-GGGGTTS-HHHHHHHHHHHHHHHHHHHHHHHTT-TTHHHHHHHHHHHHHHHHHHHHHHHHSSSPPPHHHHHHHHHHHT-TTHHHHHSSTT-TTT--HHHHHHHHT--HHHHHHHHHHHHHHHSEEEEE-SGGGTTTS-TT-EEEEEESHHHHTT---TT-EEEEEETTEEEEEEEEEEEE-TT-EEEEES-TT-TT-EEEEEPPTTEEEEE-S-TTS--SHHHH-SEEGGGEEEEEEEEEESGGG-EE-------

InterPro domains:
  IPR000223 Peptidase S26A, signal peptidase I [PR00727] (561-573)
  IPR000223 Peptidase S26A, signal peptidase I [PR00727] (590-609)
  IPR001906 Terpene synthase, N-terminal domain [PF01397] (93-257)
  IPR005630 Terpene synthase, metal-binding domain [PF03936] (315-514)
  IPR008930 Terpenoid cyclases/protein prenyltransferase alpha-alpha toroid [SSF48239] (71-280)
  IPR008949 Isoprenoid synthase domain superfamily [G3DSA:1.10.600.10] (72-514)
  IPR008949 Isoprenoid synthase domain superfamily [SSF48576] (283-513)
  IPR019533 Peptidase S26 [PF10502] (517-575)
  IPR019533 Peptidase S26 [PF10502] (581-628)
  IPR019533 Peptidase S26 [cd06530] (517-622)
  IPR036286 LexA/Signal peptidase-like superfamily [SSF51306] (517-636)
  IPR036965 Terpene synthase, N-terminal domain superfamily [G3DSA:1.50.10.130] (112-283)
  IPR044814 Terpene cyclases, class 1, plant [cd00684] (70-512)
  IPR050148 Terpene synthase-like [PTHR31225] (65-512)

Sequence (642 aa):
MAALCSTFMSVRVFGNHLLPSSRPFINPRSVGNLPSPRSAITPGLKNVATRCSNANNVSSDASATQHFQFHPSVWDGYDFTAGCKSHLIDEWRLKDLKKEVKNMLSLAVVAADSFQALDLIDKIQRLGVAYHFKDEIEDILQRTNNDDYSHFFDQNIRKQEEHVDLCYVSLRFRLLRQAGYYVSTDVFKKFKDEKREFHANLASDVQGMLSLYEASYLSFRGEDIMDEAMNFSTKHLNSMLTCLSSSSLALQVQHALTMPLQRIPERVYARHYISVYEEDISHNETLLKFAKMDYNFVQLLHRKEINELQKWWKRIDLMSKLQCDFKNRVVEAYAITSNIYFEPQYSQGRIHLAKLWATFAYLDDAYDVFGSLDELELLCDAFQRWDANSTIELSDRMRVVFHEVLNFFNEIEKDMIEGGNVAGVPSFKELIQVQNKDLLKEVKVTLLEKIPTLEDWLSVSVPSAVGSLFYVLSYMNSKELATKEVFDWFATKPKVVIYSDLLTRLMADTASTKGYGPSMYPTLNSTGDVILVEKISPRLGKLVPGDIVTLKAPDNPTIFLTKRLLGLEGDQVTFLTDPHLETSSKTLVVPKGHVWVQGDNPYNSKDSRYFGPVPYGLLEGKLFYRIWPLIDFGSLNQGLWK

Foldseek 3Di:
DLLLLLLLVCCQPPVPLLAPPPDAPDDDDDDDDDDDDDDDDDDDDDDDDDDDDDDDDDDDDDDPQPADDDDDDPCVPPQLCVPLPVVPQPVVLLVVLLVVLLVVLVVCLVVLLAPVNLVSCVLCQLLVNCVSPVPSLCSSLVVNLVDDCVVLQDLPDDPPDRSPDLLSLLSNLQSNVVVVHDDQLSSCQSQADPVRAGDPVCLVVLNSLLSLLLSLVSDDPPNVSSVRSNVVSLVSLVVCLVVDDPALSSQSSLVCLQPNPSNHQSLSSSVVVLVSLVRDPPHDPSSSVSSSSVNSNLSSLLSVLLVVQVVVVVVLVLCVQQVGDFDDQLSSLLSSLCSVPSDPLLSVLSSLSSVVSRLVRVVLCCLPRGDDLVLLVLLLVCLVVVDLVSCPPHDSNSNSSSVVSNVSLVVLCVLLVVLVLPLLSVLLSVLVSQLSVLSSVLSVQVPPPDADDPVRNCVRQLSNLCQLVSVSSSPSNPPVQSDNVNSVVSVVVPPVSSVRSSSSSVSVQFDWDKDAADQQPPLDDNHIFTFTWHQRCLVVVNDDQQWWFWFQDPVHNVDIDIWGWHDDAQDKDKDALDPVDPPRIDIDHAHPQWTFTGHPPNHTTDGCSPVNTHRSVRTGTTTFFISPPSVSGGTSDDDPDD